Protein AF-W7AJ21-F1 (afdb_monomer)

Structure (mmCIF, N/CA/C/O backbone):
data_AF-W7AJ21-F1
#
_entry.id   AF-W7AJ21-F1
#
loop_
_atom_site.group_PDB
_atom_site.id
_atom_site.type_symbol
_atom_site.label_atom_id
_atom_site.label_alt_id
_atom_site.label_comp_id
_atom_site.label_asym_id
_atom_site.label_entity_id
_atom_site.label_seq_id
_atom_site.pdbx_PDB_ins_code
_atom_site.Cartn_x
_atom_site.Cartn_y
_atom_site.Cartn_z
_atom_site.occupancy
_atom_site.B_iso_or_equiv
_atom_site.auth_seq_id
_atom_site.auth_comp_id
_atom_site.auth_asym_id
_atom_site.auth_atom_id
_atom_site.pdbx_PDB_model_num
ATOM 1 N N . MET A 1 1 ? -37.727 -18.512 -5.084 1.00 60.91 1 MET A N 1
ATOM 2 C CA . MET A 1 1 ? -36.382 -19.132 -5.014 1.00 60.91 1 MET A CA 1
ATOM 3 C C . MET A 1 1 ? -35.444 -18.718 -6.151 1.00 60.91 1 MET A C 1
ATOM 5 O O . MET A 1 1 ? -34.340 -18.305 -5.837 1.00 60.91 1 MET A O 1
ATOM 9 N N . LYS A 1 2 ? -35.844 -18.724 -7.437 1.00 63.78 2 LYS A N 1
ATOM 10 C CA . LYS A 1 2 ? -34.941 -18.324 -8.548 1.00 63.78 2 LYS A CA 1
ATOM 11 C C . LYS A 1 2 ? -34.405 -16.880 -8.465 1.00 63.78 2 LYS A C 1
ATOM 13 O O . LYS A 1 2 ? -33.260 -16.650 -8.823 1.00 63.78 2 LYS A O 1
ATOM 18 N N . GLY A 1 3 ? -35.190 -15.932 -7.943 1.00 68.75 3 GLY A N 1
ATOM 19 C CA . GLY A 1 3 ? -34.733 -14.548 -7.745 1.00 68.75 3 GLY A CA 1
ATOM 20 C C . GLY A 1 3 ? -33.617 -14.413 -6.700 1.00 68.75 3 GLY A C 1
ATOM 21 O O . GLY A 1 3 ? -32.631 -13.735 -6.955 1.00 68.75 3 GLY A O 1
ATOM 22 N N . LEU A 1 4 ? -33.718 -15.122 -5.569 1.00 75.19 4 LEU A N 1
ATOM 23 C CA . LEU A 1 4 ? -32.742 -15.041 -4.470 1.00 75.19 4 LEU A CA 1
ATOM 24 C C . LEU A 1 4 ? -31.341 -15.519 -4.897 1.00 75.19 4 LEU A C 1
ATOM 26 O O . LEU A 1 4 ? -30.344 -14.923 -4.499 1.00 75.19 4 LEU A O 1
ATOM 30 N N . LEU A 1 5 ? -31.276 -16.542 -5.760 1.00 78.50 5 LEU A N 1
ATOM 31 C CA . LEU A 1 5 ? -30.026 -17.059 -6.336 1.00 78.50 5 LEU A CA 1
ATOM 32 C C . LEU A 1 5 ? -29.348 -16.060 -7.288 1.00 78.50 5 LEU A C 1
ATOM 34 O O . LEU A 1 5 ? -28.127 -15.963 -7.319 1.00 78.50 5 LEU A O 1
ATOM 38 N N . ILE A 1 6 ? -30.127 -15.280 -8.044 1.00 79.12 6 ILE A N 1
ATOM 39 C CA . ILE A 1 6 ? -29.575 -14.274 -8.963 1.00 79.12 6 ILE A CA 1
ATOM 40 C C . ILE A 1 6 ? -28.992 -13.090 -8.177 1.00 79.12 6 ILE A C 1
ATOM 42 O O . ILE A 1 6 ? -27.898 -12.630 -8.494 1.00 79.12 6 ILE A O 1
ATOM 46 N N . TYR A 1 7 ? -29.668 -12.626 -7.119 1.00 75.75 7 TYR A N 1
ATOM 47 C CA . TYR A 1 7 ? -29.161 -11.532 -6.278 1.00 75.75 7 TYR A CA 1
ATOM 48 C C . TYR A 1 7 ? -27.907 -11.922 -5.489 1.00 75.75 7 TYR A C 1
ATOM 50 O O . TYR A 1 7 ? -26.962 -11.138 -5.439 1.00 75.75 7 TYR A O 1
ATOM 58 N N . THR A 1 8 ? -27.853 -13.139 -4.938 1.00 75.00 8 THR A N 1
ATOM 59 C CA . THR A 1 8 ? -26.641 -13.652 -4.271 1.00 75.00 8 THR A CA 1
ATOM 60 C C . THR A 1 8 ? -25.474 -13.777 -5.249 1.00 75.00 8 THR A C 1
ATOM 62 O O . THR A 1 8 ? -24.374 -13.331 -4.933 1.00 75.00 8 THR A O 1
ATOM 65 N N . PHE A 1 9 ? -25.704 -14.261 -6.473 1.00 75.94 9 PHE A N 1
ATOM 66 C CA . PHE A 1 9 ? -24.659 -14.332 -7.498 1.00 75.94 9 PHE A CA 1
ATOM 67 C C . PHE A 1 9 ? -24.154 -12.945 -7.943 1.00 75.94 9 PHE A C 1
ATOM 69 O O . PHE A 1 9 ? -22.948 -12.728 -8.050 1.00 75.94 9 PHE A O 1
ATOM 76 N N . ILE A 1 10 ? -25.049 -11.967 -8.140 1.00 72.62 10 ILE A N 1
ATOM 77 C CA . ILE A 1 10 ? -24.670 -10.579 -8.471 1.00 72.62 10 ILE A CA 1
ATOM 78 C C . ILE A 1 10 ? -23.914 -9.917 -7.309 1.00 72.62 10 ILE A C 1
ATOM 80 O O . ILE A 1 10 ? -22.962 -9.169 -7.537 1.00 72.62 10 ILE A O 1
ATOM 84 N N . PHE A 1 11 ? -24.307 -10.190 -6.065 1.00 66.31 11 PHE A N 1
ATOM 85 C CA . PHE A 1 11 ? -23.618 -9.697 -4.874 1.00 66.31 11 PHE A CA 1
ATOM 86 C C . PHE A 1 11 ? -22.199 -10.269 -4.758 1.00 66.31 11 PHE A C 1
ATOM 88 O O . PHE A 1 11 ? -21.247 -9.510 -4.557 1.00 66.31 11 PHE A O 1
ATOM 95 N N . LEU A 1 12 ? -22.038 -11.578 -4.984 1.00 67.88 12 LEU A N 1
ATOM 96 C CA . LEU A 1 12 ? -20.728 -12.230 -5.051 1.00 67.88 12 LEU A CA 1
ATOM 97 C C . LEU A 1 12 ? -19.867 -11.635 -6.177 1.00 67.88 12 LEU A C 1
ATOM 99 O O . LEU A 1 12 ? -18.694 -11.348 -5.956 1.00 67.88 12 LEU A O 1
ATOM 103 N N . LEU A 1 13 ? -20.450 -11.338 -7.343 1.00 63.84 13 LEU A N 1
ATOM 104 C CA . LEU A 1 13 ? -19.759 -10.651 -8.441 1.00 63.84 13 LEU A CA 1
ATOM 105 C C . LEU A 1 13 ? -19.321 -9.223 -8.079 1.00 63.84 13 LEU A C 1
ATOM 107 O O . LEU A 1 13 ? -18.217 -8.823 -8.434 1.00 63.84 13 LEU A O 1
ATOM 111 N N . LYS A 1 14 ? -20.135 -8.450 -7.348 1.00 61.06 14 LYS A N 1
ATOM 112 C CA . LYS A 1 14 ? -19.777 -7.080 -6.931 1.00 61.06 14 LYS A CA 1
ATOM 113 C C . LYS A 1 14 ? -18.664 -7.046 -5.882 1.00 61.06 14 LYS A C 1
ATOM 115 O O . LYS A 1 14 ? -17.812 -6.162 -5.943 1.00 61.06 14 LYS A O 1
ATOM 120 N N . GLN A 1 15 ? -18.625 -8.018 -4.969 1.00 58.12 15 GLN A N 1
ATOM 121 C CA . GLN A 1 15 ? -17.530 -8.177 -3.999 1.00 58.12 15 GLN A CA 1
ATOM 122 C C . GLN A 1 15 ? -16.174 -8.424 -4.693 1.00 58.12 15 GLN A C 1
ATOM 124 O O . GLN A 1 15 ? -15.127 -8.060 -4.158 1.00 58.12 15 GLN A O 1
ATOM 129 N N . LEU A 1 16 ? -16.172 -8.979 -5.913 1.00 55.62 16 LEU A N 1
ATOM 130 C CA . LEU A 1 16 ? -14.950 -9.196 -6.697 1.00 55.62 16 LEU A CA 1
ATOM 131 C C . LEU A 1 16 ? -14.369 -7.908 -7.306 1.00 55.62 16 LEU A C 1
ATOM 133 O O . LEU A 1 16 ? -13.187 -7.899 -7.640 1.00 55.62 16 LEU A O 1
ATOM 137 N N . ILE A 1 17 ? -15.149 -6.825 -7.428 1.00 52.66 17 ILE A N 1
ATOM 138 C CA . ILE A 1 17 ? -14.744 -5.607 -8.161 1.00 52.66 17 ILE A CA 1
ATOM 139 C C . ILE A 1 17 ? -13.812 -4.702 -7.332 1.00 52.66 17 ILE A C 1
ATOM 141 O O . ILE A 1 17 ? -13.079 -3.897 -7.895 1.00 52.66 17 ILE A O 1
ATOM 145 N N . VAL A 1 18 ? -13.772 -4.845 -6.001 1.00 55.66 18 VAL A N 1
ATOM 146 C CA . VAL A 1 18 ? -12.906 -4.031 -5.115 1.00 55.66 18 VAL A CA 1
ATOM 147 C C . VAL A 1 18 ? -11.701 -4.836 -4.624 1.00 55.66 18 VAL A C 1
ATOM 149 O O . VAL A 1 18 ? -11.344 -4.804 -3.438 1.00 55.66 18 VAL A O 1
ATOM 152 N N . ARG A 1 19 ? -11.101 -5.615 -5.524 1.00 67.50 19 ARG A N 1
ATOM 153 C CA . ARG A 1 19 ? -9.806 -6.253 -5.285 1.00 67.50 19 ARG A CA 1
ATOM 154 C C . ARG A 1 19 ? -8.712 -5.369 -5.863 1.00 67.50 19 ARG A C 1
ATOM 156 O O . ARG A 1 19 ? -8.871 -4.850 -6.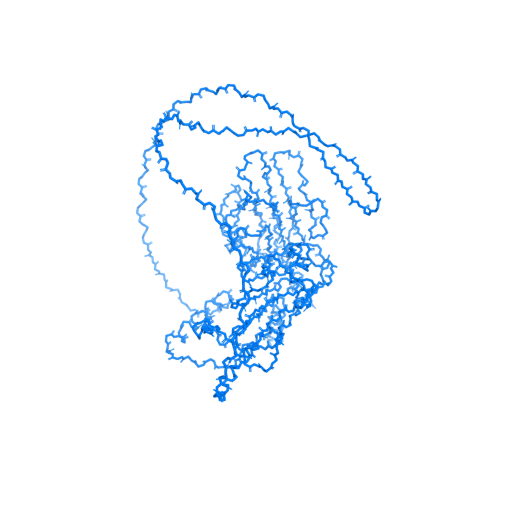961 1.00 67.50 19 ARG A O 1
ATOM 163 N N . SER A 1 20 ? -7.634 -5.197 -5.102 1.00 81.38 20 SER A N 1
ATOM 164 C CA . SER A 1 20 ? -6.387 -4.641 -5.624 1.00 81.38 20 SER A CA 1
ATOM 165 C C . SER A 1 20 ? -5.967 -5.460 -6.839 1.00 81.38 20 SER A C 1
ATOM 167 O O . SER A 1 20 ? -5.878 -6.689 -6.733 1.00 81.38 20 SER A O 1
ATOM 169 N N . GLU A 1 21 ? -5.726 -4.805 -7.966 1.00 91.00 21 GLU A N 1
ATOM 170 C CA . GLU A 1 21 ? -5.185 -5.472 -9.142 1.00 91.00 21 GLU A CA 1
ATOM 171 C C . GLU A 1 21 ? -3.676 -5.688 -8.935 1.00 91.00 21 GLU A C 1
ATOM 173 O O . GLU A 1 21 ? -2.990 -4.877 -8.304 1.00 91.00 21 GLU A O 1
ATOM 178 N N . GLU A 1 22 ? -3.156 -6.818 -9.415 1.00 94.25 22 GLU A N 1
ATOM 179 C CA . GLU A 1 22 ? -1.719 -7.098 -9.410 1.00 94.25 22 GLU A CA 1
ATOM 180 C C . GLU A 1 22 ? -1.182 -6.938 -10.833 1.00 94.25 22 GLU A C 1
ATOM 182 O O . GLU A 1 22 ? -1.564 -7.670 -11.747 1.00 94.25 22 GLU A O 1
ATOM 187 N N . HIS A 1 23 ? -0.291 -5.967 -11.010 1.00 95.62 23 HIS A N 1
ATOM 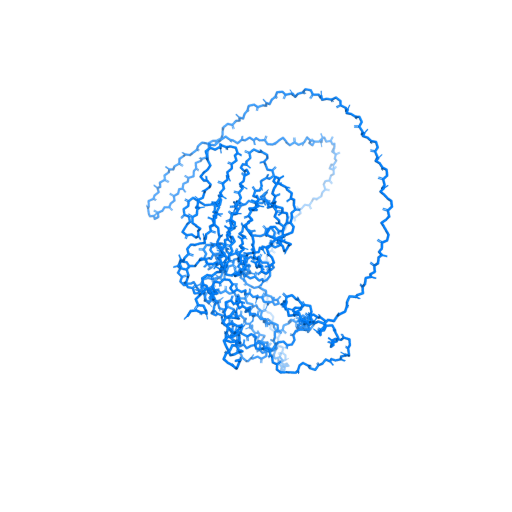188 C CA . HIS A 1 23 ? 0.361 -5.637 -12.271 1.00 95.62 23 HIS A CA 1
ATOM 189 C C . HIS A 1 23 ? 1.804 -6.125 -12.241 1.00 95.62 23 HIS A C 1
ATOM 191 O O . HIS A 1 23 ? 2.512 -5.926 -11.250 1.00 95.62 23 HIS A O 1
ATOM 197 N N . VAL A 1 24 ? 2.276 -6.732 -13.329 1.00 95.94 24 VAL A N 1
ATOM 198 C CA . VAL A 1 24 ? 3.640 -7.276 -13.390 1.00 95.94 24 VAL A CA 1
ATOM 199 C C . VAL A 1 24 ? 4.321 -6.861 -14.686 1.00 95.94 24 VAL A C 1
ATOM 201 O O . VAL A 1 24 ? 3.884 -7.221 -15.776 1.00 95.94 24 VAL A O 1
ATOM 204 N N . CYS A 1 25 ? 5.452 -6.169 -14.559 1.00 95.94 25 CYS A N 1
ATOM 205 C CA . CYS A 1 25 ? 6.393 -5.965 -15.655 1.00 95.94 25 CYS A CA 1
ATOM 206 C C . CYS A 1 25 ? 7.589 -6.902 -15.467 1.00 95.94 25 CYS A C 1
ATOM 208 O O . CYS A 1 25 ? 8.514 -6.588 -14.713 1.00 95.94 25 CYS A O 1
ATOM 210 N N . ASP A 1 26 ? 7.565 -8.057 -16.141 1.00 95.25 26 ASP A N 1
ATOM 211 C CA . ASP A 1 26 ? 8.679 -9.010 -16.161 1.00 95.25 26 ASP A CA 1
ATOM 212 C C . ASP A 1 26 ? 9.470 -8.914 -17.468 1.00 95.25 26 ASP A C 1
ATOM 214 O O . ASP A 1 26 ? 9.153 -9.557 -18.467 1.00 95.25 26 ASP A O 1
ATOM 218 N N . PHE A 1 27 ? 10.551 -8.137 -17.443 1.00 93.31 27 PHE A N 1
ATOM 219 C CA . PHE A 1 27 ? 11.428 -7.950 -18.598 1.00 93.31 27 PHE A CA 1
ATOM 220 C C . PHE A 1 27 ? 12.359 -9.141 -18.883 1.00 93.31 27 PHE A C 1
ATOM 222 O O . PHE A 1 27 ? 13.203 -9.067 -19.774 1.00 93.31 27 PHE A O 1
ATOM 229 N N . ARG A 1 28 ? 12.230 -10.257 -18.154 1.00 90.19 28 ARG A N 1
ATOM 230 C CA . ARG A 1 28 ? 12.864 -11.532 -18.533 1.00 90.19 28 ARG A CA 1
ATOM 231 C C . ARG A 1 28 ? 12.013 -12.314 -19.531 1.00 90.19 28 ARG A C 1
ATOM 233 O O . ARG A 1 28 ? 12.490 -13.298 -20.091 1.00 90.19 28 ARG A O 1
ATOM 240 N N . ALA A 1 29 ? 10.750 -11.928 -19.719 1.00 86.56 29 ALA A N 1
ATOM 241 C CA . ALA A 1 29 ? 9.864 -12.612 -20.642 1.00 86.56 29 ALA A CA 1
ATOM 242 C C . ALA A 1 29 ? 10.350 -12.449 -22.093 1.00 86.56 29 ALA A C 1
ATOM 244 O O . ALA A 1 29 ? 10.883 -11.414 -22.495 1.00 86.56 29 ALA A O 1
ATOM 245 N N . LYS A 1 30 ? 10.172 -13.510 -22.888 1.00 80.69 30 LYS A N 1
ATOM 246 C CA . LYS A 1 30 ? 10.726 -13.616 -24.248 1.00 80.69 30 LYS A CA 1
ATOM 247 C C . LYS A 1 30 ? 10.266 -12.488 -25.173 1.00 80.69 30 LYS A C 1
ATOM 249 O O . LYS A 1 30 ? 11.047 -12.042 -26.007 1.00 80.69 30 LYS A O 1
ATOM 254 N N . ASN A 1 31 ? 9.031 -12.017 -25.020 1.00 81.75 31 ASN A N 1
ATOM 255 C CA . ASN A 1 31 ? 8.482 -10.926 -25.825 1.00 81.75 31 ASN A CA 1
ATOM 256 C C . ASN A 1 31 ? 9.315 -9.642 -25.723 1.00 81.75 31 ASN A C 1
ATOM 258 O O . ASN A 1 31 ? 9.526 -9.001 -26.742 1.00 81.75 31 ASN A O 1
ATOM 262 N N . TYR A 1 32 ? 9.860 -9.320 -24.548 1.00 82.38 32 TYR A N 1
ATOM 263 C CA . TYR A 1 32 ? 10.720 -8.146 -24.370 1.00 82.38 32 TYR A CA 1
ATOM 264 C C . TYR A 1 32 ? 12.157 -8.372 -24.842 1.00 82.38 32 TYR A C 1
ATOM 266 O O . TYR A 1 32 ? 12.875 -7.427 -25.143 1.00 82.38 32 TYR A O 1
ATOM 274 N N . LEU A 1 33 ? 12.621 -9.619 -24.908 1.00 81.06 33 LEU A N 1
ATOM 275 C CA . LEU A 1 33 ? 14.010 -9.919 -25.261 1.00 81.06 33 LEU A CA 1
ATOM 276 C C . LEU A 1 33 ? 14.220 -10.048 -26.770 1.00 81.06 33 LEU A C 1
ATOM 278 O O . LEU A 1 33 ? 15.276 -9.663 -27.261 1.00 81.06 33 LEU A O 1
ATOM 282 N N . TYR A 1 34 ? 13.220 -10.545 -27.501 1.00 79.38 34 TYR A N 1
ATOM 283 C CA . TYR A 1 34 ? 13.355 -10.886 -28.923 1.00 79.38 34 TYR A CA 1
ATOM 284 C C . TYR A 1 34 ? 12.588 -9.973 -29.884 1.00 79.38 34 TYR A C 1
ATOM 286 O O . TYR A 1 34 ? 12.630 -10.219 -31.088 1.00 79.38 34 TYR A O 1
ATOM 294 N N . ASP A 1 35 ? 11.889 -8.938 -29.402 1.00 79.81 35 ASP A N 1
ATOM 295 C CA . ASP A 1 35 ? 11.389 -7.906 -30.318 1.00 79.81 35 ASP A CA 1
ATOM 296 C C . ASP A 1 35 ? 12.565 -7.149 -30.986 1.00 79.81 35 ASP A C 1
ATOM 298 O O . ASP A 1 35 ? 13.686 -7.116 -30.461 1.00 79.81 35 ASP A O 1
ATOM 302 N N . ASN A 1 36 ? 12.310 -6.581 -32.166 1.00 82.12 36 ASN A N 1
ATOM 303 C CA . ASN A 1 36 ? 13.304 -5.843 -32.954 1.00 82.12 36 ASN A CA 1
ATOM 304 C C . ASN A 1 36 ? 13.446 -4.373 -32.516 1.00 82.12 36 ASN A C 1
ATOM 306 O O . ASN A 1 36 ? 14.106 -3.600 -33.212 1.00 82.12 36 ASN A O 1
ATOM 310 N N . GLU A 1 37 ? 12.795 -3.971 -31.424 1.00 88.19 37 GLU A N 1
ATOM 311 C CA . GLU A 1 37 ? 12.799 -2.595 -30.942 1.00 88.19 37 GLU A CA 1
ATOM 312 C C . GLU A 1 37 ? 13.995 -2.374 -30.010 1.00 88.19 37 GLU A C 1
ATOM 314 O O . GLU A 1 37 ? 14.375 -3.239 -29.220 1.00 88.19 37 GLU A O 1
ATOM 319 N N . ASP A 1 38 ? 14.605 -1.193 -30.088 1.00 89.56 38 ASP A N 1
ATOM 320 C CA . ASP A 1 38 ? 15.695 -0.825 -29.178 1.00 89.56 38 ASP A CA 1
ATOM 321 C C . ASP A 1 38 ? 15.157 -0.523 -27.758 1.00 89.56 38 ASP A C 1
ATOM 323 O O . ASP A 1 38 ? 15.897 -0.573 -26.770 1.00 89.56 38 ASP A O 1
ATOM 327 N N . VAL A 1 39 ? 13.851 -0.248 -27.641 1.00 92.38 39 VAL A N 1
ATOM 328 C CA . VAL A 1 39 ? 13.159 0.060 -26.385 1.00 92.38 39 VAL A CA 1
ATOM 329 C C . VAL A 1 39 ? 11.810 -0.651 -26.333 1.00 92.38 39 VAL A C 1
ATOM 331 O O . VAL A 1 39 ? 10.945 -0.378 -27.156 1.00 92.38 39 VAL A O 1
ATOM 334 N N . SER A 1 40 ? 11.593 -1.482 -25.317 1.00 93.00 40 SER A N 1
ATOM 335 C CA . SER A 1 40 ? 10.309 -2.145 -25.079 1.00 93.00 40 SER A CA 1
ATOM 336 C C . SER A 1 40 ? 9.583 -1.516 -23.887 1.00 93.00 40 SER A C 1
ATOM 338 O O . SER A 1 40 ? 10.153 -1.373 -22.802 1.00 93.00 40 SER A O 1
ATOM 340 N N . TYR A 1 41 ? 8.299 -1.194 -24.045 1.00 94.06 41 TYR A N 1
ATOM 341 C CA . TYR A 1 41 ? 7.491 -0.589 -22.983 1.00 94.06 41 TYR A CA 1
ATOM 342 C C . TYR A 1 41 ? 6.600 -1.612 -22.268 1.00 94.06 41 TYR A C 1
ATOM 344 O O . TYR A 1 41 ? 5.996 -2.483 -22.891 1.00 94.06 41 TYR A O 1
ATOM 352 N N . CYS A 1 42 ? 6.477 -1.447 -20.953 1.00 95.62 42 CYS A N 1
ATOM 353 C CA . CYS A 1 42 ? 5.438 -2.046 -20.123 1.00 95.62 42 CYS A CA 1
ATOM 354 C C . CYS A 1 42 ? 4.660 -0.905 -19.458 1.00 95.62 42 CYS A C 1
ATOM 356 O O . CYS A 1 42 ? 5.204 -0.196 -18.608 1.00 95.62 42 CYS A O 1
ATOM 358 N N . THR A 1 43 ? 3.418 -0.672 -19.888 1.00 96.50 43 THR A N 1
ATOM 359 C CA . THR A 1 43 ? 2.612 0.467 -19.412 1.00 96.50 43 THR A CA 1
ATOM 360 C C . THR A 1 43 ? 1.544 0.002 -18.438 1.00 96.50 43 THR A C 1
ATOM 362 O O . THR A 1 43 ? 0.740 -0.854 -18.785 1.00 96.50 43 THR A O 1
ATOM 365 N N . ILE A 1 44 ? 1.504 0.599 -17.248 1.00 97.12 44 ILE A N 1
ATOM 366 C CA . ILE A 1 44 ? 0.566 0.263 -16.173 1.00 97.12 44 ILE A CA 1
ATOM 367 C C . ILE A 1 44 ? -0.270 1.493 -15.818 1.00 97.12 44 ILE A C 1
ATOM 369 O O . ILE A 1 44 ? 0.272 2.567 -15.557 1.00 97.12 44 ILE A O 1
ATOM 373 N N . ASN A 1 45 ? -1.589 1.309 -15.747 1.00 97.06 45 ASN A N 1
ATOM 374 C CA . ASN A 1 45 ? -2.535 2.296 -15.225 1.00 97.06 45 ASN A CA 1
ATOM 375 C C . ASN A 1 45 ? -3.064 1.814 -13.872 1.00 97.06 45 ASN A C 1
ATOM 377 O O . ASN A 1 45 ? -4.058 1.095 -13.815 1.00 97.06 45 ASN A O 1
ATOM 381 N N . ALA A 1 46 ? -2.387 2.199 -12.795 1.00 97.06 46 ALA A N 1
ATOM 382 C CA . ALA A 1 46 ? -2.662 1.696 -11.458 1.00 97.06 46 ALA A CA 1
ATOM 383 C C . ALA A 1 46 ? -3.670 2.566 -10.695 1.00 97.06 46 ALA A C 1
ATOM 385 O O . ALA A 1 46 ? -3.699 3.797 -10.811 1.00 97.06 46 ALA A O 1
ATOM 386 N N . LYS A 1 47 ? -4.470 1.909 -9.862 1.00 96.25 47 LYS A N 1
ATOM 387 C CA . LYS A 1 47 ? -5.378 2.507 -8.882 1.00 96.25 47 LYS A CA 1
ATOM 388 C C . LYS A 1 47 ? -4.771 2.411 -7.474 1.00 96.25 47 LYS A C 1
ATOM 390 O O . LYS A 1 47 ? -3.817 1.663 -7.257 1.00 96.25 47 LYS A O 1
ATOM 395 N N . PRO A 1 48 ? -5.309 3.151 -6.490 1.00 94.19 48 PRO A N 1
ATOM 396 C CA . PRO A 1 48 ? -4.948 2.948 -5.089 1.00 94.19 48 PRO A CA 1
ATOM 397 C C . PRO A 1 48 ? -5.069 1.476 -4.664 1.00 94.19 48 PRO A C 1
ATOM 399 O O . PRO A 1 48 ? -6.032 0.816 -5.045 1.00 94.19 48 PRO A O 1
ATOM 402 N N . PHE A 1 49 ? -4.127 0.998 -3.845 1.00 93.94 49 PHE A N 1
ATOM 403 C CA . PHE A 1 49 ? -3.935 -0.402 -3.418 1.00 93.94 49 PHE A CA 1
ATOM 404 C C . PHE A 1 49 ? -3.477 -1.408 -4.463 1.00 93.94 49 PHE A C 1
ATOM 406 O O . PHE A 1 49 ? -3.134 -2.527 -4.074 1.00 93.94 49 PHE A O 1
ATOM 413 N N . ASP A 1 50 ? -3.428 -1.053 -5.743 1.00 95.88 50 ASP A N 1
ATOM 414 C CA . ASP A 1 50 ? -2.858 -1.959 -6.730 1.00 95.88 50 ASP A CA 1
ATOM 415 C C . ASP A 1 50 ? -1.406 -2.291 -6.371 1.00 95.88 50 ASP A C 1
ATOM 417 O O . ASP A 1 50 ? -0.660 -1.464 -5.829 1.00 95.88 50 ASP A O 1
ATOM 421 N N . LYS A 1 51 ? -1.007 -3.525 -6.675 1.00 95.94 51 LYS A N 1
ATOM 422 C CA . LYS A 1 51 ? 0.367 -3.989 -6.496 1.00 95.94 51 LYS A CA 1
ATOM 423 C C . LYS A 1 51 ? 1.069 -3.976 -7.838 1.00 95.94 51 LYS A C 1
ATOM 425 O O . LYS A 1 51 ? 0.523 -4.447 -8.827 1.00 95.94 51 LYS A O 1
ATOM 430 N N . ILE A 1 52 ? 2.289 -3.468 -7.866 1.00 97.56 52 ILE A N 1
ATOM 431 C CA . ILE A 1 52 ? 3.090 -3.353 -9.078 1.00 97.56 52 ILE A CA 1
ATOM 432 C C . ILE A 1 52 ? 4.406 -4.069 -8.841 1.00 97.56 52 ILE A C 1
ATOM 434 O O . ILE A 1 52 ? 5.221 -3.611 -8.043 1.00 97.56 52 ILE A O 1
ATOM 438 N N . THR A 1 53 ? 4.634 -5.174 -9.540 1.00 96.81 53 THR A N 1
ATOM 439 C CA . THR A 1 53 ? 5.877 -5.939 -9.456 1.00 96.81 53 THR A CA 1
ATOM 440 C C . THR A 1 53 ? 6.768 -5.647 -10.656 1.00 96.81 53 THR A C 1
ATOM 442 O O . THR A 1 53 ? 6.376 -5.825 -11.809 1.00 96.81 53 THR A O 1
ATOM 445 N N . TYR A 1 54 ? 8.001 -5.231 -10.375 1.00 96.12 54 TYR A N 1
ATOM 446 C CA . TYR A 1 54 ? 9.003 -4.904 -11.383 1.00 96.12 54 TYR A CA 1
ATOM 447 C C . TYR A 1 54 ? 10.145 -5.913 -11.361 1.00 96.12 54 TYR A C 1
ATOM 449 O O . TYR A 1 54 ? 10.965 -5.930 -10.436 1.00 96.12 54 TYR A O 1
ATOM 457 N N . ILE A 1 55 ? 10.218 -6.747 -12.397 1.00 95.19 55 ILE A N 1
ATOM 458 C CA . ILE A 1 55 ? 11.258 -7.760 -12.531 1.00 95.19 55 ILE A CA 1
ATOM 459 C C . ILE A 1 55 ? 12.150 -7.415 -13.712 1.00 95.19 55 ILE A C 1
ATOM 461 O O . ILE A 1 55 ? 11.726 -7.378 -14.864 1.00 95.19 55 ILE A O 1
ATOM 465 N N . CYS A 1 56 ? 13.416 -7.166 -13.402 1.00 94.00 56 CYS A N 1
ATOM 466 C CA . CYS A 1 56 ? 14.408 -6.738 -14.366 1.00 94.00 56 CYS A CA 1
ATOM 467 C C . CYS A 1 56 ? 15.746 -7.435 -14.077 1.00 94.00 56 CYS A C 1
ATOM 469 O O . CYS A 1 56 ? 16.204 -7.366 -12.932 1.00 94.00 56 CYS A O 1
ATOM 471 N N . PRO A 1 57 ? 16.381 -8.089 -15.072 1.00 89.94 57 PRO A N 1
ATOM 472 C CA . PRO A 1 57 ? 17.674 -8.746 -14.883 1.00 89.94 57 PRO A CA 1
ATOM 473 C C . PRO A 1 57 ? 18.792 -7.755 -14.535 1.00 89.94 57 PRO A C 1
ATOM 475 O O . PRO A 1 57 ? 19.583 -8.034 -13.641 1.00 89.94 57 PRO A O 1
ATOM 478 N N . ASN A 1 58 ? 18.827 -6.586 -15.185 1.00 89.75 58 ASN A N 1
ATOM 479 C CA . ASN A 1 58 ? 19.826 -5.546 -14.929 1.00 89.75 58 ASN A CA 1
ATOM 480 C C . ASN A 1 58 ? 19.137 -4.192 -14.726 1.00 89.75 58 ASN A C 1
ATOM 482 O O . ASN A 1 58 ? 18.852 -3.472 -15.686 1.00 89.75 58 ASN A O 1
ATOM 486 N N . LYS A 1 59 ? 18.834 -3.849 -13.470 1.00 87.88 59 LYS A N 1
ATOM 487 C CA . LYS A 1 59 ? 18.251 -2.543 -13.133 1.00 87.88 59 LYS A CA 1
ATOM 488 C C . LYS A 1 59 ? 19.263 -1.438 -13.458 1.00 87.88 59 LYS A C 1
ATOM 490 O O . LYS A 1 59 ? 20.427 -1.553 -13.081 1.00 87.88 59 LYS A O 1
ATOM 495 N N . VAL A 1 60 ? 18.822 -0.372 -14.126 1.00 83.00 60 VAL A N 1
ATOM 496 C CA . VAL A 1 60 ? 19.653 0.802 -14.442 1.00 83.00 60 VAL A CA 1
ATOM 497 C C . VAL A 1 60 ? 18.966 2.088 -13.997 1.00 83.00 60 VAL A C 1
ATOM 499 O O . VAL A 1 60 ? 17.739 2.174 -13.954 1.00 83.00 60 VAL A O 1
ATOM 502 N N . GLY A 1 61 ? 19.761 3.096 -13.638 1.00 80.62 61 GLY A N 1
ATOM 503 C CA . GLY A 1 61 ? 19.244 4.344 -13.089 1.00 80.62 61 GLY A CA 1
ATOM 504 C C . GLY A 1 61 ? 18.714 4.165 -11.664 1.00 80.62 61 GLY A C 1
ATOM 505 O O . GLY A 1 61 ? 19.462 3.822 -10.745 1.00 80.62 61 GLY A O 1
ATOM 506 N N . ALA A 1 62 ? 17.445 4.507 -11.440 1.00 77.19 62 ALA A N 1
ATOM 507 C CA . ALA A 1 62 ? 16.857 4.567 -10.104 1.00 77.19 62 ALA A CA 1
ATOM 508 C C . ALA A 1 62 ? 16.700 3.167 -9.480 1.00 77.19 62 ALA A C 1
ATOM 510 O O . ALA A 1 62 ? 16.388 2.193 -10.166 1.00 77.19 62 ALA A O 1
ATOM 511 N N . GLN A 1 63 ? 16.895 3.060 -8.161 1.00 87.12 63 GLN A N 1
ATOM 512 C CA . GLN A 1 63 ? 16.670 1.819 -7.413 1.00 87.12 63 GLN A CA 1
ATOM 513 C C . GLN A 1 63 ? 15.168 1.551 -7.249 1.00 87.12 63 GLN A C 1
ATOM 515 O O . GLN A 1 63 ? 14.631 1.651 -6.145 1.00 87.12 63 GLN A O 1
ATOM 520 N N . CYS A 1 64 ? 14.481 1.230 -8.344 1.00 92.75 64 CYS A N 1
ATOM 521 C CA . CYS A 1 64 ? 13.044 1.002 -8.312 1.00 92.75 64 CYS A CA 1
ATOM 522 C C . CYS A 1 64 ? 12.687 -0.138 -7.334 1.00 92.75 64 CYS A C 1
ATOM 524 O O . CYS A 1 64 ? 13.254 -1.235 -7.430 1.00 92.75 64 CYS A O 1
ATOM 526 N N . PHE A 1 65 ? 11.772 0.070 -6.378 1.00 93.69 65 PHE A N 1
ATOM 527 C CA . PHE A 1 65 ? 10.874 1.236 -6.233 1.00 93.69 65 PHE A CA 1
ATOM 528 C C . PHE A 1 65 ? 11.289 2.321 -5.232 1.00 93.69 65 PHE A C 1
ATOM 530 O O . PHE A 1 65 ? 10.605 3.332 -5.154 1.00 93.69 65 PHE A O 1
ATOM 537 N N . HIS A 1 66 ? 12.378 2.168 -4.478 1.00 92.06 66 HIS A N 1
ATOM 538 C CA . HIS A 1 66 ? 12.798 3.177 -3.492 1.00 92.06 66 HIS A CA 1
ATOM 539 C C . HIS A 1 66 ? 13.009 4.552 -4.134 1.00 92.06 66 HIS A C 1
ATOM 541 O O . HIS A 1 66 ? 12.582 5.573 -3.597 1.00 92.06 66 HIS A O 1
ATOM 547 N N . ASN A 1 67 ? 13.614 4.557 -5.321 1.00 93.25 67 ASN A N 1
ATOM 548 C CA . ASN A 1 67 ? 13.709 5.729 -6.175 1.00 93.25 67 ASN A CA 1
ATOM 549 C C . ASN A 1 67 ? 13.154 5.391 -7.556 1.00 93.25 67 ASN A C 1
ATOM 551 O O . ASN A 1 67 ? 13.379 4.289 -8.060 1.00 93.25 67 ASN A O 1
ATOM 555 N N . VAL A 1 68 ? 12.484 6.353 -8.176 1.00 95.38 68 VAL A N 1
ATOM 556 C CA . VAL A 1 68 ? 11.919 6.249 -9.526 1.00 95.38 68 VAL A CA 1
ATOM 557 C C . VAL A 1 68 ? 12.325 7.463 -10.353 1.00 95.38 68 VAL A C 1
ATOM 559 O O . VAL A 1 68 ? 12.835 8.441 -9.806 1.00 95.38 68 VAL A O 1
ATOM 562 N N . ASN A 1 69 ? 12.111 7.403 -11.664 1.00 94.62 69 ASN A N 1
ATOM 563 C CA . ASN A 1 69 ? 12.368 8.524 -12.565 1.00 94.62 69 ASN A CA 1
ATOM 564 C C . ASN A 1 69 ? 11.063 9.239 -12.906 1.00 94.62 69 ASN A C 1
ATOM 566 O O . ASN A 1 69 ? 10.023 8.598 -13.045 1.00 94.62 69 ASN A O 1
ATOM 570 N N . THR A 1 70 ? 11.110 10.556 -13.079 1.00 93.81 70 THR A N 1
ATOM 571 C CA . THR A 1 70 ? 9.947 11.370 -13.488 1.00 93.81 70 THR A CA 1
ATOM 572 C C . THR A 1 70 ? 9.898 11.658 -14.990 1.00 93.81 70 THR A C 1
ATOM 574 O O . THR A 1 70 ? 8.919 12.221 -15.474 1.00 93.81 70 THR A O 1
ATOM 577 N N . SER A 1 71 ? 10.929 11.250 -15.732 1.00 92.38 71 SER A N 1
ATOM 578 C CA . SER A 1 71 ? 11.054 11.401 -17.183 1.00 92.38 71 SER A CA 1
ATOM 579 C C . SER A 1 71 ? 11.277 10.040 -17.842 1.00 92.38 71 SER A C 1
ATOM 581 O O . SER A 1 71 ? 11.896 9.162 -17.237 1.00 92.38 71 SER A O 1
ATOM 583 N N . ASP A 1 72 ? 10.786 9.871 -19.070 1.00 91.00 72 ASP A N 1
ATOM 584 C CA . ASP A 1 72 ? 11.008 8.691 -19.915 1.00 91.00 72 ASP A CA 1
ATOM 585 C C . ASP A 1 72 ? 12.266 8.796 -20.789 1.00 91.00 72 ASP A C 1
ATOM 587 O O . ASP A 1 72 ? 12.609 7.844 -21.488 1.00 91.00 72 ASP A O 1
ATOM 591 N N . ASN A 1 73 ? 12.971 9.929 -20.743 1.00 88.06 73 ASN A N 1
ATOM 592 C CA . ASN A 1 73 ? 14.174 10.145 -21.532 1.00 88.06 73 ASN A CA 1
ATOM 593 C C . ASN A 1 73 ? 15.349 9.307 -20.991 1.00 88.06 73 ASN A C 1
ATOM 595 O O . ASN A 1 73 ? 15.894 9.603 -19.928 1.00 88.06 73 ASN A O 1
ATOM 599 N N . ILE A 1 74 ? 15.737 8.279 -21.751 1.00 82.69 74 ILE A N 1
ATOM 600 C CA . ILE A 1 74 ? 16.837 7.355 -21.428 1.00 82.69 74 ILE A CA 1
ATOM 601 C C . ILE A 1 74 ? 18.214 8.008 -21.654 1.00 82.69 74 ILE A C 1
ATOM 603 O O . ILE A 1 74 ? 19.183 7.654 -20.982 1.00 82.69 74 ILE A O 1
ATOM 607 N N . GLU A 1 75 ? 18.308 8.955 -22.592 1.00 78.50 75 GLU A N 1
ATOM 608 C CA . GLU A 1 75 ? 19.558 9.621 -22.986 1.00 78.50 75 GLU A CA 1
ATOM 609 C C . GLU A 1 75 ? 19.952 10.733 -22.009 1.00 78.50 75 GLU A C 1
ATOM 611 O O . GLU A 1 75 ? 21.133 10.939 -21.720 1.00 78.50 75 GLU A O 1
ATOM 616 N N . ALA A 1 76 ? 18.961 11.445 -21.468 1.00 68.31 76 ALA A N 1
ATOM 617 C CA . ALA A 1 76 ? 19.179 12.398 -20.393 1.00 68.31 76 ALA A CA 1
ATOM 618 C C . ALA A 1 76 ? 19.646 11.638 -19.149 1.00 68.31 76 ALA A C 1
ATOM 620 O O . ALA A 1 76 ? 18.995 10.683 -18.735 1.00 68.31 76 ALA A O 1
ATOM 621 N N . HIS A 1 77 ? 20.772 12.059 -18.556 1.00 63.56 77 HIS A N 1
ATOM 622 C CA . HIS A 1 77 ? 21.414 11.409 -17.410 1.00 63.56 77 HIS A CA 1
ATOM 623 C C . HIS A 1 77 ? 20.386 10.799 -16.446 1.00 63.56 77 HIS A C 1
ATOM 625 O O . HIS A 1 77 ? 19.758 11.538 -15.688 1.00 63.56 77 HIS A O 1
ATOM 631 N N . LEU A 1 78 ? 20.241 9.468 -16.458 1.00 69.12 78 LEU A N 1
ATOM 632 C CA . LEU A 1 78 ? 19.266 8.702 -15.658 1.00 69.12 78 LEU A CA 1
ATOM 633 C C . LEU A 1 78 ? 19.310 9.030 -14.153 1.00 69.12 78 LEU A C 1
ATOM 635 O O . LEU A 1 78 ? 18.387 8.730 -13.409 1.00 69.12 78 LEU A O 1
ATOM 639 N N . GLU A 1 79 ? 20.394 9.647 -13.694 1.00 73.06 79 GLU A N 1
ATOM 640 C CA . GLU A 1 79 ? 20.600 10.158 -12.339 1.00 73.06 79 GLU A CA 1
ATOM 641 C C . GLU A 1 79 ? 19.823 11.448 -12.031 1.00 73.06 79 GLU A C 1
ATOM 643 O O . GLU A 1 79 ? 19.376 11.650 -10.907 1.00 73.06 79 GLU A O 1
ATOM 648 N N . SER A 1 80 ? 19.633 12.312 -13.026 1.00 72.75 80 SER A N 1
ATOM 649 C CA . SER A 1 80 ? 19.081 13.665 -12.868 1.00 72.75 80 SER A CA 1
ATOM 650 C C . SER A 1 80 ? 17.573 13.717 -12.613 1.00 72.75 80 SER A C 1
ATOM 652 O O . SER A 1 80 ? 17.091 14.698 -12.052 1.00 72.75 80 SER A O 1
ATOM 654 N N . SER A 1 81 ? 16.824 12.676 -12.992 1.00 79.38 81 SER A N 1
ATOM 655 C CA . SER A 1 81 ? 15.363 12.614 -12.820 1.00 79.38 81 SER A CA 1
ATOM 656 C C . SER A 1 81 ? 14.925 11.726 -11.652 1.00 79.38 81 SER A C 1
ATOM 658 O O . SER A 1 81 ? 13.731 11.459 -11.485 1.00 79.38 81 SER A O 1
ATOM 660 N N . LYS A 1 82 ? 15.883 11.271 -10.832 1.00 90.44 82 LYS A N 1
ATOM 661 C CA . LYS A 1 82 ? 15.621 10.393 -9.694 1.00 90.44 82 LYS A CA 1
ATOM 662 C C . LYS A 1 82 ? 14.912 11.137 -8.579 1.00 90.44 82 LYS A C 1
ATOM 664 O O . LYS A 1 82 ? 15.366 12.179 -8.113 1.00 90.44 82 LYS A O 1
ATOM 669 N N . ILE A 1 83 ? 13.845 10.533 -8.081 1.00 92.94 83 ILE A N 1
ATOM 670 C CA . ILE A 1 83 ? 13.132 10.997 -6.900 1.00 92.94 83 ILE A CA 1
ATOM 671 C C . ILE A 1 83 ? 12.751 9.806 -6.026 1.00 92.94 83 ILE A C 1
ATOM 673 O O . ILE A 1 83 ? 12.391 8.736 -6.525 1.00 92.94 83 ILE A O 1
ATOM 677 N N . HIS A 1 84 ? 12.837 9.983 -4.709 1.00 93.94 84 HIS A N 1
ATOM 678 C CA . HIS A 1 84 ? 12.372 8.970 -3.769 1.00 93.94 84 HIS A CA 1
ATOM 679 C C . HIS A 1 84 ? 10.848 8.829 -3.879 1.00 93.94 84 HIS A C 1
ATOM 681 O O . HIS A 1 84 ? 10.132 9.833 -3.896 1.00 93.94 84 HIS A O 1
ATOM 687 N N . ILE A 1 85 ? 10.337 7.596 -3.915 1.00 94.69 85 ILE A N 1
ATOM 688 C CA . ILE A 1 85 ? 8.915 7.340 -4.193 1.00 94.69 85 ILE A CA 1
ATOM 689 C C . ILE A 1 85 ? 7.972 7.996 -3.177 1.00 94.69 85 ILE A C 1
ATOM 691 O O . ILE A 1 85 ? 6.924 8.485 -3.572 1.00 94.69 85 ILE A O 1
ATOM 695 N N . ASP A 1 86 ? 8.373 8.113 -1.905 1.00 91.50 86 ASP A N 1
ATOM 696 C CA . ASP A 1 86 ? 7.615 8.841 -0.868 1.00 91.50 86 ASP A CA 1
ATOM 697 C C . ASP A 1 86 ? 7.253 10.293 -1.238 1.00 91.50 86 ASP A C 1
ATOM 699 O O . ASP A 1 86 ? 6.263 10.804 -0.723 1.00 91.50 86 ASP A O 1
ATOM 703 N N . TYR A 1 87 ? 8.030 10.972 -2.094 1.00 92.94 87 TYR A N 1
ATOM 704 C CA . TYR A 1 87 ? 7.698 12.336 -2.533 1.00 92.94 87 TYR A CA 1
ATOM 705 C C . TYR A 1 87 ? 6.597 12.367 -3.593 1.00 92.94 87 TYR A C 1
ATOM 707 O O . TYR A 1 87 ? 5.907 13.372 -3.724 1.00 92.94 87 TYR A O 1
ATOM 715 N N . LEU A 1 88 ? 6.448 11.281 -4.352 1.00 94.56 88 LEU A N 1
ATOM 716 C CA . LEU A 1 88 ? 5.438 11.142 -5.396 1.00 94.56 88 LEU A CA 1
ATOM 717 C C . LEU A 1 88 ? 4.172 10.460 -4.868 1.00 94.56 88 LEU A C 1
ATOM 719 O O . LEU A 1 88 ? 3.057 10.889 -5.138 1.00 94.56 88 LEU A O 1
ATOM 723 N N . LEU A 1 89 ? 4.353 9.383 -4.109 1.00 95.62 89 LEU A N 1
ATOM 724 C CA . LEU A 1 89 ? 3.311 8.497 -3.611 1.00 95.62 89 LEU A CA 1
ATOM 725 C C . LEU A 1 89 ? 3.523 8.274 -2.112 1.00 95.62 89 LEU A C 1
ATOM 727 O O . LEU A 1 89 ? 3.889 7.187 -1.656 1.00 95.62 89 LEU A O 1
ATOM 731 N N . TYR A 1 90 ? 3.319 9.334 -1.334 1.00 94.19 90 TYR A N 1
ATOM 732 C CA . TYR A 1 90 ? 3.487 9.293 0.113 1.00 94.19 90 TYR A CA 1
ATOM 733 C C . TYR A 1 90 ? 2.595 8.223 0.761 1.00 94.19 90 TYR A C 1
ATOM 735 O O . TYR A 1 90 ? 1.379 8.202 0.562 1.00 94.19 90 TYR A O 1
ATOM 743 N N . GLY A 1 91 ? 3.207 7.350 1.567 1.00 93.38 91 GLY A N 1
ATOM 744 C CA . GLY A 1 91 ? 2.529 6.209 2.192 1.00 93.38 91 GLY A CA 1
ATOM 745 C C . GLY A 1 91 ? 2.589 4.914 1.380 1.00 93.38 91 GLY A C 1
ATOM 746 O O . GLY A 1 91 ? 1.968 3.933 1.767 1.00 93.38 91 GLY A O 1
ATOM 747 N N . SER A 1 92 ? 3.328 4.881 0.270 1.00 95.31 92 SER A N 1
ATOM 748 C CA . SER A 1 92 ? 3.581 3.634 -0.459 1.00 95.31 92 SER A CA 1
ATOM 749 C C . SER A 1 92 ? 4.221 2.563 0.427 1.00 95.31 92 SER A C 1
ATOM 751 O O . SER A 1 92 ? 5.011 2.870 1.324 1.00 95.31 92 SER A O 1
ATOM 753 N N . ILE A 1 93 ? 3.935 1.299 0.118 1.00 94.81 93 ILE A N 1
ATOM 754 C CA . ILE A 1 93 ? 4.587 0.142 0.742 1.00 94.81 93 ILE A CA 1
ATOM 755 C C . ILE A 1 93 ? 5.448 -0.546 -0.315 1.00 94.81 93 ILE A C 1
ATOM 757 O O . ILE A 1 93 ? 4.999 -0.758 -1.438 1.00 94.81 93 ILE A O 1
ATOM 761 N N . ILE A 1 94 ? 6.688 -0.883 0.030 1.00 93.50 94 ILE A N 1
ATOM 762 C CA . ILE A 1 94 ? 7.649 -1.530 -0.863 1.00 93.50 94 ILE A CA 1
ATOM 763 C C . ILE A 1 94 ? 8.112 -2.814 -0.195 1.00 93.50 94 ILE A C 1
ATOM 765 O O . ILE A 1 94 ? 8.839 -2.759 0.795 1.00 93.50 94 ILE A O 1
ATOM 769 N N . ASP A 1 95 ? 7.741 -3.948 -0.780 1.00 90.62 95 ASP A N 1
ATOM 770 C CA . ASP A 1 95 ? 8.250 -5.265 -0.403 1.00 90.62 95 ASP A CA 1
ATOM 771 C C . ASP A 1 95 ? 9.056 -5.835 -1.575 1.00 90.62 95 ASP A C 1
ATOM 773 O O . ASP A 1 95 ? 8.517 -6.182 -2.631 1.00 90.62 95 ASP A O 1
ATOM 777 N N . LYS A 1 96 ? 10.380 -5.898 -1.404 1.00 91.06 96 LYS A N 1
ATOM 778 C CA . LYS A 1 96 ? 11.343 -6.361 -2.418 1.00 91.06 96 LYS A CA 1
ATOM 779 C C . LYS A 1 96 ? 11.208 -5.616 -3.756 1.00 91.06 96 LYS A C 1
ATOM 781 O O . LYS A 1 96 ? 11.723 -4.514 -3.921 1.00 91.06 96 LYS A O 1
ATOM 786 N N . ASN A 1 97 ? 10.557 -6.253 -4.729 1.00 93.31 97 ASN A N 1
ATOM 787 C CA . ASN A 1 97 ? 10.361 -5.775 -6.097 1.00 93.31 97 ASN A CA 1
ATOM 788 C C . ASN A 1 97 ? 8.910 -5.362 -6.360 1.00 93.31 97 ASN A C 1
ATOM 790 O O . ASN A 1 97 ? 8.543 -5.200 -7.521 1.00 93.31 97 ASN A O 1
ATOM 794 N N . THR A 1 98 ? 8.093 -5.234 -5.316 1.00 94.75 98 THR A N 1
ATOM 795 C CA . THR A 1 98 ? 6.676 -4.902 -5.416 1.00 94.75 98 THR A CA 1
ATOM 796 C C . THR A 1 98 ? 6.395 -3.592 -4.696 1.00 94.75 98 THR A C 1
ATOM 798 O O . THR A 1 98 ? 6.771 -3.418 -3.539 1.00 94.75 98 THR A O 1
ATOM 801 N N . LEU A 1 99 ? 5.720 -2.683 -5.390 1.00 96.25 99 LEU A N 1
ATOM 802 C CA . LEU A 1 99 ? 5.159 -1.452 -4.851 1.00 96.25 99 LEU A CA 1
ATOM 803 C C . LEU A 1 99 ? 3.659 -1.645 -4.645 1.00 96.25 99 LEU A C 1
ATOM 805 O O . LEU A 1 99 ? 2.961 -2.015 -5.583 1.00 96.25 99 LEU A O 1
ATOM 809 N N . VAL A 1 100 ? 3.157 -1.354 -3.452 1.00 96.06 100 VAL A N 1
ATOM 810 C CA . VAL A 1 100 ? 1.723 -1.183 -3.203 1.00 96.06 100 VAL A CA 1
ATOM 811 C C . VAL A 1 100 ? 1.415 0.305 -3.279 1.00 96.06 100 VAL A C 1
ATOM 813 O O . VAL A 1 100 ? 1.977 1.103 -2.519 1.00 96.06 100 VAL A O 1
ATOM 816 N N . VAL A 1 101 ? 0.531 0.676 -4.202 1.00 96.81 101 VAL A N 1
ATOM 817 C CA . VAL A 1 101 ? 0.105 2.064 -4.397 1.00 96.81 101 VAL A CA 1
ATOM 818 C C . VAL A 1 101 ? -0.652 2.548 -3.155 1.00 96.81 101 VAL A C 1
ATOM 820 O O . VAL A 1 101 ? -1.553 1.846 -2.683 1.00 96.81 101 VAL A O 1
ATOM 823 N N . PRO A 1 102 ? -0.343 3.744 -2.617 1.00 95.56 102 PRO A N 1
ATOM 824 C CA . PRO A 1 102 ? -0.992 4.226 -1.414 1.00 95.56 102 PRO A CA 1
ATOM 825 C C . PRO A 1 102 ? -2.482 4.513 -1.657 1.00 95.56 102 PRO A C 1
ATOM 827 O O . PRO A 1 102 ? -2.896 4.802 -2.781 1.00 95.56 102 PRO A O 1
ATOM 830 N N . PRO A 1 103 ? -3.300 4.505 -0.595 1.00 94.50 103 PRO A N 1
ATOM 831 C CA . PRO A 1 103 ? -4.742 4.737 -0.705 1.00 94.50 103 PRO A CA 1
ATOM 832 C C . PRO A 1 103 ? -5.086 6.173 -1.146 1.00 94.50 103 PRO A C 1
ATOM 834 O O . PRO A 1 103 ? -6.060 6.403 -1.872 1.00 94.50 103 PRO A O 1
ATOM 837 N N . THR A 1 104 ? -4.282 7.135 -0.677 1.00 94.62 104 THR A N 1
ATOM 838 C CA . THR A 1 104 ? -4.449 8.566 -0.945 1.00 94.62 104 THR A CA 1
ATOM 839 C C . THR A 1 104 ? -3.409 9.031 -1.949 1.00 94.62 104 THR A C 1
ATOM 841 O O . THR A 1 104 ? -2.218 9.090 -1.644 1.00 94.62 104 THR A O 1
ATOM 844 N N . VAL A 1 105 ? -3.882 9.445 -3.117 1.00 95.69 105 VAL A N 1
ATOM 845 C CA . VAL A 1 105 ? -3.088 9.977 -4.222 1.00 95.69 105 VAL A CA 1
ATOM 846 C C . VAL A 1 105 ? -3.690 11.340 -4.606 1.00 95.69 105 VAL A C 1
ATOM 848 O O . VAL A 1 105 ? -4.718 11.381 -5.281 1.00 95.69 105 VAL A O 1
ATOM 851 N N . PRO A 1 106 ? -3.137 12.477 -4.141 1.00 94.00 106 PRO A N 1
ATOM 852 C CA . PRO A 1 106 ? -3.768 13.797 -4.307 1.00 94.00 106 PRO A CA 1
ATOM 853 C C . PRO A 1 106 ? -3.961 14.240 -5.766 1.00 94.00 106 PRO A C 1
ATOM 855 O O . PRO A 1 106 ? -4.900 14.981 -6.084 1.00 94.00 106 PRO A O 1
ATOM 858 N N . GLU A 1 107 ? -3.097 13.765 -6.657 1.00 95.75 107 GLU A N 1
ATOM 859 C CA . GLU A 1 107 ? -3.070 14.090 -8.080 1.00 95.75 107 GLU A CA 1
ATOM 860 C C . GLU A 1 107 ? -2.576 12.908 -8.914 1.00 95.75 107 GLU A C 1
ATOM 862 O O . GLU A 1 107 ? -1.964 11.991 -8.382 1.00 95.75 107 GLU A O 1
ATOM 867 N N . ASN A 1 108 ? -2.859 12.909 -10.219 1.00 97.44 108 ASN A N 1
ATOM 868 C CA . ASN A 1 108 ? -2.355 11.856 -11.097 1.00 97.44 108 ASN A CA 1
ATOM 869 C C . ASN A 1 108 ? -0.829 11.952 -11.170 1.00 97.44 108 ASN A C 1
ATOM 871 O O . ASN A 1 108 ? -0.296 13.010 -11.498 1.00 97.44 108 ASN A O 1
ATOM 875 N N . VAL A 1 109 ? -0.139 10.841 -10.933 1.00 97.25 109 VAL A N 1
ATOM 876 C CA . VAL A 1 109 ? 1.326 10.783 -10.970 1.00 97.25 109 VAL A CA 1
ATOM 877 C C . VAL A 1 109 ? 1.761 9.810 -12.050 1.00 97.25 109 VAL A C 1
ATOM 879 O O . VAL A 1 109 ? 1.154 8.757 -12.218 1.00 97.25 109 VAL A O 1
ATOM 882 N N . THR A 1 110 ? 2.816 10.147 -12.788 1.00 97.75 110 THR A N 1
ATOM 883 C CA . THR A 1 110 ? 3.480 9.210 -13.700 1.00 97.75 110 THR A CA 1
ATOM 884 C C . THR A 1 110 ? 4.956 9.109 -13.352 1.00 97.75 110 THR A C 1
ATOM 886 O O . THR A 1 110 ? 5.599 10.125 -13.094 1.00 97.75 110 THR A O 1
ATOM 889 N N . PHE A 1 111 ? 5.484 7.889 -13.334 1.00 97.31 111 PHE A N 1
ATOM 890 C CA . PHE A 1 111 ? 6.899 7.628 -13.103 1.00 97.31 111 PHE A CA 1
ATOM 891 C C . PHE A 1 111 ? 7.395 6.443 -13.936 1.00 97.31 111 PHE A C 1
ATOM 893 O O . PHE A 1 111 ? 6.608 5.668 -14.489 1.00 97.31 111 PHE A O 1
ATOM 900 N N . TYR A 1 112 ? 8.718 6.311 -14.008 1.00 96.44 112 TYR A N 1
ATOM 901 C CA . TYR A 1 112 ? 9.404 5.385 -14.898 1.00 96.44 112 TYR A CA 1
ATOM 902 C C . TYR A 1 112 ? 10.496 4.590 -14.183 1.00 96.44 112 TYR A C 1
ATOM 904 O O . TYR A 1 112 ? 11.222 5.101 -13.321 1.00 96.44 112 TYR A O 1
ATOM 912 N N . CYS A 1 113 ? 10.649 3.339 -14.605 1.00 96.00 113 CYS A N 1
ATOM 913 C CA . CYS A 1 113 ? 11.739 2.452 -14.217 1.00 96.00 113 CYS A CA 1
ATOM 914 C C . CYS A 1 113 ? 12.384 1.848 -15.459 1.00 96.00 113 CYS A C 1
ATOM 916 O O . CYS A 1 113 ? 11.687 1.413 -16.375 1.00 96.00 113 CYS A O 1
ATOM 918 N N . PHE A 1 114 ? 13.713 1.797 -15.459 1.00 94.38 114 PHE A N 1
ATOM 919 C CA . PHE A 1 114 ? 14.497 1.387 -16.616 1.00 94.38 114 PHE A CA 1
ATOM 920 C C . PHE A 1 114 ? 15.218 0.065 -16.360 1.00 94.38 114 PHE A C 1
ATOM 922 O O . PHE A 1 114 ? 15.772 -0.181 -15.279 1.00 94.38 114 PHE A O 1
ATOM 929 N N . CYS A 1 115 ? 15.205 -0.787 -17.377 1.00 93.94 115 CYS A N 1
ATOM 930 C CA . CYS A 1 115 ? 15.824 -2.097 -17.385 1.00 93.94 115 CYS A CA 1
ATOM 931 C C . CYS A 1 115 ? 16.792 -2.206 -18.554 1.00 93.94 115 CYS A C 1
ATOM 933 O O . CYS A 1 115 ? 16.415 -1.934 -19.687 1.00 93.94 115 CYS A O 1
ATOM 935 N N . HIS A 1 116 ? 18.025 -2.633 -18.314 1.00 92.62 116 HIS A N 1
ATOM 936 C CA . HIS A 1 116 ? 18.966 -2.910 -19.393 1.00 92.62 116 HIS A CA 1
ATOM 937 C C . HIS A 1 116 ? 18.868 -4.386 -19.811 1.00 92.62 116 HIS A C 1
ATOM 939 O O . HIS A 1 116 ? 19.165 -5.297 -19.034 1.00 92.62 116 HIS A O 1
ATOM 945 N N . LEU A 1 117 ? 18.456 -4.624 -21.057 1.00 89.69 117 LEU A N 1
ATOM 946 C CA . LEU A 1 117 ? 18.165 -5.947 -21.627 1.00 89.69 117 LEU A CA 1
ATOM 947 C C . LEU A 1 117 ? 19.314 -6.476 -22.489 1.00 89.69 117 LEU A C 1
ATOM 949 O O . LEU A 1 117 ? 19.079 -7.114 -23.510 1.00 89.69 117 LEU A O 1
ATOM 953 N N . GLY A 1 118 ? 20.558 -6.176 -22.105 1.00 78.12 118 GLY A N 1
ATOM 954 C CA . GLY A 1 118 ? 21.741 -6.472 -22.912 1.00 78.12 118 GLY A CA 1
ATOM 955 C C . GLY A 1 118 ? 21.774 -7.897 -23.486 1.00 78.12 118 GLY A C 1
ATOM 956 O O . GLY A 1 118 ? 21.334 -8.861 -22.866 1.00 78.12 118 GLY A O 1
ATOM 957 N N . THR A 1 119 ? 22.381 -8.050 -24.660 1.00 64.50 119 THR A N 1
ATOM 958 C CA . THR A 1 119 ? 22.440 -9.313 -25.426 1.00 64.50 119 THR A CA 1
ATOM 959 C C . THR A 1 119 ? 23.293 -10.421 -24.791 1.00 64.50 119 THR A C 1
ATOM 961 O O . THR A 1 119 ? 23.352 -11.532 -25.306 1.00 64.50 119 THR A O 1
ATOM 964 N N . ASN A 1 120 ? 23.954 -10.136 -23.666 1.00 64.25 120 ASN A N 1
ATOM 965 C CA . ASN A 1 120 ? 24.869 -11.038 -22.963 1.00 64.25 120 ASN A CA 1
ATOM 966 C C . ASN A 1 120 ? 24.269 -11.683 -21.705 1.00 64.25 120 ASN A C 1
ATOM 968 O O . ASN A 1 120 ? 25.012 -12.292 -20.937 1.00 64.25 120 ASN A O 1
ATOM 972 N N . VAL A 1 121 ? 22.970 -11.521 -21.436 1.00 60.38 121 VAL A N 1
ATOM 973 C CA . VAL A 1 121 ? 22.357 -12.131 -20.249 1.00 60.38 121 VAL A CA 1
ATOM 974 C C . VAL A 1 121 ? 22.465 -13.658 -20.378 1.00 60.38 121 VAL A C 1
ATOM 976 O O . VAL A 1 121 ? 21.902 -14.216 -21.322 1.00 60.38 121 VAL A O 1
ATOM 979 N N . PRO A 1 122 ? 23.184 -14.357 -19.474 1.00 64.50 122 PRO A N 1
ATOM 980 C CA . PRO A 1 122 ? 23.331 -15.804 -19.553 1.00 64.50 122 PRO A CA 1
ATOM 981 C C . PRO A 1 122 ? 21.961 -16.475 -19.641 1.00 64.50 122 PRO A C 1
ATOM 983 O O . PRO A 1 122 ? 21.039 -16.113 -18.911 1.00 64.50 122 PRO A O 1
ATOM 986 N N . GLU A 1 123 ? 21.822 -17.500 -20.476 1.00 64.88 123 GLU A N 1
ATOM 987 C CA . GLU A 1 123 ? 20.550 -18.209 -20.685 1.00 64.88 123 GLU A CA 1
ATOM 988 C C . GLU A 1 123 ? 19.938 -18.736 -19.366 1.00 64.88 123 GLU A C 1
ATOM 990 O O . GLU A 1 123 ? 18.723 -18.835 -19.205 1.00 64.88 123 GLU A O 1
ATOM 995 N N . LYS A 1 124 ? 20.784 -18.980 -18.354 1.00 66.62 124 LYS A N 1
ATOM 996 C CA . LYS A 1 124 ? 20.376 -19.344 -16.988 1.00 66.62 124 LYS A CA 1
ATOM 997 C C . LYS A 1 124 ? 19.586 -18.246 -16.259 1.00 66.62 124 LYS A C 1
ATOM 999 O O . LYS A 1 124 ? 18.701 -18.583 -15.481 1.00 66.62 124 LYS A O 1
ATOM 1004 N N . SER A 1 125 ? 19.866 -16.967 -16.511 1.00 60.75 125 SER A N 1
ATOM 1005 C CA . SER A 1 125 ? 19.120 -15.820 -15.953 1.00 60.75 125 SER A CA 1
ATOM 1006 C C . SER A 1 125 ? 17.826 -15.496 -16.707 1.00 60.75 125 SER A C 1
ATOM 1008 O O . SER A 1 125 ? 17.009 -14.726 -16.206 1.00 60.75 125 SER A O 1
ATOM 1010 N N . LEU A 1 126 ? 17.619 -16.103 -17.881 1.00 61.09 126 LEU A N 1
ATOM 1011 C CA . LEU A 1 126 ? 16.420 -15.928 -18.705 1.00 61.09 126 LEU A CA 1
ATOM 1012 C C . LEU A 1 126 ? 15.292 -16.902 -18.354 1.00 61.09 126 LEU A C 1
ATOM 1014 O O . LEU A 1 126 ? 14.194 -16.768 -18.883 1.00 61.09 126 LEU A O 1
ATOM 1018 N N . LYS A 1 127 ? 15.530 -17.889 -17.479 1.00 61.81 127 LYS A N 1
ATOM 1019 C CA . LYS A 1 127 ? 14.469 -18.802 -17.043 1.00 61.81 127 LYS A CA 1
ATOM 1020 C C . LYS A 1 127 ? 13.589 -18.091 -16.010 1.00 61.81 127 LYS A C 1
ATOM 1022 O O . LYS A 1 127 ? 14.060 -17.873 -14.889 1.00 61.81 127 LYS A O 1
ATOM 1027 N N . PRO A 1 128 ? 12.332 -17.729 -16.337 1.00 55.75 128 PRO A N 1
ATOM 1028 C CA . PRO A 1 128 ? 11.418 -17.247 -15.318 1.00 55.75 128 PRO A CA 1
ATOM 1029 C C . PRO A 1 128 ? 11.248 -18.347 -14.255 1.00 55.75 128 PRO A C 1
ATOM 1031 O O . PRO A 1 128 ? 11.299 -19.539 -14.578 1.00 55.75 128 PRO A O 1
ATOM 1034 N N . PRO A 1 129 ? 11.068 -17.991 -12.977 1.00 55.19 129 PRO A N 1
ATOM 1035 C CA . PRO A 1 129 ? 10.759 -18.951 -11.929 1.00 55.19 129 PRO A CA 1
ATOM 1036 C C . PRO A 1 129 ? 9.377 -19.556 -12.200 1.00 55.19 129 PRO A C 1
ATOM 1038 O O . PRO A 1 129 ? 8.397 -18.999 -11.741 1.00 55.19 129 PRO A O 1
ATOM 1041 N N . LYS A 1 130 ? 9.298 -20.640 -12.991 1.00 52.03 130 LYS A N 1
ATOM 1042 C CA . LYS A 1 130 ? 8.120 -21.504 -13.262 1.00 52.03 130 LYS A CA 1
ATOM 1043 C C . LYS A 1 130 ? 6.733 -20.819 -13.274 1.00 52.03 130 LYS A C 1
ATOM 1045 O O . LYS A 1 130 ? 5.740 -21.432 -12.899 1.00 52.03 130 LYS A O 1
ATOM 1050 N N . PHE A 1 131 ? 6.650 -19.570 -13.718 1.00 47.44 131 PHE A N 1
ATOM 1051 C CA . PHE A 1 131 ? 5.405 -18.848 -13.941 1.00 47.44 131 PHE A CA 1
ATOM 1052 C C . PHE A 1 131 ? 5.344 -18.546 -15.432 1.00 47.44 131 PHE A C 1
ATOM 1054 O O . PHE A 1 131 ? 5.929 -17.579 -15.912 1.00 47.44 131 PHE A O 1
ATOM 1061 N N . GLU A 1 132 ? 4.671 -19.420 -16.174 1.00 40.78 132 GLU A N 1
ATOM 1062 C CA . GLU A 1 132 ? 4.318 -19.192 -17.575 1.00 40.78 132 GLU A CA 1
ATOM 1063 C C . GLU A 1 132 ? 3.048 -18.334 -17.630 1.00 40.78 132 GLU A C 1
ATOM 1065 O O . GLU A 1 132 ? 1.971 -18.783 -18.004 1.00 40.78 132 GLU A O 1
ATOM 1070 N N . GLY A 1 133 ? 3.158 -17.086 -17.176 1.00 46.22 133 GLY A N 1
ATOM 1071 C CA . GLY A 1 133 ? 2.165 -16.060 -17.474 1.00 46.22 133 GLY A CA 1
ATOM 1072 C C . GLY A 1 133 ? 2.530 -15.385 -18.792 1.00 46.22 133 GLY A C 1
ATOM 1073 O O . GLY A 1 133 ? 3.661 -14.926 -18.952 1.00 46.22 133 GLY A O 1
ATOM 1074 N N . ILE A 1 134 ? 1.594 -15.298 -19.740 1.00 41.16 134 ILE A N 1
ATOM 1075 C CA . ILE A 1 134 ? 1.760 -14.441 -20.920 1.00 41.16 134 ILE A CA 1
ATOM 1076 C C . ILE A 1 134 ? 1.559 -12.996 -20.448 1.00 41.16 134 ILE A C 1
ATOM 1078 O O . ILE A 1 134 ? 0.434 -12.513 -20.340 1.00 41.16 134 ILE A O 1
ATOM 1082 N N . GLY A 1 135 ? 2.652 -12.313 -20.108 1.00 44.50 135 GLY A N 1
ATOM 1083 C CA . GLY A 1 135 ? 2.626 -10.875 -19.856 1.00 44.50 135 GLY A CA 1
ATOM 1084 C C . GLY A 1 135 ? 2.454 -10.133 -21.178 1.00 44.50 135 GLY A C 1
ATOM 1085 O O . GLY A 1 135 ? 3.320 -10.221 -22.048 1.00 44.50 135 GLY A O 1
ATOM 1086 N N . ASN A 1 136 ? 1.347 -9.414 -21.356 1.00 53.59 136 ASN A N 1
ATOM 1087 C CA . ASN A 1 136 ? 1.199 -8.497 -22.486 1.00 53.59 136 ASN A CA 1
ATOM 1088 C C . ASN A 1 136 ? 1.957 -7.179 -22.215 1.00 53.59 136 ASN A C 1
ATOM 1090 O O . ASN A 1 136 ? 2.335 -6.882 -21.081 1.00 53.59 136 ASN A O 1
ATOM 1094 N N . HIS A 1 137 ? 2.159 -6.364 -23.253 1.00 50.66 137 HIS A N 1
ATOM 1095 C CA . HIS A 1 137 ? 2.819 -5.048 -23.158 1.00 50.66 137 HIS A CA 1
ATOM 1096 C C . HIS A 1 137 ? 2.071 -4.030 -22.263 1.00 50.66 137 HIS A C 1
ATOM 1098 O O . HIS A 1 137 ? 2.577 -2.941 -21.986 1.00 50.66 137 HIS A O 1
ATOM 1104 N N . ASN A 1 138 ? 0.879 -4.389 -21.773 1.00 51.72 138 ASN A N 1
ATOM 1105 C CA . ASN A 1 138 ? 0.028 -3.544 -20.937 1.00 51.72 138 ASN A CA 1
ATOM 1106 C C . ASN A 1 138 ? 0.116 -3.910 -19.444 1.00 51.72 138 ASN A C 1
ATOM 1108 O O . ASN A 1 138 ? -0.719 -3.459 -18.667 1.00 51.72 138 ASN A O 1
ATOM 1112 N N . GLY A 1 139 ? 1.054 -4.778 -19.039 1.00 51.38 139 GLY A N 1
ATOM 1113 C CA . GLY A 1 139 ? 1.267 -5.155 -17.633 1.00 51.38 139 GLY A CA 1
ATOM 1114 C C . GLY A 1 139 ? 0.158 -6.011 -17.001 1.00 51.38 139 GLY A C 1
ATOM 1115 O O . GLY A 1 139 ? 0.309 -6.452 -15.861 1.00 51.38 139 GLY A O 1
ATOM 1116 N N . ASN A 1 140 ? -0.918 -6.297 -17.743 1.00 44.72 140 ASN A N 1
ATOM 1117 C CA . ASN A 1 140 ? -2.015 -7.151 -17.305 1.00 44.72 140 ASN A CA 1
ATOM 1118 C C . ASN A 1 140 ? -1.673 -8.615 -17.589 1.00 44.72 140 ASN A C 1
ATOM 1120 O O . ASN A 1 140 ? -1.575 -9.024 -18.750 1.00 44.72 140 ASN A O 1
ATOM 1124 N N . ILE A 1 141 ? -1.574 -9.435 -16.543 1.00 46.03 141 ILE A N 1
ATOM 1125 C CA . ILE A 1 141 ? -1.551 -10.889 -16.708 1.00 46.03 141 ILE A CA 1
ATOM 1126 C C . ILE A 1 141 ? -2.997 -11.356 -16.879 1.00 46.03 141 ILE A C 1
ATOM 1128 O O . ILE A 1 141 ? -3.801 -11.305 -15.952 1.00 46.03 141 ILE A O 1
ATOM 1132 N N . THR A 1 142 ? -3.338 -11.839 -18.072 1.00 41.78 142 THR A N 1
ATOM 1133 C CA . THR A 1 142 ? -4.512 -12.704 -18.236 1.00 41.78 142 THR A CA 1
ATOM 1134 C C . THR A 1 142 ? -4.057 -14.115 -17.875 1.00 41.78 142 THR A C 1
ATOM 1136 O O . THR A 1 142 ? -3.110 -14.621 -18.475 1.00 41.78 142 THR A O 1
ATOM 1139 N N . LEU A 1 143 ? -4.676 -14.745 -16.871 1.00 37.44 143 LEU A N 1
ATOM 1140 C CA . LEU A 1 143 ? -4.493 -16.179 -16.623 1.00 37.44 143 LEU A CA 1
ATOM 1141 C C . LEU A 1 143 ? -5.001 -16.924 -17.867 1.00 37.44 143 LEU A C 1
ATOM 1143 O O . LEU A 1 143 ? -6.206 -17.058 -18.064 1.00 37.44 143 LEU A O 1
ATOM 1147 N N . GLY A 1 144 ? -4.075 -17.301 -18.748 1.00 32.41 144 GLY A N 1
ATOM 1148 C CA . GLY A 1 144 ? -4.365 -18.013 -19.988 1.00 32.41 144 GLY A CA 1
ATOM 1149 C C . GLY A 1 144 ? -4.867 -19.436 -19.735 1.00 32.41 144 GLY A C 1
ATOM 1150 O O . GLY A 1 144 ? -4.572 -20.043 -18.704 1.00 32.41 144 GLY A O 1
ATOM 1151 N N . GLU A 1 145 ? -5.642 -19.950 -20.688 1.00 44.75 145 GLU A N 1
ATOM 1152 C CA . GLU A 1 145 ? -6.205 -21.302 -20.698 1.00 44.75 145 GLU A CA 1
ATOM 1153 C C . GLU A 1 145 ? -5.156 -22.421 -20.548 1.00 44.75 145 GLU A C 1
ATOM 1155 O O . GLU A 1 145 ? -4.037 -22.331 -21.049 1.00 44.75 145 GLU A O 1
ATOM 1160 N N . SER A 1 146 ? -5.587 -23.494 -19.869 1.00 37.69 146 SER A N 1
ATOM 1161 C CA . SER A 1 146 ? -4.949 -24.805 -19.653 1.00 37.69 146 SER A CA 1
ATOM 1162 C C . SER A 1 146 ? -3.415 -24.822 -19.577 1.00 37.69 146 SER A C 1
ATOM 1164 O O . SER A 1 146 ? -2.718 -25.059 -20.565 1.00 37.69 146 SER A O 1
ATOM 1166 N N . ILE A 1 147 ? -2.895 -24.694 -18.357 1.00 50.12 147 ILE A N 1
ATOM 1167 C CA . ILE A 1 147 ? -1.503 -25.017 -18.037 1.00 50.12 147 ILE A CA 1
ATOM 1168 C C . ILE A 1 147 ? -1.306 -26.527 -18.244 1.00 50.12 147 ILE A C 1
ATOM 1170 O O . ILE A 1 147 ? -1.952 -27.338 -17.577 1.00 50.12 147 ILE A O 1
ATOM 1174 N N . LYS A 1 148 ? -0.426 -26.918 -19.172 1.00 46.06 148 LYS A N 1
ATOM 1175 C CA . LYS A 1 148 ? 0.061 -28.300 -19.263 1.00 46.06 148 LYS A CA 1
ATOM 1176 C C . LYS A 1 148 ? 1.175 -28.470 -18.238 1.00 46.06 148 LYS A C 1
ATOM 1178 O O . LYS A 1 148 ? 2.184 -27.781 -18.308 1.00 46.06 148 LYS A O 1
ATOM 1183 N N . PHE A 1 149 ? 0.981 -29.365 -17.276 1.00 75.38 149 PHE A N 1
ATOM 1184 C CA . PHE A 1 149 ? 1.988 -29.648 -16.260 1.00 75.38 149 PHE A CA 1
ATOM 1185 C C . PHE A 1 149 ? 2.933 -30.749 -16.743 1.00 75.38 149 PHE A C 1
ATOM 1187 O O . PHE A 1 149 ? 2.490 -31.830 -17.123 1.00 75.38 149 PHE A O 1
ATOM 1194 N N . ASP A 1 150 ? 4.239 -30.494 -16.664 1.00 66.81 150 ASP A N 1
ATOM 1195 C CA . ASP A 1 150 ? 5.282 -31.444 -17.088 1.00 66.81 150 ASP A CA 1
ATOM 1196 C C . ASP A 1 150 ? 5.382 -32.685 -16.185 1.00 66.81 150 ASP A C 1
ATOM 1198 O O . ASP A 1 150 ? 6.076 -33.650 -16.503 1.00 66.81 150 ASP A O 1
ATOM 1202 N N . SER A 1 151 ? 4.716 -32.667 -15.027 1.00 73.38 151 SER A N 1
ATOM 1203 C CA . SER A 1 151 ? 4.622 -33.823 -14.142 1.00 73.38 151 SER A CA 1
ATOM 1204 C C . SER A 1 151 ? 3.334 -33.815 -13.310 1.00 73.38 151 SER A C 1
ATOM 1206 O O . SER A 1 151 ? 2.839 -32.737 -12.947 1.00 73.38 151 SER A O 1
ATOM 1208 N N . PRO A 1 152 ? 2.850 -34.999 -12.892 1.00 65.81 152 PRO A N 1
ATOM 1209 C CA . PRO A 1 152 ? 1.738 -35.115 -11.947 1.00 65.81 152 PRO A CA 1
ATOM 1210 C C . PRO A 1 152 ? 1.988 -34.373 -10.623 1.00 65.81 152 PRO A C 1
ATOM 1212 O O . PRO A 1 152 ? 1.059 -33.859 -10.008 1.00 65.81 152 PRO A O 1
ATOM 1215 N N . ILE A 1 153 ? 3.252 -34.263 -10.193 1.00 61.34 153 ILE A N 1
ATOM 1216 C CA . ILE A 1 153 ? 3.638 -33.597 -8.938 1.00 61.34 153 ILE A CA 1
ATOM 1217 C C . ILE A 1 153 ? 3.465 -32.077 -9.044 1.00 61.34 153 ILE A C 1
ATOM 1219 O O . ILE A 1 153 ? 2.957 -31.442 -8.123 1.00 61.34 153 ILE A O 1
ATOM 1223 N N . SER A 1 154 ? 3.848 -31.478 -10.175 1.00 56.38 154 SER A N 1
ATOM 1224 C CA . SER A 1 154 ? 3.627 -30.047 -10.428 1.00 56.38 154 SER A CA 1
ATOM 1225 C C . SER A 1 154 ? 2.144 -29.695 -10.540 1.00 56.38 154 SER A C 1
ATOM 1227 O O . SER A 1 154 ? 1.738 -28.644 -10.050 1.00 56.38 154 SER A O 1
ATOM 1229 N N . GLU A 1 155 ? 1.336 -30.586 -11.117 1.00 77.25 155 GLU A N 1
ATOM 1230 C CA . GLU A 1 155 ? -0.118 -30.426 -11.154 1.00 77.25 155 GLU A CA 1
ATOM 1231 C C . GLU A 1 155 ? -0.724 -30.512 -9.747 1.00 77.25 155 GLU A C 1
ATOM 1233 O O . GLU A 1 155 ? -1.556 -29.683 -9.383 1.00 77.25 155 GLU A O 1
ATOM 1238 N N . ALA A 1 156 ? -0.266 -31.463 -8.927 1.00 64.25 156 ALA A N 1
ATOM 1239 C CA . ALA A 1 156 ? -0.714 -31.621 -7.547 1.00 64.25 156 ALA A CA 1
ATOM 1240 C C . ALA A 1 156 ? -0.354 -30.408 -6.672 1.00 64.25 156 ALA A C 1
ATOM 1242 O O . ALA A 1 156 ? -1.212 -29.909 -5.951 1.00 64.25 156 ALA A O 1
ATOM 1243 N N . LEU A 1 157 ? 0.870 -29.879 -6.777 1.00 62.94 157 LEU A N 1
ATOM 1244 C CA . LEU A 1 157 ? 1.302 -28.675 -6.050 1.00 62.94 157 LEU A CA 1
ATOM 1245 C C . LEU A 1 157 ? 0.541 -27.419 -6.496 1.00 62.94 157 LEU A C 1
ATOM 1247 O O . LEU A 1 157 ? 0.185 -26.579 -5.669 1.00 62.94 157 LEU A O 1
ATOM 1251 N N . TYR A 1 158 ? 0.267 -27.287 -7.797 1.00 73.38 158 TYR A N 1
ATOM 1252 C CA . TYR A 1 158 ? -0.555 -26.197 -8.317 1.00 73.38 158 TYR A CA 1
ATOM 1253 C C . TYR A 1 158 ? -1.995 -26.295 -7.803 1.00 73.38 158 TYR A C 1
ATOM 1255 O O . TYR A 1 158 ? -2.524 -25.316 -7.277 1.00 73.38 158 TYR A O 1
ATOM 1263 N N . LYS A 1 159 ? -2.601 -27.488 -7.872 1.00 63.97 159 LYS A N 1
ATOM 1264 C CA . LYS A 1 159 ? -3.936 -27.761 -7.322 1.00 63.97 159 LYS A CA 1
ATOM 1265 C C . LYS A 1 159 ? -3.989 -27.527 -5.816 1.00 63.97 159 LYS A C 1
ATOM 1267 O O . LYS A 1 159 ? -4.958 -26.943 -5.357 1.00 63.97 159 LYS A O 1
ATOM 1272 N N . GLN A 1 160 ? -2.954 -27.899 -5.062 1.00 67.75 160 GLN A N 1
ATOM 1273 C CA . GLN A 1 160 ? -2.866 -27.674 -3.617 1.00 67.75 160 GLN A CA 1
ATOM 1274 C C . GLN A 1 160 ? -2.801 -26.183 -3.270 1.00 67.75 160 GLN A C 1
ATOM 1276 O O . GLN A 1 160 ? -3.514 -25.736 -2.378 1.00 67.75 160 GLN A O 1
ATOM 1281 N N . ASN A 1 161 ? -1.992 -25.394 -3.984 1.00 58.88 161 ASN A N 1
ATOM 1282 C CA . ASN A 1 161 ? -1.934 -23.942 -3.783 1.00 58.88 161 ASN A CA 1
ATOM 1283 C C . ASN A 1 161 ? -3.239 -23.254 -4.203 1.00 58.88 161 ASN A C 1
ATOM 1285 O O . ASN A 1 161 ? -3.697 -22.337 -3.525 1.00 58.88 161 ASN A O 1
ATOM 1289 N N . LEU A 1 162 ? -3.874 -23.724 -5.280 1.00 65.06 162 LEU A N 1
ATOM 1290 C CA . LEU A 1 162 ? -5.194 -23.257 -5.696 1.00 65.06 162 LEU A CA 1
ATOM 1291 C C . LEU A 1 162 ? -6.257 -23.587 -4.636 1.00 65.06 162 LEU A C 1
ATOM 1293 O O . LEU A 1 162 ? -7.017 -22.702 -4.260 1.00 65.06 162 LEU A O 1
ATOM 1297 N N . TYR A 1 163 ? -6.256 -24.812 -4.100 1.00 51.84 163 TYR A N 1
ATOM 1298 C CA . TYR A 1 163 ? -7.141 -25.239 -3.012 1.00 51.84 163 TYR A CA 1
ATOM 1299 C C . TYR A 1 163 ? -6.889 -24.462 -1.725 1.00 51.84 163 TYR A C 1
ATOM 1301 O O . TYR A 1 163 ? -7.839 -24.095 -1.055 1.00 51.84 163 TYR A O 1
ATOM 1309 N N . LYS A 1 164 ? -5.635 -24.154 -1.388 1.00 53.62 164 LYS A N 1
ATOM 1310 C CA . LYS A 1 164 ? -5.293 -23.323 -0.227 1.00 53.62 164 LYS A CA 1
ATOM 1311 C C . LYS A 1 164 ? -5.867 -21.908 -0.366 1.00 53.62 164 LYS A C 1
ATOM 1313 O O . LYS A 1 164 ? -6.479 -21.403 0.567 1.00 53.62 164 LYS A O 1
ATOM 1318 N N . ASN A 1 165 ? -5.760 -21.319 -1.557 1.00 52.28 165 ASN A N 1
ATOM 1319 C CA . ASN A 1 165 ? -6.341 -20.010 -1.869 1.00 52.28 165 ASN A CA 1
ATOM 1320 C C . ASN A 1 165 ? -7.882 -20.034 -1.954 1.00 52.28 165 ASN A C 1
ATOM 1322 O O . ASN A 1 165 ? -8.522 -18.993 -1.809 1.00 52.28 165 ASN A O 1
ATOM 1326 N N . LEU A 1 166 ? -8.478 -21.200 -2.230 1.00 47.16 166 LEU A N 1
ATOM 1327 C CA . LEU A 1 166 ? -9.927 -21.418 -2.214 1.00 47.16 166 LEU A CA 1
ATOM 1328 C C . LEU A 1 166 ? -10.441 -21.675 -0.795 1.00 47.16 166 LEU A C 1
ATOM 1330 O O . LEU A 1 166 ? -11.429 -21.077 -0.425 1.00 47.16 166 LEU A O 1
ATOM 1334 N N . MET A 1 167 ? -9.734 -22.432 0.042 1.00 42.22 167 MET A N 1
ATOM 1335 C CA . MET A 1 167 ? -10.047 -22.610 1.468 1.00 42.22 167 MET A CA 1
ATOM 1336 C C . MET A 1 167 ? -9.946 -21.288 2.251 1.00 42.22 167 MET A C 1
ATOM 1338 O O . MET A 1 167 ? -10.648 -21.083 3.236 1.00 42.22 167 MET A O 1
ATOM 1342 N N . GLU A 1 168 ? -9.097 -20.353 1.807 1.00 55.31 168 GLU A N 1
ATOM 1343 C CA . GLU A 1 168 ? -9.056 -18.979 2.330 1.00 55.31 168 GLU A CA 1
ATOM 1344 C C . GLU A 1 168 ? -10.242 -18.106 1.866 1.00 55.31 168 GLU A C 1
ATOM 1346 O O . GLU A 1 168 ? -10.548 -17.095 2.501 1.00 55.31 168 GLU A O 1
ATOM 1351 N N . LYS A 1 169 ? -10.951 -18.503 0.803 1.00 44.91 169 LYS A N 1
ATOM 1352 C CA . LYS A 1 169 ? -12.258 -17.965 0.404 1.00 44.91 169 LYS A CA 1
ATOM 1353 C C . LYS A 1 169 ? -13.330 -18.919 0.926 1.00 44.91 169 LYS A C 1
ATOM 1355 O O . LYS A 1 169 ? -13.746 -19.789 0.188 1.00 44.91 169 LYS A O 1
ATOM 1360 N N . GLY A 1 170 ? -13.728 -18.781 2.188 1.00 44.72 170 GLY A N 1
ATOM 1361 C CA . GLY A 1 170 ? -14.628 -19.718 2.877 1.00 44.72 170 GLY A CA 1
ATOM 1362 C C . GLY A 1 170 ? -15.915 -20.095 2.126 1.00 44.72 170 GLY A C 1
ATOM 1363 O O . GLY A 1 170 ? -16.972 -19.535 2.402 1.00 44.72 170 GLY A O 1
ATOM 1364 N N . ASP A 1 171 ? -15.812 -21.077 1.237 1.00 42.25 171 ASP A N 1
ATOM 1365 C CA . ASP A 1 171 ? -16.900 -21.879 0.709 1.00 42.25 171 ASP A CA 1
ATOM 1366 C C . ASP A 1 171 ? -16.896 -23.175 1.530 1.00 42.25 171 ASP A C 1
ATOM 1368 O O . ASP A 1 171 ? -15.982 -23.998 1.431 1.00 42.25 171 ASP A O 1
ATOM 1372 N N . GLU A 1 172 ? -17.886 -23.314 2.412 1.00 46.06 172 GLU A N 1
ATOM 1373 C CA . GLU A 1 172 ? -18.149 -24.554 3.139 1.00 46.06 172 GLU A CA 1
ATOM 1374 C C . GLU A 1 172 ? -18.713 -25.597 2.165 1.00 46.06 172 GLU A C 1
ATOM 1376 O O . GLU A 1 172 ? -19.848 -25.475 1.701 1.00 46.06 172 GLU A O 1
ATOM 1381 N N . GLU A 1 173 ? -17.952 -26.658 1.894 1.00 46.53 173 GLU A N 1
ATOM 1382 C CA . GLU A 1 173 ? -18.550 -27.955 1.581 1.00 46.53 173 GLU A CA 1
ATOM 1383 C C . GLU A 1 173 ? -18.625 -28.787 2.861 1.00 46.53 173 GLU A C 1
ATOM 1385 O O . GLU A 1 173 ? -17.653 -28.945 3.600 1.00 46.53 173 GLU A O 1
ATOM 1390 N N . SER A 1 174 ? -19.823 -29.307 3.119 1.00 51.66 174 SER A N 1
ATOM 1391 C CA . SER A 1 174 ? -20.114 -30.231 4.203 1.00 51.66 174 SER A CA 1
ATOM 1392 C C . SER A 1 174 ? -19.440 -31.582 3.964 1.00 51.66 174 SER A C 1
ATOM 1394 O O . SER A 1 174 ? -19.738 -32.225 2.957 1.00 51.66 174 SER A O 1
ATOM 1396 N N . SER A 1 175 ? -18.662 -32.067 4.930 1.00 40.81 175 SER A N 1
ATOM 1397 C CA . SER A 1 175 ? -18.617 -33.498 5.263 1.00 40.81 175 SER A CA 1
ATOM 1398 C C . SER A 1 175 ? -17.831 -33.747 6.553 1.00 40.81 175 SER A C 1
ATOM 1400 O O . SER A 1 175 ? -16.639 -33.457 6.616 1.00 40.81 175 SER A O 1
ATOM 1402 N N . ASP A 1 176 ? -18.553 -34.304 7.522 1.00 36.41 176 ASP A N 1
ATOM 1403 C CA . ASP A 1 176 ? -18.180 -35.287 8.544 1.00 36.41 176 ASP A CA 1
ATOM 1404 C C . ASP A 1 176 ? -16.961 -35.034 9.454 1.00 36.41 176 ASP A C 1
ATOM 1406 O O . ASP A 1 176 ? -15.795 -35.105 9.067 1.00 36.41 176 ASP A O 1
ATOM 1410 N N . GLU A 1 177 ? -17.285 -34.828 10.735 1.00 34.25 177 GLU A N 1
ATOM 1411 C CA . GLU A 1 177 ? -16.375 -34.781 11.878 1.00 34.25 177 GLU A CA 1
ATOM 1412 C C . GLU A 1 177 ? -15.568 -36.084 12.018 1.00 34.25 177 GLU A C 1
ATOM 1414 O O . GLU A 1 177 ? -16.119 -37.160 12.250 1.00 34.25 177 GLU A O 1
ATOM 1419 N N . ILE A 1 178 ? -14.238 -35.974 11.979 1.00 37.06 178 ILE A N 1
ATOM 1420 C CA . ILE A 1 178 ? -13.337 -36.945 12.608 1.00 37.06 178 ILE A CA 1
ATOM 1421 C C . ILE A 1 178 ? -12.777 -36.275 13.863 1.00 37.06 178 ILE A C 1
ATOM 1423 O O . ILE A 1 178 ? -11.936 -35.381 13.782 1.00 37.06 178 ILE A O 1
ATOM 1427 N N . ILE A 1 179 ? -13.261 -36.710 15.026 1.00 31.42 179 ILE A N 1
ATOM 1428 C CA . ILE A 1 179 ? -12.728 -36.329 16.337 1.00 31.42 179 ILE A CA 1
ATOM 1429 C C . ILE A 1 179 ? -11.483 -37.185 16.588 1.00 31.42 179 ILE A C 1
ATOM 1431 O O . ILE A 1 179 ? -11.589 -38.397 16.772 1.00 31.42 179 ILE A O 1
ATOM 1435 N N . ILE A 1 180 ? -10.302 -36.564 16.582 1.00 38.22 180 ILE A N 1
ATOM 1436 C CA . ILE A 1 180 ? -9.080 -37.162 17.131 1.00 38.22 180 ILE A CA 1
ATOM 1437 C C . ILE A 1 180 ? -8.855 -36.511 18.491 1.00 38.22 180 ILE A C 1
ATOM 1439 O O . ILE A 1 180 ? -8.462 -35.350 18.581 1.00 38.22 180 ILE A O 1
ATOM 1443 N N . GLU A 1 181 ? -9.155 -37.264 19.543 1.00 37.12 181 GLU A N 1
ATOM 1444 C CA . GLU A 1 181 ? -8.864 -36.903 20.926 1.00 37.12 181 GLU A CA 1
ATOM 1445 C C . GLU A 1 181 ? -7.367 -37.147 21.175 1.00 37.12 181 GLU A C 1
ATOM 1447 O O . GLU A 1 181 ? -6.903 -38.287 21.173 1.00 37.12 181 GLU A O 1
ATOM 1452 N N . THR A 1 182 ? -6.586 -36.076 21.323 1.00 39.12 182 THR A N 1
ATOM 1453 C CA . THR A 1 182 ? -5.192 -36.150 21.784 1.00 39.12 182 THR A CA 1
ATOM 1454 C C . THR A 1 182 ? -5.116 -35.733 23.243 1.00 39.12 182 THR A C 1
ATOM 1456 O O . THR A 1 182 ? -5.489 -34.614 23.597 1.00 39.12 182 THR A O 1
ATOM 1459 N N . GLU A 1 183 ? -4.624 -36.654 24.064 1.00 47.78 183 GLU A N 1
ATOM 1460 C CA . GLU A 1 183 ? -4.363 -36.483 25.490 1.00 47.78 183 GLU A CA 1
ATOM 1461 C C . GLU A 1 183 ? -3.228 -35.454 25.703 1.00 47.78 183 GLU A C 1
ATOM 1463 O O . GLU A 1 183 ? -2.228 -35.501 24.980 1.00 47.78 183 GLU A O 1
ATOM 1468 N N . PRO A 1 184 ? -3.368 -34.491 26.633 1.00 48.91 184 PRO A N 1
ATOM 1469 C CA . PRO A 1 184 ? -2.359 -33.459 26.849 1.00 48.91 184 PRO A CA 1
ATOM 1470 C C . PRO A 1 184 ? -1.111 -34.025 27.541 1.00 48.91 184 PRO A C 1
ATOM 1472 O O . PRO A 1 184 ? -1.206 -34.692 28.572 1.00 48.91 184 PRO A O 1
ATOM 1475 N N . GLU A 1 185 ? 0.066 -33.719 26.986 1.00 53.56 185 GLU A N 1
ATOM 1476 C CA . GLU A 1 185 ? 1.347 -33.971 27.650 1.00 53.56 185 GLU A CA 1
ATOM 1477 C C . GLU A 1 185 ? 1.470 -33.147 28.948 1.00 53.56 185 GLU A C 1
ATOM 1479 O O . GLU A 1 185 ? 0.980 -32.015 29.013 1.00 53.56 185 GLU A O 1
ATOM 1484 N N . PRO A 1 186 ? 2.121 -33.702 29.987 1.00 60.91 186 PRO A N 1
ATOM 1485 C CA . PRO A 1 186 ? 2.273 -33.045 31.278 1.00 60.91 186 PRO A CA 1
ATOM 1486 C C . PRO A 1 186 ? 3.144 -31.785 31.188 1.00 60.91 186 PRO A C 1
ATOM 1488 O O . PRO A 1 186 ? 4.177 -31.767 30.517 1.00 60.91 186 PRO A O 1
ATOM 1491 N N . GLU A 1 187 ? 2.724 -30.742 31.909 1.00 57.09 187 GLU A N 1
ATOM 1492 C CA . GLU A 1 187 ? 3.450 -29.477 32.020 1.00 57.09 187 GLU A CA 1
ATOM 1493 C C . GLU A 1 187 ? 4.863 -29.686 32.600 1.00 57.09 187 GLU A C 1
ATOM 1495 O O . GLU A 1 187 ? 5.020 -30.399 33.597 1.00 57.09 187 GLU A O 1
ATOM 1500 N N . PRO A 1 188 ? 5.900 -29.059 32.014 1.00 59.25 188 PRO A N 1
ATOM 1501 C CA . PRO A 1 188 ? 7.241 -29.079 32.577 1.00 59.25 188 PRO A CA 1
ATOM 1502 C C . PRO A 1 188 ? 7.311 -28.246 33.864 1.00 59.25 188 PRO A C 1
ATOM 1504 O O . PRO A 1 188 ? 6.759 -27.148 33.949 1.00 59.25 188 PRO A O 1
ATOM 1507 N N . GLU A 1 189 ? 8.021 -28.781 34.860 1.00 62.53 189 GLU A N 1
ATOM 1508 C CA . GLU A 1 189 ? 8.256 -28.124 36.147 1.00 62.53 189 GLU A CA 1
ATOM 1509 C C . GLU A 1 189 ? 9.005 -26.782 35.993 1.00 62.53 189 GLU A C 1
ATOM 1511 O O . GLU A 1 189 ? 9.839 -26.637 35.092 1.00 62.53 189 GLU A O 1
ATOM 1516 N N . PRO A 1 190 ? 8.756 -25.797 36.880 1.00 61.91 190 PRO A N 1
ATOM 1517 C CA . PRO A 1 190 ? 9.400 -24.491 36.805 1.00 61.91 190 PRO A CA 1
ATOM 1518 C C . PRO A 1 190 ? 10.892 -24.564 37.151 1.00 61.91 190 PRO A C 1
ATOM 1520 O O . PRO A 1 190 ? 11.276 -25.054 38.216 1.00 61.91 190 PRO A O 1
ATOM 1523 N N . GLU A 1 191 ? 11.731 -23.996 36.283 1.00 59.53 191 GLU A N 1
ATOM 1524 C CA . GLU A 1 191 ? 13.139 -23.733 36.590 1.00 59.53 191 GLU A CA 1
ATOM 1525 C C . GLU A 1 191 ? 13.289 -22.654 37.686 1.00 59.53 191 GLU A C 1
ATOM 1527 O O . GLU A 1 191 ? 12.495 -21.709 37.747 1.00 59.53 191 GLU A O 1
ATOM 1532 N N . PRO A 1 192 ? 14.311 -22.766 38.556 1.00 58.00 192 PRO A N 1
ATOM 1533 C CA . PRO A 1 192 ? 14.514 -21.857 39.679 1.00 58.00 192 PRO A CA 1
ATOM 1534 C C . PRO A 1 192 ? 15.041 -20.478 39.250 1.00 58.00 192 PRO A C 1
ATOM 1536 O O . PRO A 1 192 ? 15.927 -20.354 38.402 1.00 58.00 192 PRO A O 1
ATOM 1539 N N . GLU A 1 193 ? 14.520 -19.437 39.903 1.00 52.50 193 GLU A N 1
ATOM 1540 C CA . GLU A 1 193 ? 14.914 -18.039 39.704 1.00 52.50 193 GLU A CA 1
ATOM 1541 C C . GLU A 1 193 ? 16.397 -17.784 40.058 1.00 52.50 193 GLU A C 1
ATOM 1543 O O . GLU A 1 193 ? 16.861 -18.196 41.126 1.00 52.50 193 GLU A O 1
ATOM 1548 N N . PRO A 1 194 ? 17.154 -17.051 39.218 1.00 54.47 194 PRO A N 1
ATOM 1549 C CA . PRO A 1 194 ? 18.511 -16.634 39.547 1.00 54.47 194 PRO A CA 1
ATOM 1550 C C . PRO A 1 194 ? 18.537 -15.400 40.464 1.00 54.47 194 PRO A C 1
ATOM 1552 O O . PRO A 1 194 ? 17.967 -14.350 40.161 1.00 54.47 194 PRO A O 1
ATOM 1555 N N . GLU A 1 195 ? 19.282 -15.518 41.566 1.00 45.78 195 GLU A N 1
ATOM 1556 C CA . GLU A 1 195 ? 19.533 -14.453 42.539 1.00 45.78 195 GLU A CA 1
ATOM 1557 C C . GLU A 1 195 ? 20.260 -13.231 41.942 1.00 45.78 195 GLU A C 1
ATOM 1559 O O . GLU A 1 195 ? 21.235 -13.314 41.188 1.00 45.78 195 GLU A O 1
ATOM 1564 N N . SER A 1 196 ? 19.784 -12.059 42.354 1.00 47.41 196 SER A N 1
ATOM 1565 C CA . SER A 1 196 ? 20.235 -10.721 41.976 1.00 47.41 196 SER A CA 1
ATOM 1566 C C . SER A 1 196 ? 21.626 -10.347 42.513 1.00 47.41 196 SER A C 1
ATOM 1568 O O . SER A 1 196 ? 21.877 -10.414 43.716 1.00 47.41 196 SER A O 1
ATOM 1570 N N . LYS A 1 197 ? 22.502 -9.827 41.637 1.00 46.44 197 LYS A N 1
ATOM 1571 C CA . LYS A 1 197 ? 23.767 -9.155 42.005 1.00 46.44 197 LYS A CA 1
ATOM 1572 C C . LYS A 1 197 ? 23.599 -7.634 42.216 1.00 46.44 197 LYS A C 1
ATOM 1574 O O . LYS A 1 197 ? 22.672 -7.044 41.659 1.00 46.44 197 LYS A O 1
ATOM 1579 N N . PRO A 1 198 ? 24.498 -6.978 42.984 1.00 51.06 198 PRO A N 1
ATOM 1580 C CA . PRO A 1 198 ? 24.321 -5.605 43.465 1.00 51.06 198 PRO A CA 1
ATOM 1581 C C . PRO A 1 198 ? 24.625 -4.542 42.399 1.00 51.06 198 PRO A C 1
ATOM 1583 O O . PRO A 1 198 ? 25.588 -4.664 41.642 1.00 51.06 198 PRO A O 1
ATOM 1586 N N . LYS A 1 199 ? 23.828 -3.465 42.395 1.00 37.62 199 LYS A N 1
ATOM 1587 C CA . LYS A 1 199 ? 24.030 -2.250 41.587 1.00 37.62 199 LYS A CA 1
ATOM 1588 C C . LYS A 1 199 ? 25.187 -1.409 42.141 1.00 37.62 199 LYS A C 1
ATOM 1590 O O . LYS A 1 199 ? 25.169 -1.042 43.311 1.00 37.62 199 LYS A O 1
ATOM 1595 N N . SER A 1 200 ? 26.140 -1.061 41.282 1.00 44.41 200 SER A N 1
ATOM 1596 C CA . SER A 1 200 ? 27.165 -0.038 41.516 1.00 44.41 200 SER A CA 1
ATOM 1597 C C . SER A 1 200 ? 26.672 1.360 41.110 1.00 44.41 200 SER A C 1
ATOM 1599 O O . SER A 1 200 ? 25.906 1.516 40.158 1.00 44.41 200 SER A O 1
ATOM 1601 N N . GLU A 1 201 ? 27.099 2.374 41.869 1.00 46.38 201 GLU A N 1
ATOM 1602 C CA . GLU A 1 201 ? 26.748 3.792 41.702 1.00 46.38 201 GLU A CA 1
ATOM 1603 C C . GLU A 1 201 ? 27.330 4.420 40.415 1.00 46.38 201 GLU A C 1
ATOM 1605 O O . GLU A 1 201 ? 28.429 4.052 39.990 1.00 46.38 201 GLU A O 1
ATOM 1610 N N . PRO A 1 202 ? 26.637 5.396 39.790 1.00 45.12 202 PRO A N 1
ATOM 1611 C CA . PRO A 1 202 ? 27.102 6.034 38.562 1.00 45.12 202 PRO A CA 1
ATOM 1612 C C . PRO A 1 202 ? 28.061 7.211 38.815 1.00 45.12 202 PRO A C 1
ATOM 1614 O O . PRO A 1 202 ? 27.780 8.125 39.590 1.00 45.12 202 PRO A O 1
ATOM 1617 N N . ASN A 1 203 ? 29.169 7.216 38.068 1.00 45.62 203 ASN A N 1
ATOM 1618 C CA . ASN A 1 203 ? 30.129 8.321 37.971 1.00 45.62 203 ASN A CA 1
ATOM 1619 C C . ASN A 1 203 ? 29.521 9.576 37.292 1.00 45.62 203 ASN A C 1
ATOM 1621 O O . ASN A 1 203 ? 28.626 9.452 36.449 1.00 45.62 203 ASN A O 1
ATOM 1625 N N . PRO A 1 204 ? 30.027 10.789 37.595 1.00 46.41 204 PRO A N 1
ATOM 1626 C CA . PRO A 1 204 ? 29.473 12.047 37.095 1.00 46.41 204 PRO A CA 1
ATOM 1627 C C . PRO A 1 204 ? 29.756 12.270 35.599 1.00 46.41 204 PRO A C 1
ATOM 1629 O O . PRO A 1 204 ? 30.883 12.113 35.129 1.00 46.41 204 PRO A O 1
ATOM 1632 N N . LYS A 1 205 ? 28.720 12.677 34.851 1.00 51.16 205 LYS A N 1
ATOM 1633 C CA . LYS A 1 205 ? 28.793 12.967 33.408 1.00 51.16 205 LYS A CA 1
ATOM 1634 C C . LYS A 1 205 ? 29.582 14.258 33.103 1.00 51.16 205 LYS A C 1
ATOM 1636 O O . LYS A 1 205 ? 29.397 15.260 33.801 1.00 51.16 205 LYS A O 1
ATOM 1641 N N . PRO A 1 206 ? 30.403 14.279 32.035 1.00 50.69 206 PRO A N 1
ATOM 1642 C CA . PRO A 1 206 ? 31.105 15.475 31.579 1.00 50.69 206 PRO A CA 1
ATOM 1643 C C . PRO A 1 206 ? 30.166 16.472 30.876 1.00 50.69 206 PRO A C 1
ATOM 1645 O O . PRO A 1 206 ? 29.205 16.092 30.214 1.00 50.69 206 PRO A O 1
ATOM 1648 N N . LYS A 1 207 ? 30.450 17.773 31.032 1.00 47.34 207 LYS A N 1
ATOM 1649 C CA . LYS A 1 207 ? 29.667 18.870 30.433 1.00 47.34 207 LYS A CA 1
ATOM 1650 C C . LYS A 1 207 ? 29.957 19.003 28.925 1.00 47.34 207 LYS A C 1
ATOM 1652 O O . LYS A 1 207 ? 31.134 19.026 28.560 1.00 47.34 207 LYS A O 1
ATOM 1657 N N . PRO A 1 208 ? 28.932 19.167 28.066 1.00 43.03 208 PRO A N 1
ATOM 1658 C CA . PRO A 1 208 ? 29.114 19.281 26.620 1.00 43.03 208 PRO A CA 1
ATOM 1659 C C . PRO A 1 208 ? 29.730 20.627 26.208 1.00 43.03 208 PRO A C 1
ATOM 1661 O O . PRO A 1 208 ? 29.466 21.670 26.814 1.00 43.03 208 PRO A O 1
ATOM 1664 N N . LYS A 1 209 ? 30.542 20.600 25.144 1.00 49.00 209 LYS A N 1
ATOM 1665 C CA . LYS A 1 209 ? 31.078 21.792 24.471 1.00 49.00 209 LYS A CA 1
ATOM 1666 C C . LYS A 1 209 ? 30.149 22.201 23.326 1.00 49.00 209 LYS A C 1
ATOM 1668 O O . LYS A 1 209 ? 29.610 21.364 22.613 1.00 49.00 209 LYS A O 1
ATOM 1673 N N . ILE A 1 210 ? 29.967 23.507 23.155 1.00 53.16 210 ILE A N 1
ATOM 1674 C CA . ILE A 1 210 ? 29.075 24.092 22.145 1.00 53.16 210 ILE A CA 1
ATOM 1675 C C . ILE A 1 210 ? 29.898 24.430 20.899 1.00 53.16 210 ILE A C 1
ATOM 1677 O O . ILE A 1 210 ? 30.897 25.143 21.006 1.00 53.16 210 ILE A O 1
ATOM 1681 N N . ILE A 1 211 ? 29.463 23.964 19.725 1.00 46.28 211 ILE A N 1
ATOM 1682 C CA . ILE A 1 211 ? 30.090 24.272 18.433 1.00 46.28 211 ILE A CA 1
ATOM 1683 C C . ILE A 1 211 ? 29.097 25.090 17.602 1.00 46.28 211 ILE A C 1
ATOM 1685 O O . ILE A 1 211 ? 27.939 24.721 17.435 1.00 46.28 211 ILE A O 1
ATOM 1689 N N . LYS A 1 212 ? 29.541 26.237 17.079 1.00 46.59 212 LYS A N 1
ATOM 1690 C CA . LYS A 1 212 ? 28.730 27.068 16.179 1.00 46.59 212 LYS A CA 1
ATOM 1691 C C . LYS A 1 212 ? 28.964 26.650 14.736 1.00 46.59 212 LYS A C 1
ATOM 1693 O O . LYS A 1 212 ? 30.096 26.708 14.263 1.00 46.59 212 LYS A O 1
ATOM 1698 N N . VAL A 1 213 ? 27.888 26.307 14.036 1.00 40.69 213 VAL A N 1
ATOM 1699 C CA . VAL A 1 213 ? 27.910 25.979 12.608 1.00 40.69 213 VAL A CA 1
ATOM 1700 C C . VAL A 1 213 ? 27.111 27.041 11.853 1.00 40.69 213 VAL A C 1
ATOM 1702 O O . VAL A 1 213 ? 26.000 27.399 12.238 1.00 40.69 213 VAL A O 1
ATOM 1705 N N . ILE A 1 214 ? 27.700 27.586 10.789 1.00 55.69 214 ILE A N 1
ATOM 1706 C CA . ILE A 1 214 ? 27.079 28.607 9.940 1.00 55.69 214 ILE A CA 1
ATOM 1707 C C . ILE A 1 214 ? 26.868 27.989 8.562 1.00 55.69 214 ILE A C 1
ATOM 1709 O O . ILE A 1 214 ? 27.834 27.576 7.924 1.00 55.69 214 ILE A O 1
ATOM 1713 N N . TYR A 1 215 ? 25.624 27.965 8.088 1.00 41.00 215 TYR A N 1
ATOM 1714 C CA . TYR A 1 215 ? 25.294 27.542 6.728 1.00 41.00 215 TYR A CA 1
ATOM 1715 C C . TYR A 1 215 ? 24.733 28.704 5.912 1.00 41.00 215 TYR A C 1
ATOM 1717 O O . TYR A 1 215 ? 24.017 29.578 6.402 1.00 41.00 215 TYR A O 1
ATOM 1725 N N . LYS A 1 216 ? 25.088 28.703 4.627 1.00 56.03 216 LYS A N 1
ATOM 1726 C CA . LYS A 1 216 ? 24.720 29.726 3.652 1.00 56.03 216 LYS A CA 1
ATOM 1727 C C . LYS A 1 216 ? 23.711 29.125 2.683 1.00 56.03 216 LYS A C 1
ATOM 1729 O O . LYS A 1 216 ? 24.052 28.214 1.935 1.00 56.03 216 LYS A O 1
ATOM 1734 N N . ILE A 1 217 ? 22.481 29.631 2.699 1.00 50.12 217 ILE A N 1
ATOM 1735 C CA . ILE A 1 217 ? 21.424 29.178 1.791 1.00 50.12 217 ILE A CA 1
ATOM 1736 C C . ILE A 1 217 ? 21.313 30.198 0.657 1.00 50.12 217 ILE A C 1
ATOM 1738 O O . ILE A 1 217 ? 21.149 31.397 0.889 1.00 50.12 217 ILE A O 1
ATOM 1742 N N . ILE A 1 218 ? 21.421 29.716 -0.580 1.00 50.47 218 ILE A N 1
ATOM 1743 C CA . ILE A 1 218 ? 21.273 30.524 -1.792 1.00 50.47 218 ILE A CA 1
ATOM 1744 C C . ILE A 1 218 ? 19.924 30.160 -2.410 1.00 50.47 218 ILE A C 1
ATOM 1746 O O . ILE A 1 218 ? 19.688 28.999 -2.740 1.00 50.47 218 ILE A O 1
ATOM 1750 N N . LYS A 1 219 ? 19.022 31.139 -2.537 1.00 41.78 219 LYS A N 1
ATOM 1751 C CA . LYS A 1 219 ? 17.706 30.956 -3.163 1.00 41.78 219 LYS A CA 1
ATOM 1752 C C . LYS A 1 219 ? 17.527 32.054 -4.215 1.00 41.78 219 LYS A C 1
ATOM 1754 O O . LYS A 1 219 ? 17.184 33.186 -3.884 1.00 41.78 219 LYS A O 1
ATOM 1759 N N . GLY A 1 220 ? 17.820 31.717 -5.474 1.00 68.38 220 GLY A N 1
ATOM 1760 C CA . GLY A 1 220 ? 17.978 32.695 -6.561 1.00 68.38 220 GLY A CA 1
ATOM 1761 C C . GLY A 1 220 ? 19.191 33.615 -6.353 1.00 68.38 220 GLY A C 1
ATOM 1762 O O . GLY A 1 220 ? 20.089 33.287 -5.579 1.00 68.38 220 GLY A O 1
ATOM 1763 N N . ASP A 1 221 ? 19.197 34.794 -6.981 1.00 58.91 221 ASP A N 1
ATOM 1764 C CA . ASP A 1 221 ? 20.316 35.761 -6.922 1.00 58.91 221 ASP A CA 1
ATOM 1765 C C . ASP A 1 221 ? 20.492 36.463 -5.558 1.00 58.91 221 ASP A C 1
ATOM 1767 O O . ASP A 1 221 ? 21.302 37.380 -5.415 1.00 58.91 221 ASP A O 1
ATOM 1771 N N . LYS A 1 222 ? 19.745 36.057 -4.523 1.00 45.62 222 LYS A N 1
ATOM 1772 C CA . LYS A 1 222 ? 19.886 36.594 -3.165 1.00 45.62 222 LYS A CA 1
ATOM 1773 C C . LYS A 1 222 ? 20.438 35.552 -2.200 1.00 45.62 222 LYS A C 1
ATOM 1775 O O . LYS A 1 222 ? 19.857 34.496 -1.958 1.00 45.62 222 LYS A O 1
ATOM 1780 N N . VAL A 1 223 ? 21.562 35.924 -1.596 1.00 53.62 223 VAL A N 1
ATOM 1781 C CA . VAL A 1 223 ? 22.218 35.216 -0.497 1.00 53.62 223 VAL A CA 1
ATOM 1782 C C . VAL A 1 223 ? 21.601 35.659 0.830 1.00 53.62 223 VAL A C 1
ATOM 1784 O O . VAL A 1 223 ? 21.591 36.853 1.128 1.00 53.62 223 VAL A O 1
ATOM 1787 N N . ILE A 1 224 ? 21.142 34.709 1.650 1.00 50.78 224 ILE A N 1
ATOM 1788 C CA . ILE A 1 224 ? 20.690 34.964 3.025 1.00 50.78 224 ILE A CA 1
ATOM 1789 C C . ILE A 1 224 ? 21.532 34.102 3.973 1.00 50.78 224 ILE A C 1
ATOM 1791 O O . ILE A 1 224 ? 21.581 32.880 3.837 1.00 50.78 224 ILE A O 1
ATOM 1795 N N . ASN A 1 225 ? 22.206 34.740 4.935 1.00 51.41 225 ASN A N 1
ATOM 1796 C CA . ASN A 1 225 ? 22.981 34.047 5.965 1.00 51.41 225 ASN A CA 1
ATOM 1797 C C . ASN A 1 225 ? 22.101 33.819 7.201 1.00 51.41 225 ASN A C 1
ATOM 1799 O O . ASN A 1 225 ? 21.552 34.778 7.745 1.00 51.41 225 ASN A O 1
ATOM 1803 N N . GLN A 1 226 ? 22.006 32.575 7.671 1.00 46.38 226 GLN A N 1
ATOM 1804 C CA . GLN A 1 226 ? 21.417 32.242 8.970 1.00 46.38 226 GLN A CA 1
ATOM 1805 C C . GLN A 1 226 ? 22.432 31.463 9.813 1.00 46.38 226 GLN A C 1
ATOM 1807 O O . GLN A 1 226 ? 23.147 30.602 9.310 1.00 46.38 226 GLN A O 1
ATOM 1812 N N . SER A 1 227 ? 22.505 31.794 11.102 1.00 45.66 227 SER A N 1
ATOM 1813 C CA . SER A 1 227 ? 23.334 31.098 12.089 1.00 45.66 227 SER A CA 1
ATOM 1814 C C . SER A 1 227 ? 22.422 30.361 13.059 1.00 45.66 227 SER A C 1
ATOM 1816 O O . SER A 1 227 ? 21.509 30.963 13.620 1.00 45.66 227 SER A O 1
ATOM 1818 N N . GLN A 1 228 ? 22.718 29.090 13.310 1.00 46.94 228 GLN A N 1
ATOM 1819 C CA . GLN A 1 228 ? 22.140 28.316 14.407 1.00 46.94 228 GLN A CA 1
ATOM 1820 C C . GLN A 1 228 ? 23.264 27.784 15.302 1.00 46.94 228 GLN A C 1
ATOM 1822 O O . GLN A 1 228 ? 24.406 27.630 14.872 1.00 46.94 228 GLN A O 1
ATOM 1827 N N . THR A 1 229 ? 22.965 27.609 16.589 1.00 39.34 229 THR A N 1
ATOM 1828 C CA . THR A 1 229 ? 23.914 27.093 17.585 1.00 39.34 229 THR A CA 1
ATOM 1829 C C . THR A 1 229 ? 23.405 25.739 18.044 1.00 39.34 229 THR A C 1
ATOM 1831 O O . THR A 1 229 ? 22.306 25.671 18.587 1.00 39.34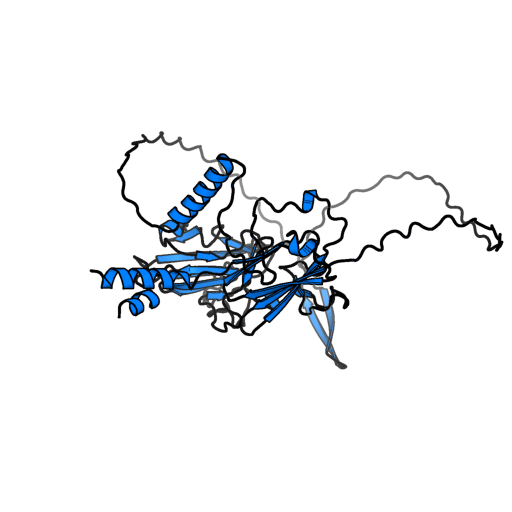 229 THR A O 1
ATOM 1834 N N . GLU A 1 230 ? 24.193 24.689 17.833 1.00 50.25 230 GLU A N 1
ATOM 1835 C CA . GLU A 1 230 ? 23.874 23.335 18.283 1.00 50.25 230 GLU A CA 1
ATOM 1836 C C . GLU A 1 230 ? 24.930 22.851 19.284 1.00 50.25 230 GLU A C 1
ATOM 1838 O O . GLU A 1 230 ? 26.125 23.136 19.174 1.00 50.25 230 GLU A O 1
ATOM 1843 N N . SER A 1 231 ? 24.474 22.143 20.312 1.00 41.31 231 SER A N 1
ATOM 1844 C CA . SER A 1 231 ? 25.326 21.455 21.280 1.00 41.31 231 SER A CA 1
ATOM 1845 C C . SER A 1 231 ? 25.491 20.006 20.837 1.00 41.31 231 SER A C 1
ATOM 1847 O O . SER A 1 231 ? 24.504 19.276 20.785 1.00 41.31 231 SER A O 1
ATOM 1849 N N . VAL A 1 232 ? 26.721 19.596 20.531 1.00 48.44 232 VAL A N 1
ATOM 1850 C CA . VAL A 1 232 ? 27.041 18.219 20.137 1.00 48.44 232 VAL A CA 1
ATOM 1851 C C . VAL A 1 232 ? 27.670 17.506 21.334 1.00 48.44 232 VAL A C 1
ATOM 1853 O O . VAL A 1 232 ? 28.637 17.997 21.916 1.00 48.44 232 VAL A O 1
ATOM 1856 N N . GLU A 1 233 ? 27.099 16.369 21.726 1.00 43.22 233 GLU A N 1
ATOM 1857 C CA . GLU A 1 233 ? 27.622 15.501 22.785 1.00 43.22 233 GLU A CA 1
ATOM 1858 C C . GLU A 1 233 ? 28.536 14.442 22.142 1.00 43.22 233 GLU A C 1
ATOM 1860 O O . GLU A 1 233 ? 28.113 13.687 21.266 1.00 43.22 233 GLU A O 1
ATOM 1865 N N . GLU A 1 234 ? 29.818 14.444 22.510 1.00 47.25 234 GLU A N 1
ATOM 1866 C CA . GLU A 1 234 ? 30.851 13.608 21.888 1.00 47.25 234 GLU A CA 1
ATOM 1867 C C . GLU A 1 234 ? 30.887 12.210 22.536 1.00 47.25 234 GLU A C 1
ATOM 1869 O O . GLU A 1 234 ? 30.852 12.070 23.761 1.00 47.25 234 GLU A O 1
ATOM 1874 N N . LYS A 1 235 ? 30.943 11.158 21.710 1.00 46.69 235 LYS A N 1
ATOM 1875 C CA . LYS A 1 235 ? 31.018 9.750 22.136 1.00 46.69 235 LYS A CA 1
ATOM 1876 C C . LYS A 1 235 ? 32.488 9.384 22.428 1.00 46.69 235 LYS A C 1
ATOM 1878 O O . LYS A 1 235 ? 33.335 9.720 21.607 1.00 46.69 235 LYS A O 1
ATOM 1883 N N . PRO A 1 236 ? 32.824 8.699 23.538 1.00 35.31 236 PRO A N 1
ATOM 1884 C CA . PRO A 1 236 ? 34.220 8.425 23.884 1.00 35.31 236 PRO A CA 1
ATOM 1885 C C . PRO A 1 236 ? 34.843 7.362 22.965 1.00 35.31 236 PRO A C 1
ATOM 1887 O O . PRO A 1 236 ? 34.318 6.253 22.842 1.00 35.31 236 PRO A O 1
ATOM 1890 N N . GLU A 1 237 ? 35.977 7.700 22.349 1.00 40.78 237 GLU A N 1
ATOM 1891 C CA . GLU A 1 237 ? 36.855 6.768 21.635 1.00 40.78 237 GLU A CA 1
ATOM 1892 C C . GLU A 1 237 ? 37.757 5.992 22.609 1.00 40.78 237 GLU A C 1
ATOM 1894 O O . GLU A 1 237 ? 38.189 6.498 23.646 1.00 40.78 237 GLU A O 1
ATOM 1899 N N . THR A 1 238 ? 38.027 4.732 22.272 1.00 40.72 238 THR A N 1
ATOM 1900 C CA . THR A 1 238 ? 38.887 3.808 23.025 1.00 40.72 238 THR A CA 1
ATOM 1901 C C . THR A 1 238 ? 40.375 4.094 22.740 1.00 40.72 238 THR A C 1
ATOM 1903 O O . THR A 1 238 ? 40.709 4.345 21.581 1.00 40.72 238 THR A O 1
ATOM 1906 N N . PRO A 1 239 ? 41.296 4.035 23.727 1.00 40.53 239 PRO A N 1
ATOM 1907 C CA . PRO A 1 239 ? 42.701 4.389 23.508 1.00 40.53 239 PRO A CA 1
ATOM 1908 C C . PRO A 1 239 ? 43.457 3.323 22.698 1.00 40.53 239 PRO A C 1
ATOM 1910 O O . PRO A 1 239 ? 43.424 2.142 23.041 1.00 40.53 239 PRO A O 1
ATOM 1913 N N . LYS A 1 240 ? 44.178 3.755 21.656 1.00 34.94 240 LYS A N 1
ATOM 1914 C CA . LYS A 1 240 ? 45.233 2.980 20.983 1.00 34.94 240 LYS A CA 1
ATOM 1915 C C . LYS A 1 240 ? 46.564 3.167 21.716 1.00 34.94 240 LYS A C 1
ATOM 1917 O O . LYS A 1 240 ? 46.975 4.300 21.954 1.00 34.94 240 LYS A O 1
ATOM 1922 N N . GLU A 1 241 ? 47.234 2.058 22.014 1.00 38.47 241 GLU A N 1
ATOM 1923 C CA . GLU A 1 241 ? 48.649 2.008 22.395 1.00 38.47 241 GLU A CA 1
ATOM 1924 C C . GLU A 1 241 ? 49.562 2.056 21.159 1.00 38.47 241 GLU A C 1
ATOM 1926 O O . GLU A 1 241 ? 49.268 1.457 20.126 1.00 38.47 241 GLU A O 1
ATOM 1931 N N . GLU A 1 242 ? 50.702 2.726 21.310 1.00 38.22 242 GLU A N 1
ATOM 1932 C CA . GLU A 1 242 ? 51.930 2.629 20.505 1.00 38.22 242 GLU A CA 1
ATOM 1933 C C . GLU A 1 242 ? 53.098 3.119 21.406 1.00 38.22 242 GLU A C 1
ATOM 1935 O O . GLU A 1 242 ? 52.800 3.791 22.401 1.00 38.22 242 GLU A O 1
ATOM 1940 N N . PRO A 1 243 ? 54.407 2.906 21.110 1.00 55.56 243 PRO A N 1
ATOM 1941 C CA . PRO A 1 243 ? 55.022 2.253 19.941 1.00 55.56 243 PRO A CA 1
ATOM 1942 C C . PRO A 1 243 ? 56.269 1.373 20.255 1.00 55.56 243 PRO A C 1
ATOM 1944 O O . PRO A 1 243 ? 56.770 1.319 21.376 1.00 55.56 243 PRO A O 1
ATOM 1947 N N . THR A 1 244 ? 56.870 0.751 19.232 1.00 32.44 244 THR A N 1
ATOM 1948 C CA . THR A 1 244 ? 58.347 0.649 19.113 1.00 32.44 244 THR A CA 1
ATOM 1949 C C . THR A 1 244 ? 58.777 0.411 17.651 1.00 32.44 244 THR A C 1
ATOM 1951 O O . THR A 1 244 ? 57.990 -0.114 16.865 1.00 32.44 244 THR A O 1
ATOM 1954 N N . PRO A 1 245 ? 59.989 0.857 17.257 1.00 53.88 245 PRO A N 1
ATOM 1955 C CA . PRO A 1 245 ? 60.343 1.182 15.877 1.00 53.88 245 PRO A CA 1
ATOM 1956 C C . PRO A 1 245 ? 61.144 0.070 15.194 1.00 53.88 245 PRO A C 1
ATOM 1958 O O . PRO A 1 245 ? 61.827 -0.686 15.875 1.00 53.88 245 PRO A O 1
ATOM 1961 N N . ASN A 1 246 ? 61.139 0.048 13.857 1.00 38.44 246 ASN A N 1
ATOM 1962 C CA . ASN A 1 246 ? 62.313 -0.279 13.037 1.00 38.44 246 ASN A CA 1
ATOM 1963 C C . ASN A 1 246 ? 62.075 0.091 11.560 1.00 38.44 246 ASN A C 1
ATOM 1965 O O . ASN A 1 246 ? 61.181 -0.436 10.904 1.00 38.44 246 ASN A O 1
ATOM 1969 N N . THR A 1 247 ? 62.921 0.985 11.047 1.00 40.25 247 THR A N 1
ATOM 1970 C CA . THR A 1 247 ? 63.209 1.211 9.615 1.00 40.25 247 THR A CA 1
ATOM 1971 C C . THR A 1 247 ? 64.388 0.296 9.221 1.00 40.25 247 THR A C 1
ATOM 1973 O O . THR A 1 247 ? 65.193 -0.006 10.107 1.00 40.25 247 THR A O 1
ATOM 1976 N N . PRO A 1 248 ? 64.574 -0.123 7.947 1.00 47.28 248 PRO A N 1
ATOM 1977 C CA . PRO A 1 248 ? 65.205 0.760 6.948 1.00 47.28 248 PRO A CA 1
ATOM 1978 C C . PRO A 1 248 ? 64.727 0.613 5.475 1.00 47.28 248 PRO A C 1
ATOM 1980 O O . PRO A 1 248 ? 64.421 -0.473 5.008 1.00 47.28 248 PRO A O 1
ATOM 1983 N N . LYS A 1 249 ? 64.748 1.768 4.782 1.00 35.94 249 LYS A N 1
ATOM 1984 C CA . LYS A 1 249 ? 65.186 2.082 3.394 1.00 35.94 249 LYS A CA 1
ATOM 1985 C C . LYS A 1 249 ? 64.984 1.077 2.240 1.00 35.94 249 LYS A C 1
ATOM 1987 O O . LYS A 1 249 ? 65.585 0.018 2.262 1.00 35.94 249 LYS A O 1
ATOM 1992 N N . GLU A 1 250 ? 64.367 1.562 1.154 1.00 34.66 250 GLU A N 1
ATOM 1993 C CA . GLU A 1 250 ? 64.903 1.633 -0.235 1.00 34.66 250 GLU A CA 1
ATOM 1994 C C . GLU A 1 250 ? 63.860 2.374 -1.110 1.00 34.66 250 GLU A C 1
ATOM 1996 O O . GLU A 1 250 ? 62.676 2.062 -1.073 1.00 34.66 250 GLU A O 1
ATOM 2001 N N . GLU A 1 251 ? 64.138 3.591 -1.587 1.00 33.44 251 GLU A N 1
ATOM 2002 C CA . GLU A 1 251 ? 64.838 3.946 -2.837 1.00 33.44 251 GLU A CA 1
ATOM 2003 C C . GLU A 1 251 ? 63.856 4.113 -4.021 1.00 33.44 251 GLU A C 1
ATOM 2005 O O . GLU A 1 251 ? 63.488 3.172 -4.713 1.00 33.44 251 GLU A O 1
ATOM 2010 N N . SER A 1 252 ? 63.404 5.357 -4.239 1.00 33.75 252 SER A N 1
ATOM 2011 C CA . SER A 1 252 ? 62.657 5.770 -5.432 1.00 33.75 252 SER A CA 1
ATOM 2012 C C . SER A 1 252 ? 63.574 6.583 -6.344 1.00 33.75 252 SER A C 1
ATOM 2014 O O . SER A 1 252 ? 63.940 7.715 -6.017 1.00 33.75 252 SER A O 1
ATOM 2016 N N . THR A 1 253 ? 63.934 6.023 -7.493 1.00 36.69 253 THR A N 1
ATOM 2017 C CA . THR A 1 253 ? 64.613 6.738 -8.573 1.00 36.69 253 THR A CA 1
ATOM 2018 C C . THR A 1 253 ? 63.582 7.349 -9.518 1.00 36.69 253 THR A C 1
ATOM 2020 O O . THR A 1 253 ? 62.741 6.671 -10.101 1.00 36.69 253 THR A O 1
ATOM 2023 N N . ALA A 1 254 ? 63.654 8.671 -9.654 1.00 41.31 254 ALA A N 1
ATOM 2024 C CA . ALA A 1 254 ? 63.062 9.412 -10.753 1.00 41.31 254 ALA A CA 1
ATOM 2025 C C . ALA A 1 254 ? 63.927 9.216 -12.004 1.00 41.31 254 ALA A C 1
ATOM 2027 O O . ALA A 1 254 ? 65.148 9.314 -11.908 1.00 41.31 254 ALA A O 1
ATOM 2028 N N . ASN A 1 255 ? 63.312 9.004 -13.169 1.00 43.28 255 ASN A N 1
ATOM 2029 C CA . ASN A 1 255 ? 63.975 9.251 -14.445 1.00 43.28 255 ASN A CA 1
ATOM 2030 C C . ASN A 1 255 ? 62.997 9.771 -15.504 1.00 43.28 255 ASN A C 1
ATOM 2032 O O . ASN A 1 255 ? 62.073 9.097 -15.949 1.00 43.28 255 ASN A O 1
ATOM 2036 N N . THR A 1 256 ? 63.271 11.015 -15.877 1.00 38.53 256 THR A N 1
ATOM 2037 C CA . THR A 1 256 ? 62.965 11.722 -17.120 1.00 38.53 256 THR A CA 1
ATOM 2038 C C . THR A 1 256 ? 63.533 10.979 -18.336 1.00 38.53 256 THR A C 1
ATOM 2040 O O . THR A 1 256 ? 64.656 10.497 -18.234 1.00 38.53 256 THR A O 1
ATOM 2043 N N . LEU A 1 257 ? 62.840 10.976 -19.489 1.00 37.75 257 LEU A N 1
ATOM 2044 C CA . LEU A 1 257 ? 63.368 11.362 -20.823 1.00 37.75 257 LEU A CA 1
ATOM 2045 C C . LEU A 1 257 ? 62.473 10.904 -21.999 1.00 37.75 257 LEU A C 1
ATOM 2047 O O . LEU A 1 257 ? 62.194 9.724 -22.161 1.00 37.75 257 LEU A O 1
ATOM 2051 N N . LYS A 1 258 ? 62.203 11.900 -22.855 1.00 36.16 258 LYS A N 1
ATOM 2052 C CA . LYS A 1 258 ? 62.212 11.921 -24.331 1.00 36.16 258 LYS A CA 1
ATOM 2053 C C . LYS A 1 258 ? 61.106 11.251 -25.153 1.00 36.16 258 LYS A C 1
ATOM 2055 O O . LYS A 1 258 ? 61.008 10.039 -25.277 1.00 36.16 258 LYS A O 1
ATOM 2060 N N . GLU A 1 259 ? 60.400 12.149 -25.844 1.00 48.09 259 GLU A N 1
ATOM 2061 C CA . GLU A 1 259 ? 59.914 12.003 -27.215 1.00 48.09 259 GLU A CA 1
ATOM 2062 C C . GLU A 1 259 ? 60.996 11.444 -28.147 1.00 48.09 259 GLU A C 1
ATOM 2064 O O . GLU A 1 259 ? 62.104 11.980 -28.208 1.00 48.09 259 GLU A O 1
ATOM 2069 N N . GLU A 1 260 ? 60.625 10.453 -28.952 1.00 45.44 260 GLU A N 1
ATOM 2070 C CA . GLU A 1 260 ? 61.144 10.319 -30.308 1.00 45.44 260 GLU A CA 1
ATOM 2071 C C . GLU A 1 260 ? 60.080 9.650 -31.183 1.00 45.44 260 GLU A C 1
ATOM 2073 O O . GLU A 1 260 ? 59.531 8.596 -30.859 1.00 45.44 260 GLU A O 1
ATOM 2078 N N . SER A 1 261 ? 59.730 10.345 -32.263 1.00 44.62 261 SER A N 1
ATOM 2079 C CA . SER A 1 261 ? 58.806 9.898 -33.292 1.00 44.62 261 SER A CA 1
ATOM 2080 C C . SER A 1 261 ? 59.540 9.015 -34.292 1.00 44.62 261 SER A C 1
ATOM 2082 O O . SER A 1 261 ? 60.510 9.472 -34.902 1.00 44.62 261 SER A O 1
ATOM 2084 N N . THR A 1 262 ? 59.006 7.831 -34.572 1.00 40.62 262 THR A N 1
ATOM 2085 C CA . THR A 1 262 ? 59.395 7.077 -35.765 1.00 40.62 262 THR A CA 1
ATOM 2086 C C . THR A 1 262 ? 58.150 6.496 -36.412 1.00 40.62 262 THR A C 1
ATOM 2088 O O . THR A 1 262 ? 57.431 5.686 -35.833 1.00 40.62 262 THR A O 1
ATOM 2091 N N . ILE A 1 263 ? 57.876 6.990 -37.616 1.00 48.78 263 ILE A N 1
ATOM 2092 C CA . ILE A 1 263 ? 56.857 6.498 -38.534 1.00 48.78 263 ILE A CA 1
ATOM 2093 C C . ILE A 1 263 ? 57.470 5.290 -39.242 1.00 48.78 263 ILE A C 1
ATOM 2095 O O . ILE A 1 263 ? 58.374 5.462 -40.056 1.00 48.78 263 ILE A O 1
ATOM 2099 N N . GLU A 1 264 ? 56.968 4.090 -38.962 1.00 48.81 264 GLU A N 1
ATOM 2100 C CA . GLU A 1 264 ? 57.187 2.924 -39.817 1.00 48.81 264 GLU A CA 1
ATOM 2101 C C . GLU A 1 264 ? 55.866 2.504 -40.453 1.00 48.81 264 GLU A C 1
ATOM 2103 O O . GLU A 1 264 ? 54.860 2.243 -39.799 1.00 48.81 264 GLU A O 1
ATOM 2108 N N . THR A 1 265 ? 55.875 2.525 -41.781 1.00 48.12 265 THR A N 1
ATOM 2109 C CA . THR A 1 265 ? 54.756 2.201 -42.655 1.00 48.12 265 THR A CA 1
ATOM 2110 C C . THR A 1 265 ? 54.844 0.716 -42.997 1.00 48.12 265 THR A C 1
ATOM 2112 O O . THR A 1 265 ? 55.510 0.338 -43.961 1.00 48.12 265 THR A O 1
ATOM 2115 N N . SER A 1 266 ? 54.192 -0.145 -42.216 1.00 48.56 266 SER A N 1
ATOM 2116 C CA . SER A 1 266 ? 53.982 -1.545 -42.592 1.00 48.56 266 SER A CA 1
ATOM 2117 C C . SER A 1 266 ? 52.685 -1.674 -43.393 1.00 48.56 266 SER A C 1
ATOM 2119 O O . SER A 1 266 ? 51.589 -1.393 -42.913 1.00 48.56 266 SER A O 1
ATOM 2121 N N . LYS A 1 267 ? 52.834 -2.075 -44.659 1.00 52.88 267 LYS A N 1
ATOM 2122 C CA . LYS A 1 267 ? 51.760 -2.600 -45.508 1.00 52.88 267 LYS A CA 1
ATOM 2123 C C . LYS A 1 267 ? 51.262 -3.902 -44.885 1.00 52.88 267 LYS A C 1
ATOM 2125 O O . LYS A 1 267 ? 51.948 -4.911 -45.016 1.00 52.88 267 LYS A O 1
ATOM 2130 N N . ASP A 1 268 ? 50.090 -3.864 -44.263 1.00 45.22 268 ASP A N 1
ATOM 2131 C CA . ASP A 1 268 ? 49.342 -5.069 -43.918 1.00 45.22 268 ASP A CA 1
ATOM 2132 C C . ASP A 1 268 ? 48.322 -5.393 -45.011 1.00 45.22 268 ASP A C 1
ATOM 2134 O O . ASP A 1 268 ? 47.554 -4.551 -45.484 1.00 45.22 268 ASP A O 1
ATOM 2138 N N . GLU A 1 269 ? 48.389 -6.646 -45.434 1.00 53.72 269 GLU A N 1
ATOM 2139 C CA . GLU A 1 269 ? 47.529 -7.308 -46.398 1.00 53.72 269 GLU A CA 1
ATOM 2140 C C . GLU A 1 269 ? 46.177 -7.571 -45.716 1.00 53.72 269 GLU A C 1
ATOM 2142 O O . GLU A 1 269 ? 46.069 -8.370 -44.787 1.00 53.72 269 GLU A O 1
ATOM 2147 N N . SER A 1 270 ? 45.140 -6.847 -46.135 1.00 49.75 270 SER A N 1
ATOM 2148 C CA . SER A 1 270 ? 43.807 -6.920 -45.544 1.00 49.75 270 SER A CA 1
ATOM 2149 C C . SER A 1 270 ? 43.122 -8.254 -45.856 1.00 49.75 270 SER A C 1
ATOM 2151 O O . SER A 1 270 ? 42.562 -8.475 -46.931 1.00 49.75 270 SER A O 1
ATOM 2153 N N . THR A 1 271 ? 43.096 -9.150 -44.872 1.00 58.00 271 THR A N 1
ATOM 2154 C CA . THR A 1 271 ? 42.046 -10.172 -44.774 1.00 58.00 271 THR A CA 1
ATOM 2155 C C . THR A 1 271 ? 40.684 -9.488 -44.607 1.00 58.00 271 THR A C 1
ATOM 2157 O O . THR A 1 271 ? 40.616 -8.485 -43.899 1.00 58.00 271 THR A O 1
ATOM 2160 N N . PRO A 1 272 ? 39.591 -9.992 -45.214 1.00 56.38 272 PRO A N 1
ATOM 2161 C CA . PRO A 1 272 ? 38.282 -9.364 -45.100 1.00 56.38 272 PRO A CA 1
ATOM 2162 C C . PRO A 1 272 ? 37.835 -9.386 -43.638 1.00 56.38 272 PRO A C 1
ATOM 2164 O O . PRO A 1 272 ? 37.568 -10.451 -43.074 1.00 56.38 272 PRO A O 1
ATOM 2167 N N . ASP A 1 273 ? 37.790 -8.193 -43.046 1.00 57.44 273 ASP A N 1
ATOM 2168 C CA . ASP A 1 273 ? 37.322 -7.938 -41.695 1.00 57.44 273 ASP A CA 1
ATOM 2169 C C . ASP A 1 273 ? 35.979 -8.635 -41.474 1.00 57.44 273 ASP A C 1
ATOM 2171 O O . ASP A 1 273 ? 34.948 -8.284 -42.060 1.00 57.44 273 ASP A O 1
ATOM 2175 N N . LYS A 1 274 ? 35.981 -9.638 -40.594 1.00 62.00 274 LYS A N 1
ATOM 2176 C CA . LYS A 1 274 ? 34.762 -10.079 -39.925 1.00 62.00 274 LYS A CA 1
ATOM 2177 C C . LYS A 1 274 ? 34.317 -8.911 -39.056 1.00 62.00 274 LYS A C 1
ATOM 2179 O O . LYS A 1 274 ? 34.751 -8.797 -37.916 1.00 62.00 274 LYS A O 1
ATOM 2184 N N . VAL A 1 275 ? 33.489 -8.034 -39.615 1.00 64.69 275 VAL A N 1
ATOM 2185 C CA . VAL A 1 275 ? 32.810 -6.975 -38.869 1.00 64.69 275 VAL A CA 1
ATOM 2186 C C . VAL A 1 275 ? 32.037 -7.662 -37.746 1.00 64.69 275 VAL A C 1
ATOM 2188 O O . VAL A 1 275 ? 31.033 -8.333 -37.999 1.00 64.69 275 VAL A O 1
ATOM 2191 N N . GLU A 1 276 ? 32.548 -7.574 -36.515 1.00 68.25 276 GLU A N 1
ATOM 2192 C CA . GLU A 1 276 ? 31.825 -8.074 -35.352 1.00 68.25 276 GLU A CA 1
ATOM 2193 C C . GLU A 1 276 ? 30.455 -7.388 -35.316 1.00 68.25 276 GLU A C 1
ATOM 2195 O O . GLU A 1 276 ? 30.368 -6.171 -35.517 1.00 68.25 276 GLU A O 1
ATOM 2200 N N . PRO A 1 277 ? 29.364 -8.143 -35.104 1.00 65.44 277 PRO A N 1
ATOM 2201 C CA . PRO A 1 277 ? 28.038 -7.558 -35.065 1.00 65.44 277 PRO A CA 1
ATOM 2202 C C . PRO A 1 277 ? 27.997 -6.520 -33.944 1.00 65.44 277 PRO A C 1
ATOM 2204 O O . PRO A 1 277 ? 28.148 -6.856 -32.768 1.00 65.44 277 PRO A O 1
ATOM 2207 N N . VAL A 1 278 ? 27.793 -5.254 -34.320 1.00 67.88 278 VAL A N 1
ATOM 2208 C CA . VAL A 1 278 ? 27.606 -4.146 -33.382 1.00 67.88 278 VAL A CA 1
ATOM 2209 C C . VAL A 1 278 ? 26.476 -4.536 -32.436 1.00 67.88 278 VAL A C 1
ATOM 2211 O O . VAL A 1 278 ? 25.318 -4.658 -32.842 1.00 67.88 278 VAL A O 1
ATOM 2214 N N . LYS A 1 279 ? 26.817 -4.787 -31.169 1.00 71.12 279 LYS A N 1
ATOM 2215 C CA . LYS A 1 279 ? 25.836 -5.128 -30.140 1.00 71.12 279 LYS A CA 1
ATOM 2216 C C . LYS A 1 279 ? 24.900 -3.947 -29.944 1.00 71.12 279 LYS A C 1
ATOM 2218 O O . LYS A 1 279 ? 25.278 -2.949 -29.337 1.00 71.12 279 LYS A O 1
ATOM 2223 N N . LYS A 1 280 ? 23.670 -4.083 -30.432 1.00 76.06 280 LYS A N 1
ATOM 2224 C CA . LYS A 1 280 ? 22.599 -3.142 -30.117 1.00 76.06 280 LYS A CA 1
ATOM 2225 C C . LYS A 1 280 ? 22.251 -3.255 -28.636 1.00 76.06 280 LYS A C 1
ATOM 2227 O O . LYS A 1 280 ? 22.052 -4.356 -28.116 1.00 76.06 280 LYS A O 1
ATOM 2232 N N . ILE A 1 281 ? 22.240 -2.112 -27.960 1.00 84.94 281 ILE A N 1
ATOM 2233 C CA . ILE A 1 281 ? 21.804 -1.998 -26.573 1.00 84.94 281 ILE A CA 1
ATOM 2234 C C . ILE A 1 281 ? 20.283 -1.917 -26.590 1.00 84.94 281 ILE A C 1
ATOM 2236 O O . ILE A 1 281 ? 19.725 -1.098 -27.312 1.00 84.94 281 ILE A O 1
ATOM 2240 N N . LYS A 1 282 ? 19.634 -2.760 -25.787 1.00 90.44 282 LYS A N 1
ATOM 2241 C CA . LYS A 1 282 ? 18.180 -2.802 -25.667 1.00 90.44 282 LYS A CA 1
ATOM 2242 C C . LYS A 1 282 ? 17.739 -2.420 -24.261 1.00 90.44 282 LYS A C 1
ATOM 2244 O O . LYS A 1 282 ? 18.347 -2.867 -23.282 1.00 90.44 282 LYS A O 1
ATOM 2249 N N . TYR A 1 283 ? 16.669 -1.639 -24.155 1.00 92.56 283 TYR A N 1
ATOM 2250 C CA . TYR A 1 283 ? 16.109 -1.191 -22.882 1.00 92.56 283 TYR A CA 1
ATOM 2251 C C . TYR A 1 283 ? 14.654 -1.626 -22.698 1.00 92.56 283 TYR A C 1
ATOM 2253 O O . TYR A 1 283 ? 13.867 -1.636 -23.633 1.00 92.56 283 TYR A O 1
ATOM 2261 N N . GLY A 1 284 ? 14.288 -1.958 -21.465 1.00 94.31 284 GLY A N 1
ATOM 2262 C CA . GLY A 1 284 ? 12.909 -2.095 -21.017 1.00 94.31 284 GLY A CA 1
ATOM 2263 C C . GLY A 1 284 ? 12.502 -0.868 -20.205 1.00 94.31 284 GLY A C 1
ATOM 2264 O O . GLY A 1 284 ? 13.236 -0.459 -19.305 1.00 94.31 284 GLY A O 1
ATOM 2265 N N . VAL A 1 285 ? 11.343 -0.287 -20.496 1.00 95.50 285 VAL A N 1
ATOM 2266 C CA . VAL A 1 285 ? 10.798 0.873 -19.781 1.00 95.50 285 VAL A CA 1
ATOM 2267 C C . VAL A 1 285 ? 9.469 0.486 -19.155 1.00 95.50 285 VAL A C 1
ATOM 2269 O O . VAL A 1 285 ? 8.484 0.250 -19.852 1.00 95.50 285 VAL A O 1
ATOM 2272 N N . MET A 1 286 ? 9.416 0.438 -17.827 1.00 97.00 286 MET A N 1
ATOM 2273 C CA . MET A 1 286 ? 8.144 0.369 -17.115 1.00 97.00 286 MET A CA 1
ATOM 2274 C C . MET A 1 286 ? 7.632 1.790 -16.891 1.00 97.00 286 MET A C 1
ATOM 2276 O O . MET A 1 286 ? 8.250 2.554 -16.150 1.00 97.00 286 MET A O 1
ATOM 2280 N N . LYS A 1 287 ? 6.499 2.122 -17.512 1.00 97.50 287 LYS A N 1
ATOM 2281 C CA . LYS A 1 287 ? 5.770 3.381 -17.337 1.00 97.50 287 LYS A CA 1
ATOM 2282 C C . LYS A 1 287 ? 4.565 3.131 -16.444 1.00 97.50 287 LYS A C 1
ATOM 2284 O O . LYS A 1 287 ? 3.674 2.374 -16.817 1.00 97.50 287 LYS A O 1
ATOM 2289 N N . VAL A 1 288 ? 4.514 3.790 -15.295 1.00 98.12 288 VAL A N 1
ATOM 2290 C CA . VAL A 1 288 ? 3.396 3.666 -14.357 1.00 98.12 288 VAL A CA 1
ATOM 2291 C C . VAL A 1 288 ? 2.676 4.996 -14.261 1.00 98.12 288 VAL A C 1
ATOM 2293 O O . VAL A 1 288 ? 3.285 5.995 -13.890 1.00 98.12 288 VAL A O 1
ATOM 2296 N N . THR A 1 289 ? 1.375 4.997 -14.535 1.00 98.31 289 THR A N 1
ATOM 2297 C CA . THR A 1 289 ? 0.475 6.114 -14.249 1.00 98.31 289 THR A CA 1
ATOM 2298 C C . THR A 1 289 ? -0.464 5.714 -13.117 1.00 98.31 289 THR A C 1
ATOM 2300 O O . THR A 1 289 ? -1.207 4.743 -13.232 1.00 98.31 289 THR A O 1
ATOM 2303 N N . VAL A 1 290 ? -0.432 6.463 -12.016 1.00 98.12 290 VAL A N 1
ATOM 2304 C CA . VAL A 1 290 ? -1.269 6.244 -10.833 1.00 98.12 290 VAL A CA 1
ATOM 2305 C C . VAL A 1 290 ? -2.421 7.239 -10.821 1.00 98.12 290 VAL A C 1
ATOM 2307 O O . VAL A 1 290 ? -2.213 8.451 -10.921 1.00 98.12 290 VAL A O 1
ATOM 2310 N N . GLN A 1 291 ? -3.641 6.723 -10.690 1.00 97.56 291 GLN A N 1
ATOM 2311 C CA . GLN A 1 291 ? -4.859 7.527 -10.680 1.00 97.56 291 GLN A CA 1
ATOM 2312 C C . GLN A 1 291 ? -5.051 8.284 -9.359 1.00 97.56 291 GLN A C 1
ATOM 2314 O O . GLN A 1 291 ? -4.845 7.747 -8.270 1.00 97.56 291 GLN A O 1
ATOM 2319 N N . LYS A 1 292 ? -5.521 9.529 -9.467 1.00 96.50 292 LYS A N 1
ATOM 2320 C CA . LYS A 1 292 ? -5.890 10.392 -8.345 1.00 96.50 292 LYS A CA 1
ATOM 2321 C C . LYS A 1 292 ? -6.985 9.758 -7.480 1.00 96.50 292 LYS A C 1
ATOM 2323 O O . LYS A 1 292 ? -8.054 9.390 -7.957 1.00 96.50 292 LYS A O 1
ATOM 2328 N N . SER A 1 293 ? -6.745 9.770 -6.176 1.00 94.44 293 SER A N 1
ATOM 2329 C CA . SER A 1 293 ? -7.666 9.412 -5.101 1.00 94.44 293 SER A CA 1
ATOM 2330 C C . SER A 1 293 ? -7.435 10.366 -3.923 1.00 94.44 293 SER A C 1
ATOM 2332 O O . SER A 1 293 ? -6.590 10.111 -3.068 1.00 94.44 293 SER A O 1
ATOM 2334 N N . PRO A 1 294 ? -8.135 11.511 -3.862 1.00 92.38 294 PRO A N 1
ATOM 2335 C CA . PRO A 1 294 ? -7.806 12.579 -2.919 1.00 92.38 294 PRO A CA 1
ATOM 2336 C C . PRO A 1 294 ? -8.325 12.316 -1.498 1.00 92.38 294 PRO A C 1
ATOM 2338 O O . PRO A 1 294 ? -8.113 13.134 -0.606 1.00 92.38 294 PRO A O 1
ATOM 2341 N N . LYS A 1 295 ? -9.062 11.220 -1.277 1.00 93.75 295 LYS A N 1
ATOM 2342 C CA . LYS A 1 295 ? -9.679 10.929 0.016 1.00 93.75 295 LYS A CA 1
ATOM 2343 C C . LYS A 1 295 ? -8.601 10.511 1.011 1.00 93.75 295 LYS A C 1
ATOM 2345 O O . LYS A 1 295 ? -8.011 9.450 0.850 1.00 93.75 295 LYS A O 1
ATOM 2350 N N . ALA A 1 296 ? -8.408 11.321 2.049 1.00 93.44 296 ALA A N 1
ATOM 2351 C CA . ALA A 1 296 ? -7.506 11.002 3.144 1.00 93.44 296 ALA A CA 1
ATOM 2352 C C . ALA A 1 296 ? -7.872 9.664 3.809 1.00 93.44 296 ALA A C 1
ATOM 2354 O O . ALA A 1 296 ? -9.048 9.337 4.005 1.00 93.44 296 ALA A O 1
ATOM 2355 N N . ILE A 1 297 ? -6.845 8.913 4.199 1.00 93.44 297 ILE A N 1
ATOM 2356 C CA . ILE A 1 297 ? -6.970 7.647 4.916 1.00 93.44 297 ILE A CA 1
ATOM 2357 C C . ILE A 1 297 ? -7.404 7.935 6.336 1.00 93.44 297 ILE A C 1
ATOM 2359 O O . ILE A 1 297 ? -6.812 8.768 7.025 1.00 93.44 297 ILE A O 1
ATOM 2363 N N . LYS A 1 298 ? -8.404 7.194 6.799 1.00 95.38 298 LYS A N 1
ATOM 2364 C CA . LYS A 1 298 ? -8.821 7.242 8.191 1.00 95.38 298 LYS A CA 1
ATOM 2365 C C . LYS A 1 298 ? -7.713 6.648 9.056 1.00 95.38 298 LYS A C 1
ATOM 2367 O O . LYS A 1 298 ? -7.494 5.443 9.056 1.00 95.38 298 LYS A O 1
ATOM 2372 N N . GLY A 1 299 ? -6.947 7.486 9.734 1.00 95.31 299 GLY A N 1
ATOM 2373 C CA . GLY A 1 299 ? -5.683 7.012 10.271 1.00 95.31 299 GLY A CA 1
ATOM 2374 C C . GLY A 1 299 ? -4.798 8.086 10.862 1.00 95.31 299 GLY A C 1
ATOM 2375 O O . GLY A 1 299 ? -5.243 9.219 11.062 1.00 95.31 299 GLY A O 1
ATOM 2376 N N . CYS A 1 300 ? -3.553 7.698 11.131 1.00 93.50 300 CYS A N 1
ATOM 2377 C CA . CYS A 1 300 ? -2.590 8.506 11.870 1.00 93.50 300 CYS A CA 1
ATOM 2378 C C . CYS A 1 300 ? -1.257 8.612 11.128 1.00 93.50 300 CYS A C 1
ATOM 2380 O O . CYS A 1 300 ? -0.681 7.602 10.732 1.00 93.50 300 CYS A O 1
ATOM 2382 N N . ASP A 1 301 ? -0.728 9.823 10.988 1.00 92.81 301 ASP A N 1
ATOM 2383 C CA . ASP A 1 301 ? 0.638 10.037 10.503 1.00 92.81 301 ASP A CA 1
ATOM 2384 C C . ASP A 1 301 ? 1.499 10.566 11.647 1.00 92.81 301 ASP A C 1
ATOM 2386 O O . ASP A 1 301 ? 1.333 11.701 12.092 1.00 92.81 301 ASP A O 1
ATOM 2390 N N . PHE A 1 302 ? 2.410 9.737 12.149 1.00 90.12 302 PHE A N 1
ATOM 2391 C CA . PHE A 1 302 ? 3.313 10.111 13.236 1.00 90.12 302 PHE A CA 1
ATOM 2392 C C . PHE A 1 302 ? 4.582 10.802 12.730 1.00 90.12 302 PHE A C 1
ATOM 2394 O O . PHE A 1 302 ? 5.268 11.460 13.509 1.00 90.12 302 PHE A O 1
ATOM 2401 N N . GLY A 1 303 ? 4.885 10.677 11.433 1.00 85.00 303 GLY A N 1
ATOM 2402 C CA . GLY A 1 303 ? 6.080 11.230 10.799 1.00 85.00 303 GLY A CA 1
ATOM 2403 C C . GLY A 1 303 ? 5.920 12.645 10.257 1.00 85.00 303 GLY A C 1
ATOM 2404 O O . GLY A 1 303 ? 6.925 13.294 9.973 1.00 85.00 303 GLY A O 1
ATOM 2405 N N . SER A 1 304 ? 4.689 13.133 10.094 1.00 79.81 304 SER A N 1
ATOM 2406 C CA . SER A 1 304 ? 4.442 14.437 9.482 1.00 79.81 304 SER A CA 1
ATOM 2407 C C . SER A 1 304 ? 3.346 15.236 10.178 1.00 79.81 304 SER A C 1
ATOM 2409 O O . SER A 1 304 ? 2.328 14.704 10.607 1.00 79.81 304 SER A O 1
ATOM 2411 N N . LYS A 1 305 ? 3.555 16.556 10.255 1.00 69.62 305 LYS A N 1
ATOM 2412 C CA . LYS A 1 305 ? 2.640 17.515 10.894 1.00 69.62 305 LYS A CA 1
ATOM 2413 C C . LYS A 1 305 ? 1.559 18.060 9.955 1.00 69.62 305 LYS A C 1
ATOM 2415 O O . LYS A 1 305 ? 0.660 18.747 10.423 1.00 69.62 305 LYS A O 1
ATOM 2420 N N . SER A 1 306 ? 1.660 17.833 8.643 1.00 64.56 306 SER A N 1
ATOM 2421 C CA . SER A 1 306 ? 0.858 18.577 7.657 1.00 64.56 306 SER A CA 1
ATOM 2422 C C . SER A 1 306 ? 0.382 17.744 6.466 1.00 64.56 306 SER A C 1
ATOM 2424 O O . SER A 1 306 ? 0.183 18.288 5.379 1.00 64.56 306 SER A O 1
ATOM 2426 N N . THR A 1 307 ? 0.244 16.426 6.610 1.00 66.50 307 THR A N 1
ATOM 2427 C CA . THR A 1 307 ? -0.128 15.580 5.471 1.00 66.50 307 THR A CA 1
ATOM 2428 C C . THR A 1 307 ? -1.636 15.578 5.251 1.00 66.50 307 THR A C 1
ATOM 2430 O O . THR A 1 307 ? -2.419 15.278 6.143 1.00 66.50 307 THR A O 1
ATOM 2433 N N . GLN A 1 308 ? -2.045 15.846 4.010 1.00 83.94 308 GLN A N 1
ATOM 2434 C CA . GLN A 1 308 ? -3.417 15.633 3.526 1.00 83.94 308 GLN A CA 1
ATOM 2435 C C . GLN A 1 308 ? -3.731 14.134 3.319 1.00 83.94 308 GLN A C 1
ATOM 2437 O O . GLN A 1 308 ? -4.808 13.778 2.852 1.00 83.94 308 GLN A O 1
ATOM 2442 N N . HIS A 1 309 ? -2.780 13.245 3.632 1.00 90.50 309 HIS A N 1
ATOM 2443 C CA . HIS A 1 309 ? -2.868 11.814 3.348 1.00 90.50 309 HIS A CA 1
ATOM 2444 C C . HIS A 1 309 ? -3.625 11.029 4.420 1.00 90.50 309 HIS A C 1
ATOM 2446 O O . HIS A 1 309 ? -4.257 10.032 4.076 1.00 90.50 309 HIS A O 1
ATOM 2452 N N . PHE A 1 310 ? -3.587 11.480 5.677 1.00 93.06 310 PHE A N 1
ATOM 2453 C CA . PHE A 1 310 ? -4.242 10.843 6.821 1.00 93.06 310 PHE A CA 1
ATOM 2454 C C . PHE A 1 310 ? -5.179 11.831 7.522 1.00 93.06 310 PHE A C 1
ATOM 2456 O O . PHE A 1 310 ? -4.916 13.030 7.547 1.00 93.06 310 PHE A O 1
ATOM 2463 N N . THR A 1 311 ? -6.265 11.338 8.119 1.00 92.44 311 THR A N 1
ATOM 2464 C CA . THR A 1 311 ? -7.245 12.186 8.822 1.00 92.44 311 THR A CA 1
ATOM 2465 C C . THR A 1 311 ? -6.703 12.807 10.107 1.00 92.44 311 THR A C 1
ATOM 2467 O O . THR A 1 311 ? -7.216 13.837 10.530 1.00 92.44 311 THR A O 1
ATOM 2470 N N . ASN A 1 312 ? -5.691 12.197 10.733 1.00 86.44 312 ASN A N 1
ATOM 2471 C CA . ASN A 1 312 ? -5.087 12.681 11.975 1.00 86.44 312 ASN A CA 1
ATOM 2472 C C . ASN A 1 312 ? -3.557 12.780 11.824 1.00 86.44 312 ASN A C 1
ATOM 2474 O O . ASN A 1 312 ? -2.833 11.849 12.191 1.00 86.44 312 ASN A O 1
ATOM 2478 N N . PRO A 1 313 ? -3.039 13.878 11.249 1.00 73.88 313 PRO A N 1
ATOM 2479 C CA . PRO A 1 313 ? -1.608 14.151 11.265 1.00 73.88 313 PRO A CA 1
ATOM 2480 C C . PRO A 1 313 ? -1.182 14.547 12.688 1.00 73.88 313 PRO A C 1
ATOM 2482 O O . PRO A 1 313 ? -1.738 15.479 13.263 1.00 73.88 313 PRO A O 1
ATOM 2485 N N . LEU A 1 314 ? -0.177 13.856 13.230 1.00 70.44 314 LEU A N 1
ATOM 2486 C CA . LEU A 1 314 ? 0.333 13.974 14.601 1.00 70.44 314 LEU A CA 1
ATOM 2487 C C . LEU A 1 314 ? -0.651 13.542 15.712 1.00 70.44 314 LEU A C 1
ATOM 2489 O O . LEU A 1 314 ? -1.841 13.845 15.706 1.00 70.44 314 LEU A O 1
ATOM 2493 N N . ALA A 1 315 ? -0.133 12.832 16.717 1.00 57.72 315 ALA A N 1
ATOM 2494 C CA . ALA A 1 315 ? -0.926 12.412 17.866 1.00 57.72 315 ALA A CA 1
ATOM 2495 C C . ALA A 1 315 ? -1.340 13.619 18.722 1.00 57.72 315 ALA A C 1
ATOM 2497 O O . ALA A 1 315 ? -0.493 14.317 19.283 1.00 57.72 315 ALA A O 1
ATOM 2498 N N . ASN A 1 316 ? -2.646 13.818 18.874 1.00 51.88 316 ASN A N 1
ATOM 2499 C CA . ASN A 1 316 ? -3.231 14.774 19.809 1.00 51.88 316 ASN A CA 1
ATOM 2500 C C . ASN A 1 316 ? -3.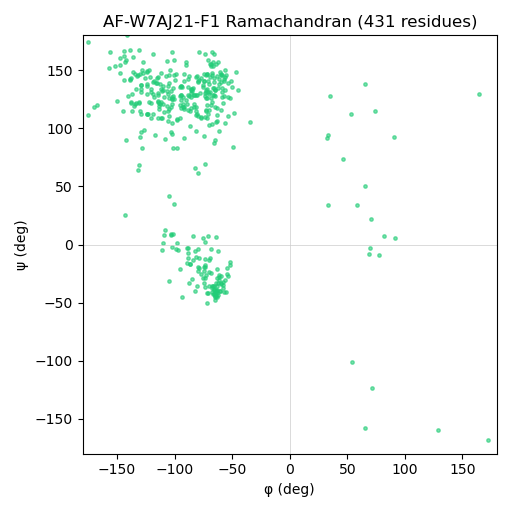245 14.180 21.227 1.00 51.88 316 ASN A C 1
ATOM 2502 O O . ASN A 1 316 ? -4.314 13.958 21.791 1.00 51.88 316 ASN A O 1
ATOM 2506 N N . SER A 1 317 ? -2.080 13.871 21.802 1.00 54.69 317 SER A N 1
ATOM 2507 C CA . SER A 1 317 ? -2.033 13.423 23.198 1.00 54.69 317 SER A CA 1
ATOM 2508 C C . SER A 1 317 ? -1.783 14.587 24.148 1.00 54.69 317 SER A C 1
ATOM 2510 O O . SER A 1 317 ? -0.923 15.433 23.907 1.00 54.69 317 SER A O 1
ATOM 2512 N N . LYS A 1 318 ? -2.551 14.614 25.241 1.00 51.88 318 LYS A N 1
ATOM 2513 C CA . LYS A 1 318 ? -2.325 15.502 26.391 1.00 51.88 318 LYS A CA 1
ATOM 2514 C C . LYS A 1 318 ? -1.213 14.981 27.307 1.00 51.88 318 LYS A C 1
ATOM 2516 O O . LYS A 1 318 ? -0.678 15.758 28.091 1.00 51.88 318 LYS A O 1
ATOM 2521 N N . ASP A 1 319 ? -0.902 13.688 27.226 1.00 56.59 319 ASP A N 1
ATOM 2522 C CA . ASP A 1 319 ? 0.200 13.069 27.955 1.00 56.59 319 ASP A CA 1
ATOM 2523 C C . ASP A 1 319 ? 1.505 13.292 27.170 1.00 56.59 319 ASP A C 1
ATOM 2525 O O . ASP A 1 319 ? 1.605 12.837 26.025 1.00 56.59 319 ASP A O 1
ATOM 2529 N N . PRO A 1 320 ? 2.502 13.990 27.746 1.00 60.69 320 PRO A N 1
ATOM 2530 C CA . PRO A 1 320 ? 3.783 14.210 27.086 1.00 60.69 320 PRO A CA 1
ATOM 2531 C C . PRO A 1 320 ? 4.562 12.912 26.823 1.00 60.69 320 PRO A C 1
ATOM 2533 O O . PRO A 1 320 ? 5.411 12.911 25.935 1.00 60.69 320 PRO A O 1
ATOM 2536 N N . ASN A 1 321 ? 4.278 11.823 27.549 1.00 62.88 321 ASN A N 1
ATOM 2537 C CA . ASN A 1 321 ? 5.057 10.582 27.484 1.00 62.88 321 ASN A CA 1
ATOM 2538 C C . ASN A 1 321 ? 4.482 9.533 26.523 1.00 62.88 321 ASN A C 1
ATOM 2540 O O . ASN A 1 321 ? 5.217 8.657 26.065 1.00 62.88 321 ASN A O 1
ATOM 2544 N N . THR A 1 322 ? 3.194 9.616 26.183 1.00 66.00 322 THR A N 1
ATOM 2545 C CA . THR A 1 322 ? 2.547 8.625 25.315 1.00 66.00 322 THR A CA 1
ATOM 2546 C C . THR A 1 322 ? 1.641 9.296 24.305 1.00 66.00 322 THR A C 1
ATOM 2548 O O . THR A 1 322 ? 0.695 10.003 24.650 1.00 66.00 322 THR A O 1
ATOM 2551 N N . LYS A 1 323 ? 1.904 9.046 23.024 1.00 85.88 323 LYS A N 1
ATOM 2552 C CA . LYS A 1 323 ? 1.217 9.699 21.913 1.00 85.88 323 LYS A CA 1
ATOM 2553 C C . LYS A 1 323 ? 0.159 8.765 21.321 1.00 85.88 323 LYS A C 1
ATOM 2555 O O . LYS A 1 323 ? 0.414 8.065 20.345 1.00 85.88 323 LYS A O 1
ATOM 2560 N N . LEU A 1 324 ? -1.025 8.739 21.941 1.00 90.25 324 LEU A N 1
ATOM 2561 C CA . LEU A 1 324 ? -2.178 7.958 21.478 1.00 90.25 324 LEU A CA 1
ATOM 2562 C C . LEU A 1 324 ? -2.879 8.645 20.299 1.00 90.25 324 LEU A C 1
ATOM 2564 O O . LEU A 1 324 ? -3.229 9.824 20.362 1.00 90.25 324 LEU A O 1
ATOM 2568 N N . CYS A 1 325 ? -3.129 7.880 19.243 1.00 92.25 325 CYS A N 1
ATOM 2569 C CA . CYS A 1 325 ? -4.014 8.241 18.150 1.00 92.25 325 CYS A CA 1
ATOM 2570 C C . CYS A 1 325 ? -5.096 7.170 18.011 1.00 92.25 325 CYS A C 1
ATOM 2572 O O . CYS A 1 325 ? -4.814 6.024 17.661 1.00 92.25 325 CYS A O 1
ATOM 2574 N N . GLN A 1 326 ? -6.330 7.559 18.325 1.00 94.00 326 GLN A N 1
ATOM 2575 C CA . GLN A 1 326 ? -7.485 6.672 18.372 1.00 94.00 326 GLN A CA 1
ATOM 2576 C C . GLN A 1 326 ? -8.392 6.911 17.164 1.00 94.00 326 GLN A C 1
ATOM 2578 O O . GLN A 1 326 ? -8.785 8.045 16.883 1.00 94.00 326 GLN A O 1
ATOM 2583 N N . ILE A 1 327 ? -8.753 5.835 16.471 1.00 95.69 327 ILE A N 1
ATOM 2584 C CA . ILE A 1 327 ? -9.615 5.842 15.289 1.00 95.69 327 ILE A CA 1
ATOM 2585 C C . ILE A 1 327 ? -10.841 4.977 15.556 1.00 95.69 327 ILE A C 1
ATOM 2587 O O . ILE A 1 327 ? -10.712 3.846 16.003 1.00 95.69 327 ILE A O 1
ATOM 2591 N N . ASN A 1 328 ? -12.032 5.470 15.224 1.00 97.19 328 ASN A N 1
ATOM 2592 C CA . ASN A 1 328 ? -13.230 4.630 15.156 1.00 97.19 328 ASN A CA 1
ATOM 2593 C C . ASN A 1 328 ? -13.411 4.155 13.715 1.00 97.19 328 ASN A C 1
ATOM 2595 O O . ASN A 1 328 ? -13.265 4.969 12.808 1.00 97.19 328 ASN A O 1
ATOM 2599 N N . ALA A 1 329 ? -13.732 2.889 13.477 1.00 97.75 329 ALA A N 1
ATOM 2600 C CA . ALA A 1 329 ? -13.808 2.316 12.140 1.00 97.75 329 ALA A CA 1
ATOM 2601 C C . ALA A 1 329 ? -15.029 1.406 11.970 1.00 97.75 329 ALA A C 1
ATOM 2603 O O . ALA A 1 329 ? -15.421 0.696 12.892 1.00 97.75 329 ALA A O 1
ATOM 2604 N N . LYS A 1 330 ? -15.623 1.437 10.778 1.00 98.06 330 LYS A N 1
ATOM 2605 C CA . LYS A 1 330 ? -16.816 0.667 10.409 1.00 98.06 330 LYS A CA 1
ATOM 2606 C C . LYS A 1 330 ? -16.469 -0.489 9.466 1.00 98.06 330 LYS A C 1
ATOM 2608 O O . LYS A 1 330 ? -15.462 -0.409 8.760 1.00 98.06 330 LYS A O 1
ATOM 2613 N N . PRO A 1 331 ? -17.312 -1.533 9.388 1.00 97.88 331 PRO A N 1
ATOM 2614 C CA . PRO A 1 331 ? -17.126 -2.622 8.434 1.00 97.88 331 PRO A CA 1
ATOM 2615 C C . PRO A 1 331 ? -16.906 -2.111 7.002 1.00 97.88 331 PRO A C 1
ATOM 2617 O O . PRO A 1 331 ? -17.611 -1.216 6.530 1.00 97.88 331 PRO A O 1
ATOM 2620 N N . GLY A 1 332 ? -15.926 -2.682 6.301 1.00 94.88 332 GLY A N 1
ATOM 2621 C CA . GLY A 1 332 ? -15.527 -2.295 4.945 1.00 94.88 332 GLY A CA 1
ATOM 2622 C C . GLY A 1 332 ? -14.668 -1.028 4.832 1.00 94.88 332 GLY A C 1
ATOM 2623 O O . GLY A 1 332 ? -14.169 -0.746 3.739 1.00 94.88 332 GLY A O 1
ATOM 2624 N N . GLU A 1 333 ? -14.477 -0.253 5.908 1.00 96.25 333 GLU A N 1
ATOM 2625 C CA . GLU A 1 333 ? -13.569 0.896 5.885 1.00 96.25 333 GLU A CA 1
ATOM 2626 C C . GLU A 1 333 ? -12.098 0.463 5.833 1.00 96.25 333 GLU A C 1
ATOM 2628 O O . GLU A 1 333 ? -11.716 -0.648 6.208 1.00 96.25 333 GLU A O 1
ATOM 2633 N N . ILE A 1 334 ? -11.260 1.391 5.377 1.00 96.25 334 ILE A N 1
ATOM 2634 C CA . ILE A 1 334 ? -9.810 1.248 5.371 1.00 96.25 334 ILE A CA 1
ATOM 2635 C C . ILE A 1 334 ? -9.246 2.194 6.418 1.00 96.25 334 ILE A C 1
ATOM 2637 O O . ILE A 1 334 ? -9.525 3.397 6.390 1.00 96.25 334 ILE A O 1
ATOM 2641 N N . VAL A 1 335 ? -8.427 1.639 7.303 1.00 97.56 335 VAL A N 1
ATOM 2642 C CA . VAL A 1 335 ? -7.650 2.388 8.281 1.00 97.56 335 VAL A CA 1
ATOM 2643 C C . VAL A 1 335 ? -6.159 2.182 8.075 1.00 97.56 335 VAL A C 1
ATOM 2645 O O . VAL A 1 335 ? -5.732 1.261 7.380 1.00 97.56 335 VAL A O 1
ATOM 2648 N N . GLY A 1 336 ? -5.346 3.039 8.676 1.00 96.88 336 GLY A N 1
ATOM 2649 C CA . GLY A 1 336 ? -3.910 2.823 8.677 1.00 96.88 336 GLY A CA 1
ATOM 2650 C C . GLY A 1 336 ? -3.142 3.836 9.492 1.00 96.88 336 GLY A C 1
ATOM 2651 O O . GLY A 1 336 ? -3.689 4.825 9.980 1.00 96.88 336 GLY A O 1
ATOM 2652 N N . PHE A 1 337 ? -1.848 3.599 9.603 1.00 95.75 337 PHE A N 1
ATOM 2653 C CA . PHE A 1 337 ? -0.939 4.535 10.232 1.00 95.75 337 PHE A CA 1
ATOM 2654 C C . PHE A 1 337 ? 0.409 4.545 9.538 1.00 95.75 337 PHE A C 1
ATOM 2656 O O . PHE A 1 337 ? 0.758 3.625 8.796 1.00 95.75 337 PHE A O 1
ATOM 2663 N N . LYS A 1 338 ? 1.170 5.606 9.786 1.00 94.06 338 LYS A N 1
ATOM 2664 C CA . LYS A 1 338 ? 2.549 5.716 9.339 1.00 94.06 338 LYS A CA 1
ATOM 2665 C C . LYS A 1 338 ? 3.456 6.149 10.484 1.00 94.06 338 LYS A C 1
ATOM 2667 O O . LYS A 1 338 ? 3.240 7.205 11.074 1.00 94.06 338 LYS A O 1
ATOM 2672 N N . CYS A 1 339 ? 4.475 5.350 10.783 1.00 91.94 339 CYS A N 1
ATOM 2673 C CA . CYS A 1 339 ? 5.502 5.689 11.762 1.00 91.94 339 CYS A CA 1
ATOM 2674 C C . CYS A 1 339 ? 6.473 6.755 11.220 1.00 91.94 339 CYS A C 1
ATOM 2676 O O . CYS A 1 339 ? 6.560 7.018 10.011 1.00 91.94 339 CYS A O 1
ATOM 2678 N N . ILE A 1 340 ? 7.223 7.374 12.136 1.00 88.19 340 ILE A N 1
ATOM 2679 C CA . ILE A 1 340 ? 8.356 8.243 11.796 1.00 88.19 340 ILE A CA 1
ATOM 2680 C C . ILE A 1 340 ? 9.383 7.422 11.008 1.00 88.19 340 ILE A C 1
ATOM 2682 O O . ILE A 1 340 ? 9.619 6.256 11.313 1.00 88.19 340 ILE A O 1
ATOM 2686 N N . LYS A 1 341 ? 9.982 8.027 9.978 1.00 85.31 341 LYS A N 1
ATOM 2687 C CA . LYS A 1 341 ? 11.037 7.385 9.191 1.00 85.31 341 LYS A CA 1
ATOM 2688 C C . LYS A 1 341 ? 12.368 7.512 9.929 1.00 85.31 341 LYS A C 1
ATOM 2690 O O . LYS A 1 341 ? 13.018 8.545 9.820 1.00 85.31 341 LYS A O 1
ATOM 2695 N N . ASP A 1 342 ? 12.748 6.466 10.654 1.00 82.75 342 ASP A N 1
ATOM 2696 C CA . ASP A 1 342 ? 14.052 6.327 11.306 1.00 82.75 342 ASP A CA 1
ATOM 2697 C C . ASP A 1 342 ? 14.506 4.860 11.251 1.00 82.75 342 ASP A C 1
ATOM 2699 O O . ASP A 1 342 ? 13.704 3.946 11.421 1.00 82.75 342 ASP A O 1
ATOM 2703 N N . SER A 1 343 ? 15.804 4.642 11.045 1.00 81.94 343 SER A N 1
ATOM 2704 C CA . SER A 1 343 ? 16.485 3.342 11.131 1.00 81.94 343 SER A CA 1
ATOM 2705 C C . SER A 1 343 ? 16.295 2.577 12.451 1.00 81.94 343 SER A C 1
ATOM 2707 O O . SER A 1 343 ? 16.543 1.374 12.504 1.00 81.94 343 SER A O 1
ATOM 2709 N N . ARG A 1 344 ? 15.917 3.267 13.531 1.00 85.44 344 ARG A N 1
ATOM 2710 C CA . ARG A 1 344 ? 15.735 2.700 14.876 1.00 85.44 344 ARG A CA 1
ATOM 2711 C C . ARG A 1 344 ? 14.274 2.479 15.243 1.00 85.44 344 ARG A C 1
ATOM 2713 O O . ARG A 1 344 ? 14.009 1.986 16.342 1.00 85.44 344 ARG A O 1
ATOM 2720 N N . VAL A 1 345 ? 13.346 2.856 14.364 1.00 87.50 345 VAL A N 1
ATOM 2721 C CA . VAL A 1 345 ? 11.913 2.709 14.606 1.00 87.50 345 VAL A CA 1
ATOM 2722 C C . VAL A 1 345 ? 11.435 1.343 14.127 1.00 87.50 345 VAL A C 1
ATOM 2724 O O . VAL A 1 345 ? 11.798 0.887 13.048 1.00 87.50 345 VAL A O 1
ATOM 2727 N N . TYR A 1 346 ? 10.614 0.687 14.940 1.00 91.06 346 TYR A N 1
ATOM 2728 C CA . TYR A 1 346 ? 9.980 -0.593 14.633 1.00 91.06 346 TYR A CA 1
ATOM 2729 C C . TYR A 1 346 ? 8.524 -0.596 15.107 1.00 91.06 346 TYR A C 1
ATOM 2731 O O . TYR A 1 346 ? 8.092 0.296 15.844 1.00 91.06 346 TYR A O 1
ATOM 2739 N N . VAL A 1 347 ? 7.755 -1.589 14.661 1.00 93.00 347 VAL A N 1
ATOM 2740 C CA . VAL A 1 347 ? 6.335 -1.723 15.004 1.00 93.00 347 VAL A CA 1
ATOM 2741 C C . VAL A 1 347 ? 6.099 -2.910 15.923 1.00 93.00 347 VAL A C 1
ATOM 2743 O O . VAL A 1 347 ? 6.644 -3.991 15.707 1.00 93.00 347 VAL A O 1
ATOM 2746 N N . GLU A 1 348 ? 5.269 -2.689 16.941 1.00 93.25 348 GLU A N 1
ATOM 2747 C CA . GLU A 1 348 ? 4.787 -3.715 17.859 1.00 93.25 348 GLU A CA 1
ATOM 2748 C C . GLU A 1 348 ? 3.260 -3.904 17.742 1.00 93.25 348 GLU A C 1
ATOM 2750 O O . GLU A 1 348 ? 2.528 -2.912 17.699 1.00 93.25 348 GLU A O 1
ATOM 2755 N N . PRO A 1 349 ? 2.762 -5.151 17.773 1.00 94.38 349 PRO A N 1
ATOM 2756 C CA . PRO A 1 349 ? 3.560 -6.373 17.680 1.00 94.38 349 PRO A CA 1
ATOM 2757 C C . PRO A 1 349 ? 4.188 -6.520 16.279 1.00 94.38 349 PRO A C 1
ATOM 2759 O O . PRO A 1 349 ? 3.817 -5.819 15.332 1.00 94.38 349 PRO A O 1
ATOM 2762 N N . TYR A 1 350 ? 5.162 -7.428 16.160 1.00 91.75 350 TYR A N 1
ATOM 2763 C CA . TYR A 1 350 ? 5.756 -7.765 14.866 1.00 91.75 350 TYR A CA 1
ATOM 2764 C C . TYR A 1 350 ? 4.669 -8.251 13.894 1.00 91.75 350 TYR A C 1
ATOM 2766 O O . TYR A 1 350 ? 3.742 -8.960 14.291 1.00 91.75 350 TYR A O 1
ATOM 2774 N N . GLU A 1 351 ? 4.779 -7.846 12.628 1.00 92.12 351 GLU A N 1
ATOM 2775 C CA . GLU A 1 351 ? 3.750 -8.057 11.601 1.00 92.12 351 GLU A CA 1
ATOM 2776 C C . GLU A 1 351 ? 2.378 -7.447 11.942 1.00 92.12 351 GLU A C 1
ATOM 2778 O O . GLU A 1 351 ? 1.355 -7.985 11.535 1.00 92.12 351 GLU A O 1
ATOM 2783 N N . CYS A 1 352 ? 2.300 -6.302 12.629 1.00 94.88 352 CYS A N 1
ATOM 2784 C CA . CYS A 1 352 ? 1.057 -5.520 12.606 1.00 94.88 352 CYS A CA 1
ATOM 2785 C C . CYS A 1 352 ? 0.623 -5.275 11.137 1.00 94.88 352 CYS A C 1
ATOM 2787 O O . CYS A 1 352 ? 1.412 -4.800 10.320 1.00 94.88 352 CYS A O 1
ATOM 2789 N N . PHE A 1 353 ? -0.597 -5.598 10.704 1.00 96.00 353 PHE A N 1
ATOM 2790 C CA . PHE A 1 353 ? -1.809 -5.932 11.467 1.00 96.00 353 PHE A CA 1
ATOM 2791 C C . PHE A 1 353 ? -2.124 -7.423 11.644 1.00 96.00 353 PHE A C 1
ATOM 2793 O O . PHE A 1 353 ? -3.153 -7.741 12.226 1.00 96.00 353 PHE A O 1
ATOM 2800 N N . ASP A 1 354 ? -1.310 -8.346 11.143 1.00 96.25 354 ASP A N 1
ATOM 2801 C CA . ASP A 1 354 ? -1.584 -9.781 11.294 1.00 96.25 354 ASP A CA 1
ATOM 2802 C C . ASP A 1 354 ? -1.598 -10.207 12.764 1.00 96.25 354 ASP A C 1
ATOM 2804 O O . ASP A 1 354 ? -2.417 -11.035 13.180 1.00 96.25 354 ASP A O 1
ATOM 2808 N N . ASN A 1 355 ? -0.766 -9.540 13.560 1.00 96.94 355 ASN A N 1
ATOM 2809 C CA . ASN A 1 355 ? -0.817 -9.556 15.009 1.00 96.94 355 ASN A CA 1
ATOM 2810 C C . ASN A 1 355 ? -1.166 -8.160 15.532 1.00 96.94 355 ASN A C 1
ATOM 2812 O O . ASN A 1 355 ? -0.716 -7.148 14.993 1.00 96.94 355 ASN A O 1
ATOM 2816 N N . VAL A 1 356 ? -1.955 -8.098 16.600 1.00 97.81 356 VAL A N 1
ATOM 2817 C CA . VAL A 1 356 ? -2.348 -6.848 17.260 1.00 97.81 356 VAL A CA 1
ATOM 2818 C C . VAL A 1 356 ? -2.405 -7.033 18.771 1.00 97.81 356 VAL A C 1
ATOM 2820 O O . VAL A 1 356 ? -2.575 -8.145 19.269 1.00 97.81 356 VAL A O 1
ATOM 2823 N N . TYR A 1 357 ? -2.316 -5.941 19.521 1.00 97.81 357 TYR A N 1
ATOM 2824 C CA . TYR A 1 357 ? -2.604 -5.970 20.950 1.00 97.81 357 TYR A CA 1
ATOM 2825 C C . TYR A 1 357 ? -4.097 -5.800 21.214 1.00 97.81 357 TYR A C 1
ATOM 2827 O O . TYR A 1 357 ? -4.719 -4.878 20.693 1.00 97.81 357 TYR A O 1
ATOM 2835 N N . VAL A 1 358 ? -4.657 -6.658 22.064 1.00 95.62 358 VAL A N 1
ATOM 2836 C CA . VAL A 1 358 ? -6.053 -6.606 22.529 1.00 95.62 358 VAL A CA 1
ATOM 2837 C C . VAL A 1 358 ? -6.058 -6.716 24.056 1.00 95.62 358 VAL A C 1
ATOM 2839 O O . VAL A 1 358 ? -5.205 -7.399 24.614 1.00 95.62 358 VAL A O 1
ATOM 2842 N N . ASN A 1 359 ? -6.999 -6.055 24.742 1.00 87.00 359 ASN A N 1
ATOM 2843 C CA . ASN A 1 359 ? -7.227 -6.177 26.195 1.00 87.00 359 ASN A CA 1
ATOM 2844 C C . ASN A 1 359 ? -5.940 -6.116 27.051 1.00 87.00 359 ASN A C 1
ATOM 2846 O O . ASN A 1 359 ? -5.519 -7.125 27.607 1.00 87.00 359 ASN A O 1
ATOM 2850 N N . ASN A 1 360 ? -5.333 -4.934 27.198 1.00 80.19 360 ASN A N 1
ATOM 2851 C CA . ASN A 1 360 ? -4.117 -4.721 28.004 1.00 80.19 360 ASN A CA 1
ATOM 2852 C C . ASN A 1 360 ? -2.858 -5.431 27.465 1.00 80.19 360 ASN A C 1
ATOM 2854 O O . ASN A 1 360 ? -2.127 -6.069 28.217 1.00 80.19 360 ASN A O 1
ATOM 2858 N N . ASN A 1 361 ? -2.556 -5.254 26.176 1.00 82.12 361 ASN A N 1
ATOM 2859 C CA . ASN A 1 361 ? -1.332 -5.748 25.522 1.00 82.12 361 ASN A CA 1
ATOM 2860 C C . ASN A 1 361 ? -1.233 -7.271 25.327 1.00 82.12 361 ASN A C 1
ATOM 2862 O O . ASN A 1 361 ? -0.127 -7.772 25.125 1.00 82.12 361 ASN A O 1
ATOM 2866 N N . ASN A 1 362 ? -2.341 -8.018 25.315 1.00 92.38 362 ASN A N 1
ATOM 2867 C CA . ASN A 1 362 ? -2.268 -9.414 24.892 1.00 92.38 362 ASN A CA 1
ATOM 2868 C C . ASN A 1 362 ? -2.053 -9.488 23.372 1.00 92.38 362 ASN A C 1
ATOM 2870 O O . ASN A 1 362 ? -2.877 -8.981 22.603 1.00 92.38 362 ASN A O 1
ATOM 2874 N N . ASN A 1 363 ? -0.949 -10.097 22.936 1.00 96.62 363 ASN A N 1
ATOM 2875 C CA . ASN A 1 363 ? -0.646 -10.271 21.519 1.00 96.62 363 ASN A CA 1
ATOM 2876 C C . ASN A 1 363 ? -1.610 -11.301 20.912 1.00 96.62 363 ASN A C 1
ATOM 2878 O O . ASN A 1 363 ? -1.619 -12.463 21.305 1.00 96.62 363 ASN A O 1
ATOM 2882 N N . THR A 1 364 ? -2.439 -10.859 19.973 1.00 97.31 364 THR A N 1
ATOM 2883 C CA . THR A 1 364 ? -3.555 -11.628 19.422 1.00 97.31 364 THR A CA 1
ATOM 2884 C C . THR A 1 364 ? -3.481 -11.620 17.901 1.00 97.31 364 THR A C 1
ATOM 2886 O O . THR A 1 364 ? -3.323 -10.565 17.287 1.00 97.31 364 THR A O 1
ATOM 2889 N N . SER A 1 365 ? -3.659 -12.784 17.273 1.00 97.56 365 SER A N 1
ATOM 2890 C CA . SER A 1 365 ? -3.793 -12.859 15.817 1.00 97.56 365 SER A CA 1
ATOM 2891 C C . SER A 1 365 ? -5.096 -12.195 15.371 1.00 97.56 365 SER A C 1
ATOM 2893 O O . SER A 1 365 ? -6.186 -12.623 15.767 1.00 97.56 365 SER A O 1
ATOM 2895 N N . LEU A 1 366 ? -5.005 -11.187 14.500 1.00 97.06 366 LEU A N 1
ATOM 2896 C CA . LEU A 1 366 ? -6.169 -10.430 14.034 1.00 97.06 366 LEU A CA 1
ATOM 2897 C C . LEU A 1 366 ? -7.169 -11.322 13.287 1.00 97.06 366 LEU A C 1
ATOM 2899 O O . LEU A 1 366 ? -8.375 -11.113 13.391 1.00 97.06 366 LEU A O 1
ATOM 2903 N N . LYS A 1 367 ? -6.690 -12.377 12.617 1.00 96.94 367 LYS A N 1
ATOM 2904 C CA . LYS A 1 367 ? -7.528 -13.361 11.910 1.00 96.94 367 LYS A CA 1
ATOM 2905 C C . LYS A 1 367 ? -8.548 -14.042 12.824 1.00 96.94 367 LYS A C 1
ATOM 2907 O O . LYS A 1 367 ? -9.637 -14.370 12.366 1.00 96.94 367 LYS A O 1
ATOM 2912 N N . THR A 1 368 ? -8.210 -14.237 14.101 1.00 96.38 368 THR A N 1
ATOM 2913 C CA . THR A 1 368 ? -9.085 -14.913 15.076 1.00 96.38 368 THR A CA 1
ATOM 2914 C C . THR A 1 368 ? -10.262 -14.046 15.521 1.00 96.38 368 THR A C 1
ATOM 2916 O O . THR A 1 368 ? -11.324 -14.569 15.849 1.00 96.38 368 THR A O 1
ATOM 2919 N N . ILE A 1 369 ? -10.093 -12.722 15.512 1.00 95.69 369 ILE A N 1
ATOM 2920 C CA . ILE A 1 369 ? -11.101 -11.765 15.988 1.00 95.69 369 ILE A CA 1
ATOM 2921 C C . ILE A 1 369 ? -11.816 -11.043 14.839 1.00 95.69 369 ILE A C 1
ATOM 2923 O O . ILE A 1 369 ? -12.995 -10.720 14.945 1.00 95.69 369 ILE A O 1
ATOM 2927 N N . LEU A 1 370 ? -11.137 -10.819 13.717 1.00 96.38 370 LEU A N 1
ATOM 2928 C CA . LEU A 1 370 ? -11.650 -10.096 12.556 1.00 96.38 370 LEU A CA 1
ATOM 2929 C C . LEU A 1 370 ? -11.370 -10.878 11.263 1.00 96.38 370 LEU A C 1
ATOM 2931 O O . LEU A 1 370 ? -10.617 -10.401 10.417 1.00 96.38 370 LEU A O 1
ATOM 2935 N N . PRO A 1 371 ? -11.952 -12.077 11.073 1.00 95.56 371 PRO A N 1
ATOM 2936 C CA . PRO A 1 371 ? -11.723 -12.874 9.869 1.00 95.56 371 PRO A CA 1
ATOM 2937 C C . PRO A 1 371 ? -12.148 -12.126 8.594 1.00 95.56 371 PRO A C 1
ATOM 2939 O O . PRO A 1 371 ? -13.104 -11.353 8.589 1.00 95.56 371 PRO A O 1
ATOM 2942 N N . GLY A 1 372 ? -11.428 -12.365 7.494 1.00 93.62 372 GLY A N 1
ATOM 2943 C CA . GLY A 1 372 ? -11.699 -11.731 6.196 1.00 93.62 372 GLY A CA 1
ATOM 2944 C C . GLY A 1 372 ? -11.132 -10.315 6.028 1.00 93.62 372 GLY A C 1
ATOM 2945 O O . GLY A 1 372 ? -11.431 -9.658 5.031 1.00 93.62 372 GLY A O 1
ATOM 2946 N N . TYR A 1 373 ? -10.323 -9.832 6.977 1.00 96.50 373 TYR A N 1
ATOM 2947 C CA . TYR A 1 373 ? -9.565 -8.591 6.810 1.00 96.50 373 TYR A CA 1
ATOM 2948 C C . TYR A 1 373 ? -8.505 -8.705 5.702 1.00 96.50 373 TYR A C 1
ATOM 2950 O O . TYR A 1 373 ? -8.122 -9.794 5.274 1.00 96.50 373 TYR A O 1
ATOM 2958 N N . THR A 1 374 ? -7.991 -7.564 5.246 1.00 95.25 374 THR A N 1
ATOM 2959 C CA . THR A 1 374 ? -6.797 -7.512 4.388 1.00 95.25 374 THR A CA 1
ATOM 2960 C C . THR A 1 374 ? -5.813 -6.492 4.942 1.00 95.25 374 THR A C 1
ATOM 2962 O O . THR A 1 374 ? -6.164 -5.320 5.086 1.00 95.25 374 THR A O 1
ATOM 2965 N N . SER A 1 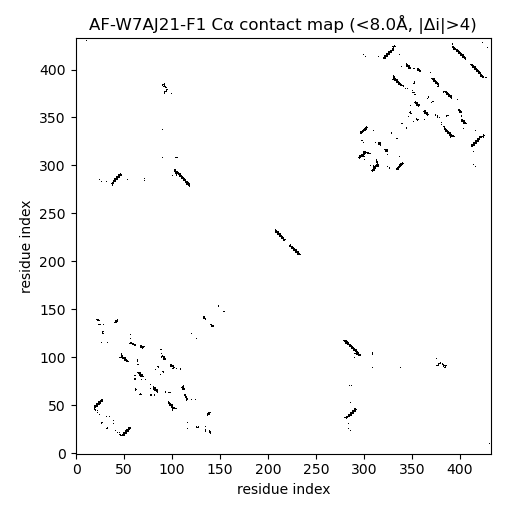375 ? -4.595 -6.926 5.255 1.00 95.12 375 SER A N 1
ATOM 2966 C CA . SER A 1 375 ? -3.494 -6.069 5.700 1.00 95.12 375 SER A CA 1
ATOM 2967 C C . SER A 1 375 ? -2.549 -5.747 4.541 1.00 95.12 375 SER A C 1
ATOM 2969 O O . SER A 1 375 ? -2.338 -6.547 3.630 1.00 95.12 375 SER A O 1
ATOM 2971 N N . TYR A 1 376 ? -1.976 -4.548 4.583 1.00 94.00 376 TYR A N 1
ATOM 2972 C CA . TYR A 1 376 ? -0.885 -4.129 3.714 1.00 94.00 376 TYR A CA 1
ATOM 2973 C C . TYR A 1 376 ? 0.208 -3.564 4.613 1.00 94.00 376 TYR A C 1
ATOM 2975 O O . TYR A 1 376 ? 0.028 -2.523 5.248 1.00 94.00 376 TYR A O 1
ATOM 2983 N N . SER A 1 377 ? 1.330 -4.264 4.680 1.00 90.88 377 SER A N 1
ATOM 2984 C CA . SER A 1 377 ? 2.520 -3.871 5.428 1.00 90.88 377 SER A CA 1
ATOM 2985 C C . SER A 1 377 ? 3.754 -4.377 4.689 1.00 90.88 377 SER A C 1
ATOM 2987 O O . SER A 1 377 ? 3.682 -5.330 3.909 1.00 90.88 377 SER A O 1
ATOM 2989 N N . SER A 1 378 ? 4.890 -3.717 4.892 1.00 82.38 378 SER A N 1
ATOM 2990 C CA . SER A 1 378 ? 6.164 -4.266 4.437 1.00 82.38 378 SER A CA 1
ATOM 2991 C C . SER A 1 378 ? 6.693 -5.223 5.492 1.00 82.38 378 SER A C 1
ATOM 2993 O O . SER A 1 378 ? 6.731 -4.889 6.675 1.00 82.38 378 SER A O 1
ATOM 2995 N N . LYS A 1 379 ? 7.154 -6.395 5.051 1.00 78.06 379 LYS A N 1
ATOM 2996 C CA . LYS A 1 379 ? 7.902 -7.331 5.902 1.00 78.06 379 LYS A CA 1
ATOM 2997 C C . LYS A 1 379 ? 9.366 -6.928 6.075 1.00 78.06 379 LYS A C 1
ATOM 2999 O O . LYS A 1 379 ? 10.073 -7.507 6.893 1.00 78.06 379 LYS A O 1
ATOM 3004 N N . THR A 1 380 ? 9.827 -5.963 5.284 1.00 73.69 380 THR A N 1
ATOM 3005 C CA . THR A 1 380 ? 11.169 -5.388 5.362 1.00 73.69 380 THR A CA 1
ATOM 3006 C C . THR A 1 380 ? 11.123 -4.008 6.012 1.00 73.69 380 THR A C 1
ATOM 3008 O O . THR A 1 380 ? 10.162 -3.266 5.810 1.00 73.69 380 THR A O 1
ATOM 3011 N N . ASP A 1 381 ? 12.194 -3.614 6.703 1.00 66.25 381 ASP A N 1
ATOM 3012 C CA . ASP A 1 381 ? 12.332 -2.322 7.412 1.00 66.25 381 ASP A CA 1
ATOM 3013 C C . ASP A 1 381 ? 12.302 -1.075 6.488 1.00 66.25 381 ASP A C 1
ATOM 3015 O O . ASP A 1 381 ? 12.555 0.051 6.910 1.00 66.25 381 ASP A O 1
ATOM 3019 N N . SER A 1 382 ? 12.023 -1.255 5.194 1.00 63.12 382 SER A N 1
ATOM 3020 C CA . SER A 1 382 ? 12.031 -0.219 4.158 1.00 63.12 382 SER A CA 1
ATOM 3021 C C . SER A 1 382 ? 10.860 0.757 4.244 1.00 63.12 382 SER A C 1
ATOM 3023 O O . SER A 1 382 ? 10.989 1.887 3.766 1.00 63.12 382 SER A O 1
ATOM 3025 N N . THR A 1 383 ? 9.715 0.362 4.816 1.00 72.44 383 THR A N 1
ATOM 3026 C CA . THR A 1 383 ? 8.527 1.229 4.854 1.00 72.44 383 THR A CA 1
ATOM 3027 C C . THR A 1 383 ? 7.889 1.312 6.221 1.00 72.44 383 THR A C 1
ATOM 3029 O O . THR A 1 383 ? 7.792 0.329 6.942 1.00 72.44 383 THR A O 1
ATOM 3032 N N . ASN A 1 384 ? 7.356 2.494 6.509 1.00 88.44 384 ASN A N 1
ATOM 3033 C CA . ASN A 1 384 ? 6.780 2.832 7.803 1.00 88.44 384 ASN A CA 1
ATOM 3034 C C . ASN A 1 384 ? 5.256 2.966 7.759 1.00 88.44 384 ASN A C 1
ATOM 3036 O O . ASN A 1 384 ? 4.688 3.465 8.722 1.00 88.44 384 ASN A O 1
ATOM 3040 N N . ALA A 1 385 ? 4.609 2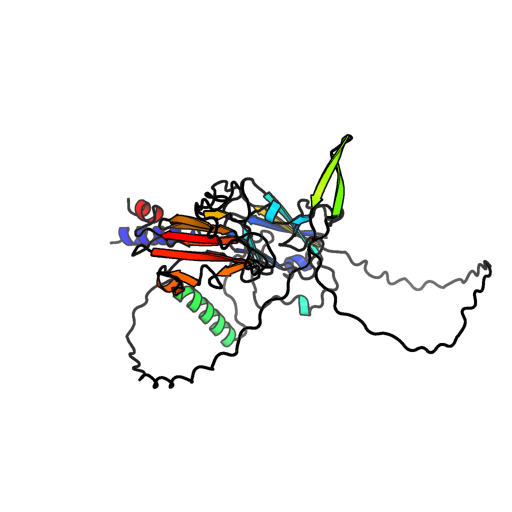.614 6.644 1.00 94.12 385 ALA A N 1
ATOM 3041 C CA . ALA A 1 385 ? 3.167 2.735 6.450 1.00 94.12 385 ALA A CA 1
ATOM 3042 C C . ALA A 1 385 ? 2.487 1.364 6.534 1.00 94.12 385 ALA A C 1
ATOM 3044 O O . ALA A 1 385 ? 2.991 0.377 6.000 1.00 94.12 385 ALA A O 1
ATOM 3045 N N . PHE A 1 386 ? 1.333 1.334 7.193 1.00 96.19 386 PHE A N 1
ATOM 3046 C CA . PHE A 1 386 ? 0.569 0.129 7.490 1.00 96.19 386 PHE A CA 1
ATOM 3047 C C . PHE A 1 386 ? -0.904 0.414 7.225 1.00 96.19 386 PHE A C 1
ATOM 3049 O O . PHE A 1 386 ? -1.446 1.399 7.735 1.00 96.19 386 PHE A O 1
ATOM 3056 N N . TYR A 1 387 ? -1.567 -0.454 6.464 1.00 97.38 387 TYR A N 1
ATOM 3057 C CA . TYR A 1 387 ? -2.988 -0.325 6.146 1.00 97.38 387 TYR A CA 1
ATOM 3058 C C . TYR A 1 387 ? -3.755 -1.601 6.465 1.00 97.38 387 TYR A C 1
ATOM 3060 O O . TYR A 1 387 ? -3.247 -2.710 6.319 1.00 97.38 387 TYR A O 1
ATOM 3068 N N . LEU A 1 388 ? -5.010 -1.424 6.859 1.00 97.56 388 LEU A N 1
ATOM 3069 C CA . LEU A 1 388 ? -5.955 -2.486 7.148 1.00 97.56 388 LEU A CA 1
ATOM 3070 C C . LEU A 1 388 ? -7.286 -2.157 6.480 1.00 97.56 388 LEU A C 1
ATOM 3072 O O . LEU A 1 388 ? -7.904 -1.136 6.782 1.00 97.56 388 LEU A O 1
ATOM 3076 N N . LYS A 1 389 ? -7.748 -3.041 5.600 1.00 96.62 389 LYS A N 1
ATOM 3077 C CA . LYS A 1 389 ? -9.121 -3.046 5.100 1.00 96.62 389 LYS A CA 1
ATOM 3078 C C . LYS A 1 389 ? -9.945 -3.979 5.979 1.00 96.62 389 LYS A C 1
ATOM 3080 O O . LYS A 1 389 ? -9.660 -5.175 6.056 1.00 96.62 389 LYS A O 1
ATOM 3085 N N . LEU A 1 390 ? -10.955 -3.421 6.637 1.00 97.19 390 LEU A N 1
ATOM 3086 C CA . LEU A 1 390 ? -11.870 -4.182 7.476 1.00 97.19 390 LEU A CA 1
ATOM 3087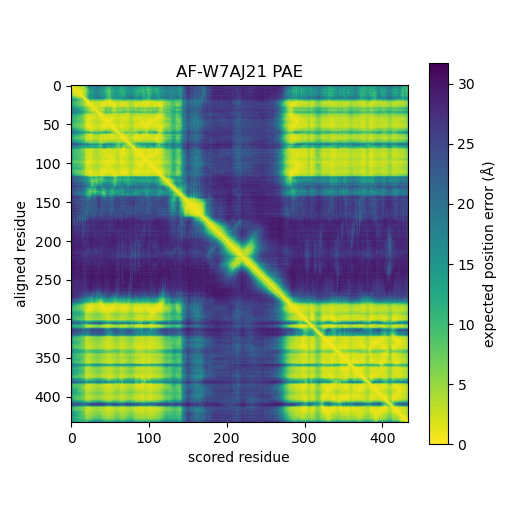 C C . LEU A 1 390 ? -12.804 -5.043 6.613 1.00 97.19 390 LEU A C 1
ATOM 3089 O O . LEU A 1 390 ? -13.197 -4.611 5.523 1.00 97.19 390 LEU A O 1
ATOM 3093 N N . PRO A 1 391 ? -13.200 -6.237 7.091 1.00 95.94 391 PRO A N 1
ATOM 3094 C CA . PRO A 1 391 ? -14.194 -7.050 6.403 1.00 95.94 391 PRO A CA 1
ATOM 3095 C C . PRO A 1 391 ? -15.542 -6.321 6.337 1.00 95.94 391 PRO A C 1
ATOM 3097 O O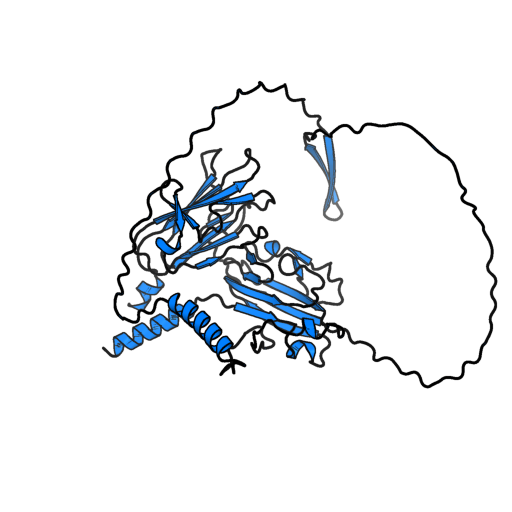 . PRO A 1 391 ? -15.845 -5.435 7.139 1.00 95.94 391 PRO A O 1
ATOM 3100 N N . HIS A 1 392 ? -16.372 -6.696 5.364 1.00 95.00 392 HIS A N 1
ATOM 3101 C CA . HIS A 1 392 ? -17.678 -6.067 5.151 1.00 95.00 392 HIS A CA 1
ATOM 3102 C C . HIS A 1 392 ? -18.737 -6.456 6.195 1.00 95.00 392 HIS A C 1
ATOM 3104 O O . HIS A 1 392 ? -19.777 -5.800 6.259 1.00 95.00 392 HIS A O 1
ATOM 3110 N N . PHE A 1 393 ? -18.471 -7.480 7.006 1.00 94.56 393 PHE A N 1
ATOM 3111 C CA . PHE A 1 393 ? -19.306 -7.920 8.117 1.00 94.56 393 PHE A CA 1
ATOM 3112 C C . PHE A 1 393 ? -18.439 -8.153 9.352 1.00 94.56 393 PHE A C 1
ATOM 3114 O O . PHE A 1 393 ? -17.382 -8.777 9.260 1.00 94.56 393 PHE A O 1
ATOM 3121 N N . ILE A 1 394 ? -18.885 -7.641 10.497 1.00 96.88 394 ILE A N 1
ATOM 3122 C CA . ILE A 1 394 ? -18.185 -7.742 11.776 1.00 96.88 394 ILE A CA 1
ATOM 3123 C C . ILE A 1 394 ? -19.205 -8.116 12.846 1.00 96.88 394 ILE A C 1
ATOM 3125 O O . ILE A 1 394 ? -20.162 -7.385 13.090 1.00 96.88 394 ILE A O 1
ATOM 3129 N N . ASN A 1 395 ? -19.002 -9.261 13.490 1.00 95.69 395 ASN A N 1
ATOM 3130 C CA . ASN A 1 395 ? -19.969 -9.845 14.422 1.00 95.69 395 ASN A CA 1
ATOM 3131 C C . ASN A 1 395 ? -20.058 -9.107 15.768 1.00 95.69 395 ASN A C 1
ATOM 3133 O O . ASN A 1 395 ? -21.141 -8.993 16.336 1.00 95.69 395 ASN A O 1
ATOM 3137 N N . LYS A 1 396 ? -18.935 -8.612 16.288 1.00 97.19 396 LYS A N 1
ATOM 3138 C CA . LYS A 1 396 ? -18.857 -7.870 17.549 1.00 97.19 396 LYS A CA 1
ATOM 3139 C C . LYS A 1 396 ? -17.828 -6.754 17.454 1.00 97.19 396 LYS A C 1
ATOM 3141 O O . LYS A 1 396 ? -16.933 -6.799 16.619 1.00 97.19 396 LYS A O 1
ATOM 3146 N N . SER A 1 397 ? -17.975 -5.743 18.299 1.00 97.62 397 SER A N 1
ATOM 3147 C CA . SER A 1 397 ? -17.033 -4.630 18.334 1.00 97.62 397 SER A CA 1
ATOM 3148 C C . SER A 1 397 ? -15.711 -5.075 18.957 1.00 97.62 397 SER A C 1
ATOM 3150 O O . SER A 1 397 ? -15.702 -5.889 19.884 1.00 97.62 397 SER A O 1
ATOM 3152 N N . TYR A 1 398 ? -14.607 -4.515 18.475 1.00 96.56 398 TYR A N 1
ATOM 3153 C CA . TYR A 1 398 ? -13.265 -4.802 18.979 1.00 96.56 398 TYR A CA 1
ATOM 3154 C C . TYR A 1 398 ? -12.469 -3.519 19.132 1.00 96.56 398 TYR A C 1
ATOM 3156 O O . TYR A 1 398 ? -12.608 -2.605 18.326 1.00 96.56 398 TYR A O 1
ATOM 3164 N N . THR A 1 399 ? -11.573 -3.494 20.110 1.00 97.50 399 THR A N 1
ATOM 3165 C CA . THR A 1 399 ? -10.510 -2.496 20.173 1.00 97.50 399 THR A CA 1
ATOM 3166 C C . THR A 1 399 ? -9.181 -3.218 20.094 1.00 97.50 399 THR A C 1
ATOM 3168 O O . THR A 1 399 ? -8.941 -4.156 20.856 1.00 97.50 399 THR A O 1
ATOM 3171 N N . PHE A 1 400 ? -8.330 -2.795 19.165 1.00 97.75 400 PHE A N 1
ATOM 3172 C CA . PHE A 1 400 ? -6.976 -3.316 19.048 1.00 97.75 400 PHE A CA 1
ATOM 3173 C C . PHE A 1 400 ? -5.967 -2.196 18.817 1.00 97.75 400 PHE A C 1
ATOM 3175 O O . PHE A 1 400 ? -6.320 -1.084 18.413 1.00 97.75 400 PHE A O 1
ATOM 3182 N N . GLU A 1 401 ? -4.700 -2.501 19.075 1.00 96.88 401 GLU A N 1
ATOM 3183 C CA . GLU A 1 401 ? -3.610 -1.536 19.029 1.00 96.88 401 GLU A CA 1
ATOM 3184 C C . GLU A 1 401 ? -2.382 -2.070 18.296 1.00 96.88 401 GLU A C 1
ATOM 3186 O O . GLU A 1 401 ? -2.025 -3.244 18.413 1.00 96.88 401 GLU A O 1
ATOM 3191 N N . CYS A 1 402 ? -1.690 -1.153 17.624 1.00 96.19 402 CYS A N 1
ATOM 3192 C CA . CYS A 1 402 ? -0.294 -1.297 17.231 1.00 96.19 402 CYS A CA 1
ATOM 3193 C C . CYS A 1 402 ? 0.503 -0.084 17.713 1.00 96.19 402 CYS A C 1
ATOM 3195 O O . CYS A 1 402 ? -0.052 0.991 17.949 1.00 96.19 402 CYS A O 1
ATOM 3197 N N . LYS A 1 403 ? 1.814 -0.238 17.874 1.00 93.69 403 LYS A N 1
ATOM 3198 C CA . LYS A 1 403 ? 2.687 0.793 18.441 1.00 93.69 403 LYS A CA 1
ATOM 3199 C C . LYS A 1 403 ? 3.885 1.017 17.535 1.00 93.69 403 LYS A C 1
ATOM 3201 O O . LYS A 1 403 ? 4.480 0.053 17.071 1.00 93.69 403 LYS A O 1
ATOM 3206 N N . CYS A 1 404 ? 4.260 2.273 17.318 1.00 92.25 404 CYS A N 1
ATOM 3207 C CA . CYS A 1 404 ? 5.569 2.611 16.762 1.00 92.25 404 CYS A CA 1
ATOM 3208 C C . CYS A 1 404 ? 6.520 2.851 17.937 1.00 92.25 404 CYS A C 1
ATOM 3210 O O . CYS A 1 404 ? 6.263 3.731 18.765 1.00 92.25 404 CYS A O 1
ATOM 3212 N N . ARG A 1 405 ? 7.602 2.079 18.010 1.00 90.00 405 ARG A N 1
ATOM 3213 C CA . ARG A 1 405 ? 8.643 2.198 19.035 1.00 90.00 405 ARG A CA 1
ATOM 3214 C C . ARG A 1 405 ? 9.939 2.684 18.417 1.00 90.00 405 ARG A C 1
ATOM 3216 O O . ARG A 1 405 ? 10.247 2.322 17.289 1.00 90.00 405 ARG A O 1
ATOM 3223 N N . SER A 1 406 ? 10.708 3.449 19.181 1.00 86.50 406 SER A N 1
ATOM 3224 C CA . SER A 1 406 ? 12.107 3.761 18.896 1.00 86.50 406 SER A CA 1
ATOM 3225 C C . SER A 1 406 ? 12.996 2.946 19.833 1.00 86.50 406 SER A C 1
ATOM 3227 O O . SER A 1 406 ? 12.619 2.707 20.979 1.00 86.50 406 SER A O 1
ATOM 3229 N N . ARG A 1 407 ? 14.176 2.511 19.373 1.00 83.81 407 ARG A N 1
ATOM 3230 C CA . ARG A 1 407 ? 15.198 1.908 20.256 1.00 83.81 407 ARG A CA 1
ATOM 3231 C C . ARG A 1 407 ? 15.856 2.919 21.195 1.00 83.81 407 ARG A C 1
ATOM 3233 O O . ARG A 1 407 ? 16.555 2.518 22.118 1.00 83.81 407 ARG A O 1
ATOM 3240 N N . ASP A 1 408 ? 15.664 4.208 20.943 1.00 80.81 408 ASP A N 1
ATOM 3241 C CA . ASP A 1 408 ? 16.130 5.251 21.839 1.00 80.81 408 ASP A CA 1
ATOM 3242 C C . ASP A 1 408 ? 15.050 5.499 22.900 1.00 80.81 408 ASP A C 1
ATOM 3244 O O . ASP A 1 408 ? 14.049 6.166 22.627 1.00 80.81 408 ASP A O 1
ATOM 3248 N N . ASP A 1 409 ? 15.273 4.959 24.108 1.00 62.03 409 ASP A N 1
ATOM 3249 C CA . ASP A 1 409 ? 14.374 5.005 25.284 1.00 62.03 409 ASP A CA 1
ATOM 3250 C C . ASP A 1 409 ? 13.891 6.422 25.659 1.00 62.03 409 ASP A C 1
ATOM 3252 O O . ASP A 1 409 ? 12.951 6.591 26.434 1.00 62.03 409 ASP A O 1
ATOM 3256 N N . SER A 1 410 ? 14.536 7.460 25.123 1.00 60.22 410 SER A N 1
ATOM 3257 C CA . SER A 1 410 ? 14.202 8.868 25.328 1.00 60.22 410 SER A CA 1
ATOM 3258 C C . SER A 1 410 ? 13.168 9.429 24.344 1.00 60.22 410 SER A C 1
ATOM 3260 O O . SER A 1 410 ? 12.803 10.598 24.475 1.00 60.22 410 SER A O 1
ATOM 3262 N N . THR A 1 411 ? 12.701 8.652 23.357 1.00 56.25 411 THR A N 1
ATOM 3263 C CA . THR A 1 411 ? 11.887 9.177 22.247 1.00 56.25 411 THR A CA 1
ATOM 3264 C C . THR A 1 411 ? 10.597 8.389 21.993 1.00 56.25 411 THR A C 1
ATOM 3266 O O . THR A 1 411 ? 10.607 7.232 21.592 1.00 56.25 411 THR A O 1
ATOM 3269 N N . ASP A 1 412 ? 9.476 9.076 22.230 1.00 60.81 412 ASP A N 1
ATOM 3270 C CA . ASP A 1 412 ? 8.141 8.900 21.650 1.00 60.81 412 ASP A CA 1
ATOM 3271 C C . ASP A 1 412 ? 7.683 7.473 21.280 1.00 60.81 412 ASP A C 1
ATOM 3273 O O . ASP A 1 412 ? 7.823 7.014 20.146 1.00 60.81 412 ASP A O 1
ATOM 3277 N N . SER A 1 413 ? 6.975 6.820 22.205 1.00 81.50 413 SER A N 1
ATOM 3278 C CA . SER A 1 413 ? 6.110 5.692 21.853 1.00 81.50 413 SER A CA 1
ATOM 3279 C C . SER A 1 413 ? 4.773 6.209 21.320 1.00 81.50 413 SER A C 1
ATOM 3281 O O . SER A 1 413 ? 3.977 6.797 22.061 1.00 81.50 413 SER A O 1
ATOM 3283 N N . TYR A 1 414 ? 4.492 5.943 20.047 1.00 90.44 414 TYR A N 1
ATOM 3284 C CA . TYR A 1 414 ? 3.197 6.250 19.440 1.00 90.44 414 TYR A CA 1
ATOM 3285 C C . TYR A 1 414 ? 2.293 5.027 19.486 1.00 90.44 414 TYR A C 1
ATOM 3287 O O . TYR A 1 414 ? 2.730 3.925 19.159 1.00 90.44 414 TYR A O 1
ATOM 3295 N N . ILE A 1 415 ? 1.033 5.222 19.865 1.00 92.75 415 ILE A N 1
ATOM 3296 C CA . ILE A 1 415 ? 0.030 4.156 19.907 1.00 92.75 415 ILE A CA 1
ATOM 3297 C C . ILE A 1 415 ? -1.029 4.459 18.855 1.00 92.75 415 ILE A C 1
ATOM 3299 O O . ILE A 1 415 ? -1.664 5.513 18.885 1.00 92.75 415 ILE A O 1
ATOM 3303 N N . PHE A 1 416 ? -1.215 3.528 17.929 1.00 95.31 416 PHE A N 1
ATOM 3304 C CA . PHE A 1 416 ? -2.318 3.503 16.987 1.00 95.31 416 PHE A CA 1
ATOM 3305 C C . PHE A 1 416 ? -3.397 2.562 17.519 1.00 95.31 416 PHE A C 1
ATOM 3307 O O . PHE A 1 416 ? -3.211 1.347 17.513 1.00 95.31 416 PHE A O 1
ATOM 3314 N N . GLN A 1 417 ? -4.511 3.122 17.984 1.00 95.88 417 GLN A N 1
ATOM 3315 C CA . GLN A 1 417 ? -5.641 2.362 18.514 1.00 95.88 417 GLN A CA 1
ATOM 3316 C C . GLN A 1 417 ? -6.826 2.452 17.556 1.00 95.88 417 GLN A C 1
ATOM 3318 O O . GLN A 1 417 ? -7.197 3.543 17.113 1.00 95.88 417 GLN A O 1
ATOM 3323 N N . VAL A 1 418 ? -7.451 1.314 17.266 1.00 97.56 418 VAL A N 1
ATOM 3324 C CA . VAL A 1 418 ? -8.641 1.238 16.416 1.00 97.56 418 VAL A CA 1
ATOM 3325 C C . VAL A 1 418 ? -9.794 0.636 17.201 1.00 97.56 418 VAL A C 1
ATOM 3327 O O . VAL A 1 418 ? -9.710 -0.501 17.652 1.00 97.56 418 VAL A O 1
ATOM 3330 N N . ASN A 1 419 ? -10.888 1.385 17.309 1.00 97.75 419 ASN A N 1
ATOM 3331 C CA . ASN A 1 419 ? -12.179 0.898 17.777 1.00 97.75 419 ASN A CA 1
ATOM 3332 C C . ASN A 1 419 ? -13.026 0.517 16.567 1.00 97.75 419 ASN A C 1
ATOM 3334 O O . ASN A 1 419 ? -13.476 1.378 15.811 1.00 97.75 419 ASN A O 1
ATOM 3338 N N . VAL A 1 420 ? -13.235 -0.773 16.377 1.00 97.94 420 VAL A N 1
ATOM 3339 C CA . VAL A 1 420 ? -14.015 -1.335 15.283 1.00 97.94 420 VAL A CA 1
ATOM 3340 C C . VAL A 1 420 ? -15.450 -1.568 15.737 1.00 97.94 420 VAL A C 1
ATOM 3342 O O . VAL A 1 420 ? -15.693 -2.264 16.721 1.00 97.94 420 VAL A O 1
ATOM 3345 N N . GLU A 1 421 ? -16.400 -0.990 15.008 1.00 98.06 421 GLU A N 1
ATOM 3346 C CA . GLU A 1 421 ? -17.836 -1.164 15.227 1.00 98.06 421 GLU A CA 1
ATOM 3347 C C . GLU A 1 421 ? -18.333 -2.493 14.632 1.00 98.06 421 GLU A C 1
ATOM 3349 O O . GLU A 1 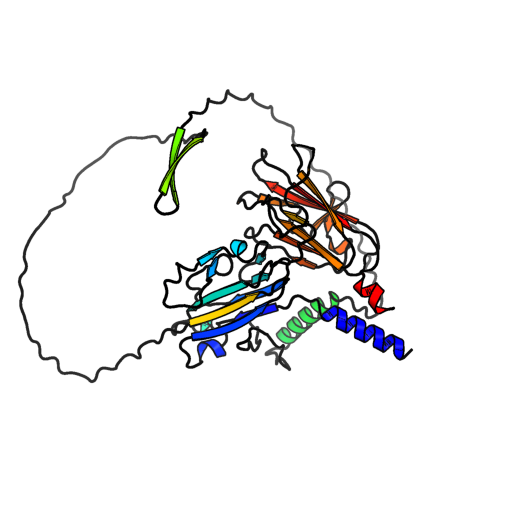421 ? -17.948 -2.878 13.526 1.00 98.06 421 GLU A O 1
ATOM 3354 N N . ALA A 1 422 ? -19.234 -3.174 15.345 1.00 97.94 422 ALA A N 1
ATOM 3355 C CA . ALA A 1 422 ? -19.974 -4.312 14.806 1.00 97.94 422 ALA A CA 1
ATOM 3356 C C . ALA A 1 422 ? -20.984 -3.891 13.725 1.00 97.94 422 ALA A C 1
ATOM 3358 O O . ALA A 1 422 ? -21.513 -2.777 13.733 1.00 97.94 422 ALA A O 1
ATOM 3359 N N . GLY A 1 423 ? -21.321 -4.828 12.841 1.00 96.31 423 GLY A N 1
ATOM 3360 C CA . GLY A 1 423 ? -22.412 -4.712 11.882 1.00 96.31 423 GLY A CA 1
ATOM 3361 C C . GLY A 1 423 ? -21.999 -5.022 10.449 1.00 96.31 423 GLY A C 1
ATOM 3362 O O . GLY A 1 423 ? -20.990 -5.671 10.176 1.00 96.31 423 GLY A O 1
ATOM 3363 N N . GLU A 1 424 ? -22.811 -4.532 9.521 1.00 95.00 424 GLU A N 1
ATOM 3364 C CA . GLU A 1 424 ? -22.605 -4.666 8.082 1.00 95.00 424 GLU A CA 1
ATOM 3365 C C . GLU A 1 424 ? -22.172 -3.342 7.457 1.00 95.00 424 GLU A C 1
ATOM 3367 O O . GLU A 1 424 ? -22.640 -2.261 7.842 1.00 95.00 424 GLU A O 1
ATOM 3372 N N . SER A 1 425 ? -21.304 -3.435 6.453 1.00 94.31 425 SER A N 1
ATOM 3373 C CA . SER A 1 425 ? -20.890 -2.285 5.656 1.00 94.31 425 SER A CA 1
ATOM 3374 C C . SER A 1 425 ? -22.048 -1.763 4.809 1.00 94.31 425 SER A C 1
ATOM 3376 O O . SER A 1 425 ? -22.950 -2.513 4.426 1.00 94.31 425 SER A O 1
ATOM 3378 N N . ASP A 1 426 ? -21.986 -0.486 4.442 1.00 90.12 426 ASP A N 1
ATOM 3379 C CA . ASP A 1 426 ? -23.019 0.150 3.618 1.00 90.12 426 ASP A CA 1
ATOM 3380 C C . ASP A 1 426 ? -23.179 -0.535 2.250 1.00 90.12 426 ASP A C 1
ATOM 3382 O O . ASP A 1 426 ? -24.269 -0.556 1.686 1.00 90.12 426 ASP A O 1
ATOM 3386 N N . LEU A 1 427 ? -22.118 -1.167 1.732 1.00 85.75 427 LEU A N 1
ATOM 3387 C CA . LEU A 1 427 ? -22.183 -1.960 0.502 1.00 85.75 427 LEU A CA 1
ATOM 3388 C C . LEU A 1 427 ? -23.101 -3.180 0.638 1.00 85.75 427 LEU A C 1
ATOM 3390 O O . LEU A 1 427 ? -23.829 -3.492 -0.302 1.00 85.75 427 LEU A O 1
ATOM 3394 N N . ILE A 1 428 ? -23.087 -3.855 1.791 1.00 82.88 428 ILE A N 1
ATOM 3395 C CA . ILE A 1 428 ? -23.986 -4.986 2.054 1.00 82.88 428 ILE A CA 1
ATOM 3396 C C . ILE A 1 428 ? -25.410 -4.470 2.245 1.00 82.88 428 ILE A C 1
ATOM 3398 O O . ILE A 1 428 ? -26.312 -4.906 1.534 1.00 82.88 428 ILE A O 1
ATOM 3402 N N . LYS A 1 429 ? -25.590 -3.465 3.109 1.00 84.94 429 LYS A N 1
ATOM 3403 C CA . LYS A 1 429 ? -26.906 -2.878 3.406 1.00 84.94 429 LYS A CA 1
ATOM 3404 C C . LYS A 1 429 ? -27.632 -2.385 2.153 1.00 84.94 429 LYS A C 1
ATOM 3406 O O . LYS A 1 429 ? -28.829 -2.604 2.008 1.00 84.94 429 LYS A O 1
ATOM 3411 N N . ASN A 1 430 ? -26.905 -1.764 1.226 1.00 82.75 430 ASN A N 1
ATOM 3412 C CA . ASN A 1 430 ? -27.468 -1.225 -0.014 1.00 82.75 430 ASN A CA 1
ATOM 3413 C C . ASN A 1 430 ? -27.642 -2.273 -1.124 1.00 82.75 430 ASN A C 1
ATOM 3415 O O . ASN A 1 430 ? -28.145 -1.937 -2.189 1.00 82.75 430 ASN A O 1
ATOM 3419 N N . SER A 1 431 ? -27.189 -3.514 -0.930 1.00 76.75 431 SER A N 1
ATOM 3420 C CA . SER A 1 431 ? -27.351 -4.573 -1.936 1.00 76.75 431 SER A CA 1
ATOM 3421 C C . SER A 1 431 ? -28.689 -5.310 -1.828 1.00 76.75 431 SER A C 1
ATOM 3423 O O . SER A 1 431 ? -29.070 -5.993 -2.777 1.00 76.75 431 SER A O 1
ATOM 3425 N N . PHE A 1 432 ? -29.383 -5.181 -0.693 1.00 70.69 432 PHE A N 1
ATOM 3426 C CA . PHE A 1 432 ? -30.648 -5.870 -0.409 1.00 70.69 432 PHE A CA 1
ATOM 3427 C C . PHE A 1 432 ? -31.876 -4.946 -0.360 1.00 70.69 432 PHE A C 1
ATOM 3429 O O . PHE A 1 432 ? -32.993 -5.451 -0.245 1.00 70.69 432 PHE A O 1
ATOM 3436 N N . ASN A 1 433 ? -31.671 -3.630 -0.473 1.00 62.12 433 ASN A N 1
ATOM 3437 C CA . ASN A 1 433 ? -32.719 -2.624 -0.676 1.00 62.12 433 ASN A CA 1
ATOM 3438 C C . ASN A 1 433 ? -32.783 -2.248 -2.156 1.00 62.12 433 ASN A C 1
ATOM 3440 O O . ASN A 1 433 ? -33.909 -2.030 -2.653 1.00 62.12 433 ASN A O 1
#

InterPro domains:
  IPR010884 6-Cysteine (6-Cys) domain [PF07422] (23-116)
  IPR010884 6-Cysteine (6-Cys) domain [PF07422] (297-405)
  IPR010884 6-Cysteine (6-Cys) domain [PS51701] (21-138)
  IPR010884 6-Cysteine (6-Cys) domain [PS51701] (296-423)
  IPR010884 6-Cysteine (6-Cys) domain [SM00970] (21-119)
  IPR010884 6-Cysteine (6-Cys) domain [SM00970] (296-408)
  IPR038160 6-Cysteine (6-Cys) domain superfamily [G3DSA:2.60.40.2860] (22-125)
  IPR038160 6-Cysteine (6-Cys) domain superfamily [G3DSA:2.60.40.2860] (296-433)
  IPR051444 Parasitic Reproductive and Invasion Surface Protein [PTHR38796] (321-433)

Solvent-accessible surface area (backbone atoms only — not comparable to full-atom values): 26375 Å² total; per-residue (Å²): 112,76,65,62,56,52,53,52,51,52,50,57,54,55,66,61,69,80,55,64,52,72,34,44,42,56,56,55,41,64,74,65,66,69,52,94,59,56,64,41,63,28,41,37,84,40,50,54,49,17,34,40,34,60,43,54,93,36,74,40,69,41,60,60,64,64,19,30,21,69,56,87,61,77,82,51,62,50,73,79,44,50,42,52,34,59,82,80,40,52,60,37,30,46,46,90,47,29,38,32,39,24,68,29,26,82,52,70,45,63,39,29,46,44,24,48,57,50,89,78,68,54,74,80,75,48,59,68,84,92,62,91,64,64,65,46,61,56,16,51,64,56,89,68,82,82,84,82,59,96,40,74,66,59,45,49,54,51,51,50,54,52,47,53,60,42,65,73,51,82,71,87,76,91,77,82,90,79,88,79,89,75,82,81,79,81,82,80,78,84,78,83,85,82,84,85,80,86,87,78,85,85,78,85,81,83,84,73,59,76,51,80,54,77,57,80,52,73,66,74,101,48,78,51,82,54,78,56,80,50,77,58,78,84,79,89,78,80,88,84,88,83,89,85,88,85,86,84,91,86,88,86,82,86,80,89,85,80,92,80,90,78,92,77,90,77,90,76,84,80,69,85,76,78,75,72,78,79,80,70,70,29,36,36,38,41,40,40,36,38,50,57,29,64,59,47,35,49,32,36,25,63,58,42,82,78,51,73,48,29,72,35,40,40,54,84,41,90,49,93,76,44,31,47,36,81,40,80,45,51,28,52,39,57,37,36,40,27,45,50,91,50,100,56,47,48,59,39,41,69,63,48,63,59,24,25,23,33,86,91,70,41,82,37,56,32,61,83,80,48,55,76,50,48,72,47,58,34,93,44,96,80,36,50,28,34,38,37,36,41,24,51,56,32,95,61,63,46,60,40,31,38,31,38,39,44,77,52,89,89,48,71,44,34,34,46,34,40,41,37,46,51,42,68,8,69,72,58,62,62,70,80,109

Foldseek 3Di:
DVVVVVLVVVLVVVVVPPDAAEFEDACLDPVNQPDPDQEAAQEEEGEAQHKYFYHAPAWDQEPPPQWWFQDPDPPPPSPVRIDGVCVQQNQWFDAPRMIGGHLAHAAKGKTKTKHWNFPPDPVVSSDDPPDPFPQDSHRDGDPDPDDDDPDPVRVVVVVVVVVVVVVLVDDDDDDDDDDDDDDDDDDDDDDDDDDDDDDDDDDDDDDFDKDKDWDWDDDDPDIDTDTDIDTDDDDDDDDDDDDDDDDDDDDDDDDDDDDDDDDDDDDDDDDPDPPDPDGSIHMYMYMYIYHHDNCAADEEECADQDDSNYPHYFAPDPDPAEREDEGEDEAQGKHKYFHHDDPQKDKPPQPPPCWWAFDPGDTDGCCVQQNPKDKDHHNDSSGRMIMIGGHQAHAAWGKTWMWIDGPPPVDYIYIYIYTYHGDGHPSVVVSVD

Sequence (433 aa):
MKGLLIYTFIFLLKQLIVRSEEHVCDFRAKNYLYDNEDVSYCTINAKPFDKITYICPNKVGAQCFHNVNTSDNIEAHLESSKIHIDYLLYGSIIDKNTLVVPPTVPENVTFYCFCHLGTNVPEKSLKPPKFEGIGNHNGNITLGESIKFDSPISEALYKQNLYKNLMEKGDEESSDEIIIETEPEPEPEPEPEPESKPKSEPNPKPKPKIIKVIYKIIKGDKVINQSQTESVEEKPETPKEEPTPNTPKEESTANTLKEESTIETSKDESTPDKVEPVKKIKYGVMKVTVQKSPKAIKGCDFGSKSTQHFTNPLANSKDPNTKLCQINAKPGEIVGFKCIKDSRVYVEPYECFDNVYVNNNNNTSLKTILPGYTSYSSKTDSTNAFYLKLPHFINKSYTFECKCRSRDDSTDSYIFQVNVEAGESDLIKNSFN

pLDDT: mean 73.63, std 21.35, range [31.42, 98.31]

Secondary structure (DSSP, 8-state):
-HHHHHHHHHHHHHHGGGSPPEEEEETTSHHHHHSS-SEEEEEEEEPTT-EEEEE-SSEESS-TTTEEES---SSS-TTTTEEEHHHHSTT-EEETTEEEPPS-BSS-EEEEEEEE--TT--GGGGS-SS----B-TTS-B---S-PPPSSHHHHHHHHHHHHHHHHTS------------PPPPPPPPPPPPPPPPPPPPPPPPPPPPEEEEEEEEEETTEEEEEEEEEEPPPPPPPPPP-----------------------------------------EEEEEEEEPPB---EEEEESS-SS-TTEEEES---SSSSEEEEEEEE-TT-EEEEE----TTEEEESTTTTTEEEETTTEEEEHHHHSTT-EEE--SSTT--EEEEEPPSEESS-EEEEEEEEESSTTS-EEEEEEEEPPEE-HHHHTT--

Nearest PDB structures (foldseek):
  4ys4-assembly1_A  TM=8.599E-01  e=3.076E-30  Plasmodium falciparum 3D7
  7s7q-assembly1_A  TM=7.669E-01  e=9.104E-30  Plasmodium falciparum 3D7
  7s7r-assembly1_A  TM=6.473E-01  e=9.357E-19  Plasmodium falciparum 3D7
  7kjh-assembly1_C  TM=5.947E-01  e=1.794E-13  Plasmodium falciparum 3D7
  2ymo-assembly1_A  TM=6.425E-01  e=1.251E-12  Plasmodium falciparum 3D7

Organism: NCBI:txid138298

Mean predicted aligned error: 16.42 Å

Radius of gyration: 31.04 Å; Cα contacts (8 Å, |Δi|>4): 725; chains: 1; bounding box: 102×74×90 Å